Protein AF-A0A1I5CC24-F1 (afdb_monomer_lite)

pLDDT: mean 73.97, std 26.29, range [21.89, 98.69]

Sequence (610 aa):
MRVLTVAAPLPGHLLPLVPFATALDEAGHDVRLAAGGDVAGYATGLRVDDVVPGLSLGRVAARVLPLRPLQAVRDLRGRAGTDGVGALFGAVNAELAGPLTALAEADPPDVVVHEPLAVAGAVVAARLGIPAVLQDNTLFDGHDLVAATARSPRLRRAARRLGVSRLPPPAVRLVTAPPGLVGTRTGEPLRPVPFSGTGGLPECLARPRHRPRLLVSHSTAGGSGGAGHLRPVLAAVRGSTPTSCSSARRPACTCLRASAPPADCRWPRRWRMRMPSCTTAAPGPCSPPWPRARHSWPCPGRATAATTPRWSPRPERASPYPRGGSPAHSSNGSWATPPCARRPVRSARRSPPCPAPPPSRPGCPRSSDRPDDRRRTMSTSGTATTTEPPRLTPRSRRWIAGGLIAGTVLYVLPSAAHGNPPIESAEATLHYVAERSATWRPIHLVNIAAVLLWAVSLAALGDRLQGPARDVARAGRLTAAVATAVFAVYFSLHAMALPVAAARFVGGAADPAALLTQVEAVLLVLGATAFTAQALVGVMIGVHGLALTLDRRLPRWLGVVGLVAGLGWLAGAVIIDFAVIVPFTALTWLWAIVLGIVVWRRGAPAPAAT

Organism: Pseudonocardia ammonioxydans (NCBI:txid260086)

Structure (mmCIF, N/CA/C/O backbone):
data_AF-A0A1I5CC24-F1
#
_entry.id   AF-A0A1I5CC24-F1
#
loop_
_atom_site.group_PDB
_atom_site.id
_atom_site.type_symbol
_atom_site.label_atom_id
_atom_site.label_alt_id
_atom_site.label_comp_id
_atom_site.label_asym_id
_atom_site.label_entity_id
_atom_site.label_seq_id
_atom_site.pdbx_PDB_ins_code
_atom_site.Cartn_x
_atom_site.Cartn_y
_atom_site.Cartn_z
_atom_site.occupancy
_atom_site.B_iso_or_equiv
_atom_site.auth_seq_id
_atom_site.auth_comp_id
_atom_site.auth_asym_id
_atom_site.auth_atom_id
_atom_site.pdbx_PDB_model_num
ATOM 1 N N . MET A 1 1 ? -5.579 -10.242 -37.922 1.00 96.88 1 MET A N 1
ATOM 2 C CA . MET A 1 1 ? -6.373 -10.388 -36.687 1.00 96.88 1 MET A CA 1
ATOM 3 C C . MET A 1 1 ? -5.938 -9.332 -35.700 1.00 96.88 1 MET A C 1
ATOM 5 O O . MET A 1 1 ? -4.781 -8.927 -35.736 1.00 96.88 1 MET A O 1
ATOM 9 N N . ARG A 1 2 ? -6.857 -8.938 -34.833 1.00 98.06 2 ARG A N 1
ATOM 10 C CA . ARG A 1 2 ? -6.702 -7.950 -33.778 1.00 98.06 2 ARG A CA 1
ATOM 11 C C . ARG A 1 2 ? -6.601 -8.676 -32.445 1.00 98.06 2 ARG A C 1
ATOM 13 O O . ARG A 1 2 ? -7.529 -9.379 -32.052 1.00 98.06 2 ARG A O 1
ATOM 20 N N . VAL A 1 3 ? -5.475 -8.544 -31.760 1.00 98.50 3 VAL A N 1
ATOM 21 C CA . VAL A 1 3 ? -5.162 -9.302 -30.547 1.00 98.50 3 VAL A CA 1
ATOM 22 C C . VAL A 1 3 ? -5.103 -8.354 -29.359 1.00 98.50 3 VAL A C 1
ATOM 24 O O . VAL A 1 3 ? -4.272 -7.447 -29.321 1.00 98.50 3 VAL A O 1
ATOM 27 N N . LEU A 1 4 ? -5.951 -8.591 -28.357 1.00 98.31 4 LEU A N 1
ATOM 28 C CA . LEU A 1 4 ? -5.882 -7.892 -27.074 1.00 98.31 4 LEU A CA 1
ATOM 29 C C . LEU A 1 4 ? -5.175 -8.775 -26.043 1.00 98.31 4 LEU A C 1
ATOM 31 O O . LEU A 1 4 ? -5.700 -9.808 -25.638 1.00 98.31 4 LEU A O 1
ATOM 35 N N . THR A 1 5 ? -3.992 -8.363 -25.600 1.00 97.94 5 THR A N 1
ATOM 36 C CA . THR A 1 5 ? -3.189 -9.078 -24.603 1.00 97.94 5 THR A CA 1
ATOM 37 C C . THR A 1 5 ? -3.318 -8.412 -23.237 1.00 97.94 5 THR A C 1
ATOM 39 O O . THR A 1 5 ? -2.993 -7.239 -23.094 1.00 97.94 5 THR A O 1
ATOM 42 N N . VAL A 1 6 ? -3.764 -9.142 -22.216 1.00 97.94 6 VAL A N 1
ATOM 43 C CA . VAL A 1 6 ? -4.139 -8.585 -20.909 1.00 97.94 6 VAL A CA 1
ATOM 44 C C . VAL A 1 6 ? -3.227 -9.110 -19.801 1.00 97.94 6 VAL A C 1
ATOM 46 O O . VAL A 1 6 ? -3.071 -10.323 -19.639 1.00 97.94 6 VAL A O 1
ATOM 49 N N . ALA A 1 7 ? -2.670 -8.199 -19.000 1.00 95.69 7 ALA A N 1
ATOM 50 C CA . ALA A 1 7 ? -1.832 -8.527 -17.847 1.00 95.69 7 ALA A CA 1
ATOM 51 C C . ALA A 1 7 ? -2.386 -7.965 -16.530 1.00 95.69 7 ALA A C 1
ATOM 53 O O . ALA A 1 7 ? -3.041 -6.921 -16.495 1.00 95.69 7 ALA A O 1
ATOM 54 N N . ALA A 1 8 ? -2.059 -8.618 -15.412 1.00 93.31 8 ALA A N 1
ATOM 55 C CA . ALA A 1 8 ? -2.170 -8.011 -14.096 1.00 93.31 8 ALA A CA 1
ATOM 56 C C . ALA A 1 8 ? -1.314 -6.727 -14.005 1.00 93.31 8 ALA A C 1
ATOM 58 O O . ALA A 1 8 ? -0.308 -6.608 -14.712 1.00 93.31 8 ALA A O 1
ATOM 59 N N . PRO A 1 9 ? -1.661 -5.777 -13.108 1.00 89.06 9 PRO A N 1
ATOM 60 C CA . PRO A 1 9 ? -1.027 -4.458 -12.992 1.00 89.06 9 PRO A CA 1
ATOM 61 C C . PRO A 1 9 ? 0.344 -4.531 -12.298 1.00 89.06 9 PRO A C 1
ATOM 63 O O . PRO A 1 9 ? 0.578 -3.946 -11.240 1.00 89.06 9 PRO A O 1
ATOM 66 N N . LEU A 1 10 ? 1.240 -5.342 -12.857 1.00 85.25 10 LEU A N 1
ATOM 67 C CA . LEU A 1 10 ? 2.572 -5.626 -12.354 1.00 85.25 10 LEU A CA 1
ATOM 68 C C . LEU A 1 10 ? 3.527 -5.855 -13.532 1.00 85.25 10 LEU A C 1
ATOM 70 O O . LEU A 1 10 ? 3.226 -6.652 -14.425 1.00 85.25 10 LEU A O 1
ATOM 74 N N . PRO A 1 11 ? 4.743 -5.284 -13.510 1.00 81.75 11 PRO A N 1
ATOM 75 C CA . PRO A 1 11 ? 5.697 -5.481 -14.601 1.00 81.75 11 PRO A CA 1
ATOM 76 C C . PRO A 1 11 ? 6.111 -6.945 -14.762 1.00 81.75 11 PRO A C 1
ATOM 78 O O . PRO A 1 11 ? 6.334 -7.411 -15.873 1.00 81.75 11 PRO A O 1
ATOM 81 N N . GLY A 1 12 ? 6.175 -7.690 -13.655 1.00 82.38 12 GLY A N 1
ATOM 82 C CA . GLY A 1 12 ? 6.442 -9.128 -13.674 1.00 82.38 12 GLY A CA 1
ATOM 83 C C . GLY A 1 12 ? 5.379 -9.962 -14.399 1.00 82.38 12 GLY A C 1
ATOM 84 O O . GLY A 1 12 ? 5.687 -11.088 -14.759 1.00 82.38 12 GLY A O 1
ATOM 85 N N . HIS A 1 13 ? 4.180 -9.421 -14.637 1.00 90.06 13 HIS A N 1
ATOM 86 C CA . HIS A 1 13 ? 3.103 -10.080 -15.386 1.00 90.06 13 HIS A CA 1
ATOM 87 C C . HIS A 1 13 ? 2.994 -9.559 -16.820 1.00 90.06 13 HIS A C 1
ATOM 89 O O . HIS A 1 13 ? 2.755 -10.341 -17.733 1.00 90.06 13 HIS A O 1
ATOM 95 N N . LEU A 1 14 ? 3.240 -8.264 -17.036 1.00 90.44 14 LEU A N 1
ATOM 96 C CA . LEU A 1 14 ? 3.216 -7.661 -18.368 1.00 90.44 14 LEU A CA 1
ATOM 97 C C . LEU A 1 14 ? 4.403 -8.100 -19.237 1.00 90.44 14 LEU A C 1
ATOM 99 O O . LEU A 1 14 ? 4.224 -8.529 -20.373 1.00 90.44 14 LEU A O 1
ATOM 103 N N . LEU A 1 15 ? 5.631 -7.993 -18.720 1.00 89.12 15 LEU A N 1
ATOM 104 C CA . LEU A 1 15 ? 6.844 -8.200 -19.520 1.00 89.12 15 LEU A CA 1
ATOM 105 C C . LEU A 1 15 ? 6.982 -9.625 -20.095 1.00 89.12 15 LEU A C 1
ATOM 107 O O . LEU A 1 15 ? 7.464 -9.742 -21.220 1.00 89.12 15 LEU A O 1
ATOM 111 N N . PRO A 1 16 ? 6.553 -10.703 -19.408 1.00 91.31 16 PRO A N 1
ATOM 112 C CA . PRO A 1 16 ? 6.540 -12.043 -19.996 1.00 91.31 16 PRO A CA 1
ATOM 113 C C . PRO A 1 16 ? 5.584 -12.225 -21.184 1.00 91.31 16 PRO A C 1
ATOM 115 O O . PRO A 1 16 ? 5.739 -13.191 -21.928 1.00 91.31 16 PRO A O 1
ATOM 118 N N . LEU A 1 17 ? 4.602 -11.336 -21.371 1.00 94.50 17 LEU A N 1
ATOM 119 C CA . LEU A 1 17 ? 3.681 -11.388 -22.513 1.00 94.50 17 LEU A CA 1
ATOM 120 C C . LEU A 1 17 ? 4.270 -10.745 -23.771 1.00 94.50 17 LEU A C 1
ATOM 122 O O . LEU A 1 17 ? 3.920 -11.133 -24.882 1.00 94.50 17 LEU A O 1
ATOM 126 N N . VAL A 1 18 ? 5.203 -9.803 -23.603 1.00 94.06 18 VAL A N 1
ATOM 127 C CA . VAL A 1 18 ? 5.754 -8.999 -24.704 1.00 94.06 18 VAL A CA 1
ATOM 128 C C . VAL A 1 18 ? 6.362 -9.846 -25.829 1.00 94.06 18 VAL A C 1
ATOM 130 O O . VAL A 1 18 ? 6.023 -9.581 -26.970 1.00 94.06 18 VAL A O 1
ATOM 133 N N . PRO A 1 19 ? 7.192 -10.881 -25.590 1.00 94.56 19 PRO A N 1
ATOM 134 C CA . PRO A 1 19 ? 7.820 -11.626 -26.686 1.00 94.56 19 PRO A CA 1
ATOM 135 C C . PRO A 1 19 ? 6.821 -12.349 -27.591 1.00 94.56 19 PRO A C 1
ATOM 137 O O . PRO A 1 19 ? 7.021 -12.400 -28.799 1.00 94.56 19 PRO A O 1
ATOM 140 N N . PHE A 1 20 ? 5.751 -12.903 -27.015 1.00 96.19 20 PHE A N 1
ATOM 141 C CA . PHE A 1 20 ? 4.703 -13.556 -27.797 1.00 96.19 20 PHE A CA 1
ATOM 142 C C . PHE A 1 20 ? 3.840 -12.524 -28.528 1.00 96.19 20 PHE A C 1
ATOM 144 O O . PHE A 1 20 ? 3.561 -12.691 -29.709 1.00 96.19 20 PHE A O 1
ATOM 151 N N . ALA A 1 21 ? 3.503 -11.416 -27.863 1.00 95.88 21 ALA A N 1
ATOM 152 C CA . ALA A 1 21 ? 2.810 -10.292 -28.483 1.00 95.88 21 ALA A CA 1
ATOM 153 C C . ALA A 1 21 ? 3.606 -9.701 -29.666 1.00 95.88 21 ALA A C 1
ATOM 155 O O . ALA A 1 21 ? 3.030 -9.439 -30.714 1.00 95.88 21 ALA A O 1
ATOM 156 N N . THR A 1 22 ? 4.930 -9.569 -29.544 1.00 95.12 22 THR A N 1
ATOM 157 C CA . THR A 1 22 ? 5.810 -9.129 -30.637 1.00 95.12 22 THR A CA 1
ATOM 158 C C . THR A 1 22 ? 5.842 -10.144 -31.774 1.00 95.12 22 THR A C 1
ATOM 160 O O . THR A 1 22 ? 5.774 -9.744 -32.924 1.00 95.12 22 THR A O 1
ATOM 163 N N . ALA A 1 23 ? 5.883 -11.448 -31.485 1.00 96.31 23 ALA A N 1
ATOM 164 C CA . ALA A 1 23 ? 5.833 -12.469 -32.534 1.00 96.31 23 ALA A CA 1
ATOM 165 C C . ALA A 1 23 ? 4.508 -12.440 -33.322 1.00 96.31 23 ALA A C 1
ATOM 167 O O . ALA A 1 23 ? 4.497 -12.726 -34.515 1.00 96.31 23 ALA A O 1
ATOM 168 N N . LEU A 1 24 ? 3.396 -12.086 -32.668 1.00 97.00 24 LEU A N 1
ATOM 169 C CA . LEU A 1 24 ? 2.109 -11.882 -33.336 1.00 97.00 24 LEU A CA 1
ATOM 170 C C . LEU A 1 24 ? 2.112 -10.610 -34.200 1.00 97.00 24 LEU A C 1
ATOM 172 O O . LEU A 1 24 ? 1.624 -10.644 -35.326 1.00 97.00 24 LEU A O 1
ATOM 176 N N . ASP A 1 25 ? 2.680 -9.518 -33.691 1.00 96.25 25 ASP A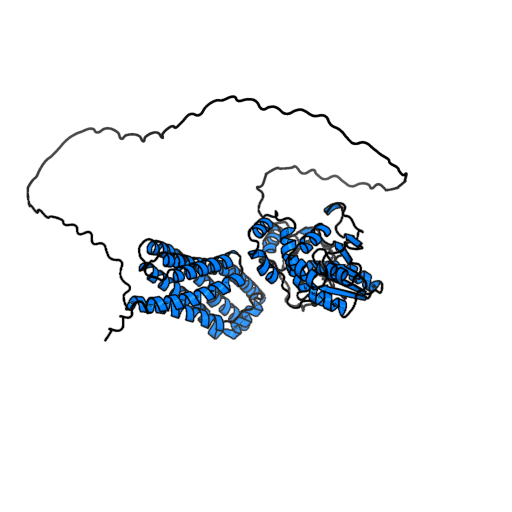 N 1
ATOM 177 C CA . ASP A 1 25 ? 2.825 -8.248 -34.415 1.00 96.25 25 ASP A CA 1
ATOM 178 C C . ASP A 1 25 ? 3.712 -8.411 -35.664 1.00 96.25 25 ASP A C 1
ATOM 180 O O . ASP A 1 25 ? 3.308 -8.068 -36.773 1.00 96.25 25 ASP A O 1
ATOM 184 N N . GLU A 1 26 ? 4.864 -9.076 -35.523 1.00 96.44 26 GLU A N 1
ATOM 185 C CA . GLU A 1 26 ? 5.776 -9.425 -36.624 1.00 96.44 26 GLU A CA 1
ATOM 186 C C . GLU A 1 26 ? 5.133 -10.370 -37.656 1.00 96.44 26 GLU A C 1
ATOM 188 O O . GLU A 1 26 ? 5.515 -10.360 -38.826 1.00 96.44 26 GLU A O 1
ATOM 193 N N . ALA A 1 27 ? 4.132 -11.160 -37.252 1.00 97.56 27 ALA A N 1
ATOM 194 C CA . ALA A 1 27 ? 3.326 -11.987 -38.151 1.00 97.56 27 ALA A CA 1
ATOM 195 C C . ALA A 1 27 ? 2.197 -11.204 -38.862 1.00 97.56 27 ALA A C 1
ATOM 197 O O . ALA A 1 27 ? 1.407 -11.798 -39.598 1.00 97.56 27 ALA A O 1
ATOM 198 N N . GLY A 1 28 ? 2.110 -9.883 -38.664 1.00 97.50 28 GLY A N 1
ATOM 199 C CA . GLY A 1 28 ? 1.131 -9.003 -39.308 1.00 97.50 28 GLY A CA 1
ATOM 200 C C . GLY A 1 28 ? -0.214 -8.902 -38.581 1.00 97.50 28 GLY A C 1
ATOM 201 O O . GLY A 1 28 ? -1.217 -8.522 -39.190 1.00 97.50 28 GLY A O 1
ATOM 202 N N . HIS A 1 29 ? -0.284 -9.271 -37.299 1.00 98.19 29 HIS A N 1
ATOM 203 C CA . HIS A 1 29 ? -1.468 -9.039 -36.469 1.00 98.19 29 HIS A CA 1
ATOM 204 C C . HIS A 1 29 ? -1.447 -7.635 -35.834 1.00 98.19 29 HIS A C 1
ATOM 206 O O . HIS A 1 29 ? -0.391 -7.108 -35.523 1.00 98.19 29 HIS A O 1
ATOM 212 N N . ASP A 1 30 ? -2.621 -7.045 -35.596 1.00 97.25 30 ASP A N 1
ATOM 213 C CA . ASP A 1 30 ? -2.774 -5.785 -34.850 1.00 97.25 30 ASP A CA 1
ATOM 214 C C . ASP A 1 30 ? -2.787 -6.103 -33.348 1.00 97.25 30 ASP A C 1
ATOM 216 O O . ASP A 1 30 ? -3.780 -6.625 -32.834 1.00 97.25 30 ASP A O 1
ATOM 220 N N . VAL A 1 31 ? -1.671 -5.869 -32.651 1.00 97.19 31 VAL A N 1
ATOM 221 C CA . VAL A 1 31 ? -1.486 -6.301 -31.258 1.00 97.19 31 VAL A CA 1
ATOM 222 C C . VAL A 1 31 ? -1.518 -5.126 -30.287 1.00 97.19 31 VAL A C 1
ATOM 224 O O . VAL A 1 31 ? -0.737 -4.178 -30.376 1.00 97.19 31 VAL A O 1
ATOM 227 N N . ARG A 1 32 ? -2.378 -5.238 -29.270 1.00 94.62 32 ARG A N 1
ATOM 228 C CA . ARG A 1 32 ? -2.484 -4.280 -28.164 1.00 94.62 32 ARG A CA 1
ATOM 229 C C . ARG A 1 32 ? -2.260 -4.973 -26.832 1.00 94.62 32 ARG A C 1
ATOM 231 O O . ARG A 1 32 ? -2.770 -6.067 -26.593 1.00 94.62 32 ARG A O 1
ATOM 238 N N . LEU A 1 33 ? -1.512 -4.326 -25.949 1.00 95.12 33 LEU A N 1
ATOM 239 C CA . LEU A 1 33 ? -1.328 -4.750 -24.564 1.00 95.12 33 LEU A CA 1
ATOM 240 C C . LEU A 1 33 ? -2.202 -3.890 -23.655 1.00 95.12 33 LEU A C 1
ATOM 242 O O . LEU A 1 33 ? -2.202 -2.674 -23.788 1.00 95.12 33 LEU A O 1
ATOM 246 N N . ALA A 1 34 ? -2.879 -4.497 -22.689 1.00 94.56 34 ALA A N 1
ATOM 247 C CA . ALA A 1 34 ? -3.681 -3.793 -21.699 1.00 94.56 34 ALA A CA 1
ATOM 248 C C . ALA A 1 34 ? -3.366 -4.281 -20.282 1.00 94.56 34 ALA A C 1
ATOM 250 O O . ALA A 1 34 ? -3.330 -5.482 -20.002 1.00 94.56 34 ALA A O 1
ATOM 251 N N . ALA A 1 35 ? -3.159 -3.342 -19.365 1.00 91.62 35 ALA A N 1
ATOM 252 C CA . ALA A 1 35 ? -3.065 -3.598 -17.929 1.00 91.62 35 ALA A CA 1
ATOM 253 C C . ALA A 1 35 ? -3.430 -2.322 -17.154 1.00 91.62 35 ALA A C 1
ATOM 255 O O . ALA A 1 35 ? -3.722 -1.297 -17.756 1.00 91.62 35 ALA A O 1
ATOM 256 N N . GLY A 1 36 ? -3.463 -2.382 -15.822 1.00 85.19 36 GLY A N 1
ATOM 257 C CA . GLY A 1 36 ? -3.669 -1.196 -14.979 1.00 85.19 36 GLY A CA 1
ATOM 258 C C . GLY A 1 36 ? -2.377 -0.717 -14.313 1.00 85.19 36 GLY A C 1
ATOM 259 O O . GLY A 1 36 ? -1.412 -1.476 -14.222 1.00 85.19 36 GLY A O 1
ATOM 260 N N . GLY A 1 37 ? -2.391 0.488 -13.743 1.00 74.44 37 GLY A N 1
ATOM 261 C CA . GLY A 1 37 ? -1.397 0.904 -12.747 1.00 74.44 37 GLY A CA 1
ATOM 262 C C . GLY A 1 37 ? -0.055 1.365 -13.318 1.00 74.44 37 GLY A C 1
ATOM 263 O O . GLY A 1 37 ? 0.992 0.910 -12.856 1.00 74.44 37 GLY A O 1
ATOM 264 N N . ASP A 1 38 ? -0.100 2.284 -14.285 1.00 69.62 38 ASP A N 1
ATOM 265 C CA . ASP A 1 38 ? 1.051 2.949 -14.914 1.00 69.62 38 ASP A CA 1
ATOM 266 C C . ASP A 1 38 ? 1.996 1.991 -15.660 1.00 69.62 38 ASP A C 1
ATOM 268 O O . ASP A 1 38 ? 3.225 2.000 -15.553 1.00 69.62 38 ASP A O 1
ATOM 272 N N . VAL A 1 39 ? 1.387 1.095 -16.435 1.00 69.31 39 VAL A N 1
ATOM 273 C CA . VAL A 1 39 ? 2.095 0.165 -17.325 1.00 69.31 39 VAL A CA 1
ATOM 274 C C . VAL A 1 39 ? 2.521 0.802 -18.651 1.00 69.31 39 VAL A C 1
ATOM 276 O O . VAL A 1 39 ? 3.394 0.259 -19.330 1.00 69.31 39 VAL A O 1
ATOM 279 N N . ALA A 1 40 ? 1.966 1.965 -19.000 1.00 62.47 40 ALA A N 1
ATOM 280 C CA . ALA A 1 40 ? 2.291 2.690 -20.229 1.00 62.47 40 ALA A CA 1
ATOM 281 C C . ALA A 1 40 ? 3.752 3.188 -20.264 1.00 62.47 40 ALA A C 1
ATOM 283 O O . ALA A 1 40 ? 4.311 3.411 -21.335 1.00 62.47 40 ALA A O 1
ATOM 284 N N . GLY A 1 41 ? 4.413 3.308 -19.105 1.00 65.94 41 GLY A N 1
ATOM 285 C CA . GLY A 1 41 ? 5.815 3.726 -19.007 1.00 65.94 41 GLY A CA 1
ATOM 286 C C . GLY A 1 41 ? 6.855 2.690 -19.470 1.00 65.94 41 GLY A C 1
ATOM 287 O O . GLY A 1 41 ? 8.041 3.021 -19.571 1.00 65.94 41 GLY A O 1
ATOM 288 N N . TYR A 1 42 ? 6.469 1.436 -19.750 1.00 71.62 42 TYR A N 1
ATOM 289 C CA . TYR A 1 42 ? 7.408 0.414 -20.228 1.00 71.62 42 TYR A CA 1
ATOM 290 C C . TYR A 1 42 ? 7.593 0.489 -21.742 1.00 71.62 42 TYR A C 1
ATOM 292 O O . TYR A 1 42 ? 6.653 0.330 -22.510 1.00 71.62 42 TYR A O 1
ATOM 300 N N . ALA A 1 43 ? 8.843 0.638 -22.185 1.00 71.25 43 ALA A N 1
ATOM 301 C CA . ALA A 1 43 ? 9.196 0.563 -23.598 1.00 71.25 43 ALA A CA 1
ATOM 302 C C . ALA A 1 43 ? 9.134 -0.887 -24.109 1.00 71.25 43 ALA A C 1
ATOM 304 O O . ALA A 1 43 ? 10.167 -1.542 -24.240 1.00 71.25 43 ALA A O 1
ATOM 305 N N . THR A 1 44 ? 7.927 -1.391 -24.358 1.00 81.50 44 THR A N 1
ATOM 306 C CA . THR A 1 44 ? 7.667 -2.734 -24.903 1.00 81.50 44 THR A CA 1
ATOM 307 C C . THR A 1 44 ? 7.920 -2.809 -26.408 1.00 81.50 44 THR A C 1
ATOM 309 O O . THR A 1 44 ? 8.201 -3.888 -26.914 1.00 81.50 44 THR A O 1
ATOM 312 N N . GLY A 1 45 ? 7.860 -1.668 -27.106 1.00 84.19 45 GLY A N 1
ATOM 313 C CA . GLY A 1 45 ? 7.853 -1.612 -28.572 1.00 84.19 45 GLY A CA 1
ATOM 314 C C . GLY A 1 45 ? 6.471 -1.864 -29.182 1.00 84.19 45 GLY A C 1
ATOM 315 O O . GLY A 1 45 ? 6.343 -1.814 -30.394 1.00 84.19 45 GLY A O 1
ATOM 316 N N . LEU A 1 46 ? 5.454 -2.087 -28.348 1.00 88.12 46 LEU A N 1
ATOM 317 C CA . LEU A 1 46 ? 4.067 -2.336 -28.733 1.00 88.12 46 LEU A CA 1
ATOM 318 C C . LEU A 1 46 ? 3.159 -1.275 -28.105 1.00 88.12 46 LEU A C 1
ATOM 320 O O . LEU A 1 46 ? 3.530 -0.641 -27.112 1.00 88.12 46 LEU A O 1
ATOM 324 N N . ARG A 1 47 ? 1.947 -1.108 -28.640 1.00 89.31 47 ARG A N 1
ATOM 325 C CA . ARG A 1 47 ? 0.929 -0.252 -28.022 1.00 89.31 47 ARG A CA 1
ATOM 326 C C . ARG A 1 47 ? 0.504 -0.836 -26.669 1.00 89.31 47 ARG A C 1
ATOM 328 O O . ARG A 1 47 ? 0.105 -1.998 -26.595 1.00 89.31 47 ARG A O 1
ATOM 335 N N . VAL A 1 48 ? 0.591 -0.026 -25.610 1.00 90.56 48 VAL A N 1
ATOM 336 C CA . VAL A 1 48 ? 0.177 -0.387 -24.245 1.00 90.56 48 VAL A CA 1
ATOM 337 C C . VAL A 1 48 ? -0.887 0.593 -23.760 1.00 90.56 48 VAL A C 1
ATOM 339 O O . VAL A 1 48 ? -0.607 1.779 -23.610 1.00 90.56 48 VAL A O 1
ATOM 342 N N . ASP A 1 49 ? -2.084 0.090 -23.482 1.00 90.62 49 ASP A N 1
ATOM 343 C CA . ASP A 1 49 ? -3.197 0.848 -22.923 1.00 90.62 49 ASP A CA 1
ATOM 344 C C . ASP A 1 49 ? -3.251 0.639 -21.389 1.00 90.62 49 ASP A C 1
ATOM 346 O O . ASP A 1 49 ? -3.413 -0.485 -20.899 1.00 90.62 49 ASP A O 1
ATOM 350 N N . ASP A 1 50 ? -3.105 1.721 -20.609 1.00 90.44 50 ASP A N 1
ATOM 351 C CA . ASP A 1 50 ? -3.393 1.704 -19.165 1.00 90.44 50 ASP A CA 1
ATOM 352 C C . ASP A 1 50 ? -4.898 1.890 -18.949 1.00 90.44 50 ASP A C 1
ATOM 354 O O . ASP A 1 50 ? -5.424 3.001 -19.026 1.00 90.44 50 ASP A O 1
ATOM 358 N N . VAL A 1 51 ? -5.599 0.787 -18.692 1.00 91.25 51 VAL A N 1
ATOM 359 C CA . VAL A 1 51 ? -7.065 0.788 -18.574 1.00 91.25 51 VAL A CA 1
ATOM 360 C C . VAL A 1 51 ? -7.561 1.321 -17.232 1.00 91.25 51 VAL A C 1
ATOM 362 O O . VAL A 1 51 ? -8.739 1.650 -17.106 1.00 91.25 51 VAL A O 1
ATOM 365 N N . VAL A 1 52 ? -6.692 1.405 -16.218 1.00 90.75 52 VAL A N 1
ATOM 366 C CA . VAL A 1 52 ? -7.036 1.968 -14.905 1.00 90.75 52 VAL A CA 1
ATOM 367 C C . VAL A 1 52 ? -5.841 2.767 -14.364 1.00 90.75 52 VAL A C 1
ATOM 369 O O . VAL A 1 52 ? -5.102 2.271 -13.498 1.00 90.75 52 VAL A O 1
ATOM 372 N N . PRO A 1 53 ? -5.654 4.017 -14.835 1.00 85.94 53 PRO A N 1
ATOM 373 C CA . PRO A 1 53 ? -4.583 4.881 -14.360 1.00 85.94 53 PRO A CA 1
ATOM 374 C C . PRO A 1 53 ? -4.620 5.058 -12.839 1.00 85.94 53 PRO A C 1
ATOM 376 O O . PRO A 1 53 ? -5.670 5.286 -12.234 1.00 85.94 53 PRO A O 1
ATOM 379 N N . GLY A 1 54 ? -3.460 4.931 -12.194 1.00 81.25 54 GLY A N 1
ATOM 380 C CA . GLY A 1 54 ? -3.331 5.066 -10.739 1.00 81.25 54 GLY A CA 1
ATOM 381 C C . GLY A 1 54 ? -3.815 3.861 -9.917 1.00 81.25 54 GLY A C 1
ATOM 382 O O . GLY A 1 54 ? -3.812 3.933 -8.679 1.00 81.25 54 GLY A O 1
ATOM 383 N N . LEU A 1 55 ? -4.196 2.747 -10.559 1.00 85.94 55 LEU A N 1
ATOM 384 C CA . LEU A 1 55 ? -4.455 1.485 -9.865 1.00 85.94 55 LEU A CA 1
ATOM 385 C C . LEU A 1 55 ? -3.198 1.035 -9.112 1.00 85.94 55 LEU A C 1
ATOM 387 O O . LEU A 1 55 ? -2.131 0.853 -9.685 1.00 85.94 55 LEU A O 1
ATOM 391 N N . SER A 1 56 ? -3.332 0.822 -7.805 1.00 84.50 56 SER A N 1
ATOM 392 C CA . SER A 1 56 ? -2.225 0.401 -6.947 1.00 84.50 56 SER A CA 1
ATOM 393 C C . SER A 1 56 ? -2.552 -0.927 -6.282 1.00 84.50 56 SER A C 1
ATOM 395 O O . SER A 1 56 ? -3.474 -1.006 -5.464 1.00 84.50 56 SER A O 1
ATOM 397 N N . LEU A 1 57 ? -1.758 -1.962 -6.581 1.00 82.12 57 LEU A N 1
ATOM 398 C CA . LEU A 1 57 ? -1.900 -3.273 -5.945 1.00 82.12 57 LEU A CA 1
ATOM 399 C C . LEU A 1 57 ? -1.784 -3.174 -4.418 1.00 82.12 57 LEU A C 1
ATOM 401 O O . LEU A 1 57 ? -2.556 -3.814 -3.712 1.00 82.12 57 LEU A O 1
ATOM 405 N N . GLY A 1 58 ? -0.883 -2.326 -3.909 1.00 79.00 58 GLY A N 1
ATOM 406 C CA . GLY A 1 58 ? -0.726 -2.078 -2.473 1.00 79.00 58 GLY A CA 1
ATOM 407 C C . GLY A 1 58 ? -2.001 -1.527 -1.830 1.00 79.00 58 GLY A C 1
ATOM 408 O O . GLY A 1 58 ? -2.445 -2.042 -0.808 1.00 79.00 58 GLY A O 1
ATOM 409 N N . ARG A 1 59 ? -2.666 -0.552 -2.470 1.00 80.31 59 ARG A N 1
ATOM 410 C CA . ARG A 1 59 ? -3.950 -0.012 -1.978 1.00 80.31 59 ARG A CA 1
ATOM 411 C C . ARG A 1 59 ? -5.073 -1.050 -2.032 1.00 80.31 59 ARG A C 1
ATOM 413 O O . ARG A 1 59 ? -5.910 -1.091 -1.132 1.00 80.31 59 ARG A O 1
ATOM 420 N N . VAL A 1 60 ? -5.111 -1.893 -3.068 1.00 84.44 60 VAL A N 1
ATOM 421 C CA . VAL A 1 60 ? -6.090 -2.990 -3.152 1.00 84.44 60 VAL A CA 1
ATOM 422 C C . VAL A 1 60 ? -5.828 -4.020 -2.050 1.00 84.44 60 VAL A C 1
ATOM 424 O O . VAL A 1 60 ? -6.763 -4.409 -1.351 1.00 84.44 60 VAL A O 1
ATOM 427 N N . ALA A 1 61 ? -4.568 -4.401 -1.834 1.00 80.50 61 ALA A N 1
ATOM 428 C CA . ALA A 1 61 ? -4.161 -5.313 -0.770 1.00 80.50 61 ALA A CA 1
ATOM 429 C C . ALA A 1 61 ? -4.535 -4.774 0.617 1.00 80.50 61 ALA A C 1
ATOM 431 O O . ALA A 1 61 ? -5.168 -5.497 1.387 1.00 80.50 61 ALA A O 1
ATOM 432 N N . ALA A 1 62 ? -4.275 -3.493 0.893 1.00 77.06 62 ALA A N 1
ATOM 433 C CA . ALA A 1 62 ? -4.658 -2.826 2.139 1.00 77.06 62 ALA A CA 1
ATOM 434 C C . ALA A 1 62 ? -6.179 -2.850 2.400 1.00 77.06 62 ALA A C 1
ATOM 436 O O . ALA A 1 62 ? -6.615 -2.850 3.544 1.00 77.06 62 ALA A O 1
ATOM 437 N N . ARG A 1 63 ? -7.015 -2.934 1.354 1.00 80.94 63 ARG A N 1
ATOM 438 C CA . ARG A 1 63 ? -8.482 -3.057 1.481 1.00 80.94 63 ARG A CA 1
ATOM 439 C C . ARG A 1 63 ? -8.984 -4.500 1.573 1.00 80.94 63 ARG A C 1
ATOM 441 O O . ARG A 1 63 ? -10.140 -4.718 1.933 1.00 80.94 63 ARG A O 1
ATOM 448 N N . VAL A 1 64 ? -8.189 -5.483 1.152 1.00 79.94 64 VAL A N 1
ATOM 449 C CA . VAL A 1 64 ? -8.602 -6.896 1.057 1.00 79.94 64 VAL A CA 1
ATOM 450 C C . VAL A 1 64 ? -8.065 -7.710 2.228 1.00 79.94 64 VAL A C 1
ATOM 452 O O . VAL A 1 64 ? -8.822 -8.468 2.834 1.00 79.94 64 VAL A O 1
ATOM 455 N N . LEU A 1 65 ? -6.787 -7.540 2.569 1.00 72.75 65 LEU A N 1
ATOM 456 C CA . LEU A 1 65 ? -6.101 -8.348 3.576 1.00 72.75 65 LEU A CA 1
ATOM 457 C C . LEU A 1 65 ? -6.673 -8.177 4.998 1.00 72.75 65 LEU A C 1
ATOM 459 O O . LEU A 1 65 ? -6.886 -9.201 5.652 1.00 72.75 65 LEU A O 1
ATOM 463 N N . PRO A 1 66 ? -7.029 -6.964 5.481 1.00 74.31 66 PRO A N 1
ATOM 464 C CA . PRO A 1 66 ? -7.599 -6.808 6.826 1.00 74.31 66 PRO A CA 1
ATOM 465 C C . PRO A 1 66 ? -8.950 -7.508 7.014 1.00 74.31 66 PRO A C 1
ATOM 467 O O . PRO A 1 66 ? -9.298 -7.901 8.122 1.00 74.31 66 PRO A O 1
ATOM 470 N N . LEU A 1 67 ? -9.702 -7.726 5.929 1.00 75.06 67 LEU A N 1
ATOM 471 C CA . LEU A 1 67 ? -10.985 -8.442 5.952 1.00 75.06 67 LEU A CA 1
ATOM 472 C C . LEU A 1 67 ? -10.813 -9.972 6.033 1.00 75.06 67 LEU A C 1
ATOM 474 O O . LEU A 1 67 ? -11.799 -10.718 6.044 1.00 75.06 67 LEU A O 1
ATOM 478 N N . ARG A 1 68 ? -9.564 -10.457 6.026 1.00 73.81 68 ARG A N 1
ATOM 479 C CA . ARG A 1 68 ? -9.189 -11.874 5.959 1.00 73.81 68 ARG A CA 1
ATOM 480 C C . ARG A 1 68 ? -7.992 -12.198 6.883 1.00 73.81 68 ARG A C 1
ATOM 482 O O . ARG A 1 68 ? -7.019 -12.799 6.430 1.00 73.81 68 ARG A O 1
ATOM 489 N N . PRO A 1 69 ? -8.045 -11.883 8.193 1.00 71.50 69 PRO A N 1
ATOM 490 C CA . PRO A 1 69 ? -6.880 -11.983 9.083 1.00 71.50 69 PRO A CA 1
ATOM 491 C C . PRO A 1 69 ? -6.350 -13.418 9.241 1.00 71.50 69 PRO A C 1
ATOM 493 O O . PRO A 1 69 ? -5.144 -13.647 9.208 1.00 71.50 69 PRO A O 1
ATOM 496 N N . LEU A 1 70 ? -7.238 -14.416 9.337 1.00 71.50 70 LEU A N 1
ATOM 497 C CA . LEU A 1 70 ? -6.837 -15.829 9.410 1.00 71.50 70 LEU A CA 1
ATOM 498 C C . LEU A 1 70 ? -6.159 -16.312 8.123 1.00 71.50 70 LEU A C 1
ATOM 500 O O . LEU A 1 70 ? -5.284 -17.173 8.168 1.00 71.50 70 LEU A O 1
ATOM 504 N N . GLN A 1 71 ? -6.562 -15.759 6.981 1.00 69.75 71 GLN A N 1
ATOM 505 C CA . GLN A 1 71 ? -5.983 -16.083 5.686 1.00 69.75 71 GLN A CA 1
ATOM 506 C C . GLN A 1 71 ? -4.610 -15.439 5.527 1.00 69.75 71 GLN A C 1
ATOM 508 O O . GLN A 1 71 ? -3.672 -16.147 5.195 1.00 69.75 71 GLN A O 1
ATOM 513 N N . ALA A 1 72 ? -4.462 -14.168 5.913 1.00 66.00 72 ALA A N 1
ATOM 514 C CA . ALA A 1 72 ? -3.171 -13.487 5.944 1.00 66.00 72 ALA A CA 1
ATOM 515 C C . ALA A 1 72 ? -2.147 -14.237 6.820 1.00 66.00 72 ALA A C 1
ATOM 517 O O . ALA A 1 72 ? -0.999 -14.420 6.426 1.00 66.00 72 ALA A O 1
ATOM 518 N N . VAL A 1 73 ? -2.565 -14.769 7.977 1.00 69.69 73 VAL A N 1
ATOM 519 C CA . VAL A 1 73 ? -1.700 -15.623 8.816 1.00 69.69 73 VAL A CA 1
ATOM 520 C C . VAL A 1 73 ? -1.325 -16.933 8.112 1.00 69.69 73 VAL A C 1
ATOM 522 O O . VAL A 1 73 ? -0.201 -17.412 8.261 1.00 69.69 73 VAL A O 1
ATOM 525 N N . ARG A 1 74 ? -2.243 -17.542 7.351 1.00 69.81 74 ARG A N 1
ATOM 526 C CA . ARG A 1 74 ? -1.951 -18.749 6.558 1.00 69.81 74 ARG A CA 1
ATOM 527 C C . ARG A 1 74 ? -1.014 -18.442 5.389 1.00 69.81 74 ARG A C 1
ATOM 529 O O . ARG A 1 74 ? -0.113 -19.243 5.160 1.00 69.81 74 ARG A O 1
ATOM 536 N N . ASP A 1 75 ? -1.186 -17.308 4.711 1.00 69.25 75 ASP A N 1
ATOM 537 C CA . ASP A 1 75 ? -0.324 -16.833 3.619 1.00 69.25 75 ASP A CA 1
ATOM 538 C C . ASP A 1 75 ? 1.106 -16.637 4.137 1.00 69.25 75 ASP A C 1
ATOM 540 O O . ASP A 1 75 ? 2.048 -17.208 3.592 1.00 69.25 75 ASP A O 1
ATOM 544 N N . LEU A 1 76 ? 1.264 -15.949 5.275 1.00 66.06 76 LEU A N 1
ATOM 545 C CA . LEU A 1 76 ? 2.559 -15.752 5.940 1.00 66.06 76 LEU A CA 1
ATOM 546 C C . LEU A 1 76 ? 3.234 -17.064 6.365 1.00 66.06 76 LEU A C 1
ATOM 548 O O . LEU A 1 76 ? 4.456 -17.137 6.450 1.00 66.06 76 LEU A O 1
ATOM 552 N N . ARG A 1 77 ? 2.448 -18.109 6.642 1.00 68.75 77 ARG A N 1
ATOM 553 C CA . ARG A 1 77 ? 2.944 -19.452 6.986 1.00 68.75 77 ARG A CA 1
ATOM 554 C C . ARG A 1 77 ? 3.128 -20.360 5.763 1.00 68.75 77 ARG A C 1
ATOM 556 O O . ARG A 1 77 ? 3.485 -21.520 5.951 1.00 68.75 77 ARG A O 1
ATOM 563 N N . GLY A 1 78 ? 2.844 -19.881 4.548 1.00 63.75 78 GLY A N 1
ATOM 564 C CA . GLY A 1 78 ? 2.905 -20.670 3.313 1.00 63.75 78 GLY A CA 1
ATOM 565 C C . GLY A 1 78 ? 1.838 -21.769 3.206 1.00 63.75 78 GLY A C 1
ATOM 566 O O . GLY A 1 78 ? 2.039 -22.752 2.506 1.00 63.75 78 GLY A O 1
ATOM 567 N N . ARG A 1 79 ? 0.715 -21.647 3.928 1.00 68.75 79 ARG A N 1
ATOM 568 C CA . ARG A 1 79 ? -0.344 -22.676 4.040 1.00 68.75 79 ARG A CA 1
ATOM 569 C C . ARG A 1 79 ? -1.693 -22.262 3.445 1.00 68.75 79 ARG A C 1
ATOM 571 O O . ARG A 1 79 ? -2.691 -22.934 3.678 1.00 68.75 79 ARG A O 1
ATOM 578 N N . ALA A 1 80 ? -1.763 -21.133 2.749 1.00 65.12 80 ALA A N 1
ATOM 579 C CA . ALA A 1 80 ? -3.027 -20.580 2.257 1.00 65.12 80 ALA A CA 1
ATOM 580 C C . ALA A 1 80 ? -3.462 -21.084 0.872 1.00 65.12 80 ALA A C 1
ATOM 582 O O . ALA A 1 80 ? -4.552 -20.731 0.422 1.00 65.12 80 ALA A O 1
ATOM 583 N N . GLY A 1 81 ? -2.640 -21.895 0.196 1.00 80.12 81 GLY A N 1
ATOM 584 C CA . GLY A 1 81 ? -2.926 -22.331 -1.171 1.00 80.12 81 GLY A CA 1
ATOM 585 C C . GLY A 1 81 ? -3.124 -21.134 -2.108 1.00 80.12 81 GLY A C 1
ATOM 586 O O . GLY A 1 81 ? -2.393 -20.150 -2.028 1.00 80.12 81 GLY A O 1
ATOM 587 N N . THR A 1 82 ? -4.127 -21.201 -2.984 1.00 83.06 82 THR A N 1
ATOM 588 C CA . THR A 1 82 ? -4.441 -20.136 -3.953 1.00 83.06 82 THR A CA 1
ATOM 589 C C . THR A 1 82 ? -5.484 -19.134 -3.457 1.00 83.06 82 THR A C 1
ATOM 591 O O . THR A 1 82 ? -5.765 -18.153 -4.146 1.00 83.06 82 THR A O 1
ATOM 594 N N . ASP A 1 83 ? -6.060 -19.326 -2.266 1.00 80.69 83 ASP A N 1
ATOM 595 C CA . ASP A 1 83 ? -7.219 -18.538 -1.841 1.00 80.69 83 ASP A CA 1
ATOM 596 C C . ASP A 1 83 ? -6.862 -17.062 -1.569 1.00 80.69 83 ASP A C 1
ATOM 598 O O . ASP A 1 83 ? -7.665 -16.172 -1.862 1.00 80.69 83 ASP A O 1
ATOM 602 N N . GLY A 1 84 ? -5.678 -16.782 -1.002 1.00 82.56 84 GLY A N 1
ATOM 603 C CA . GLY A 1 84 ? -5.228 -15.410 -0.713 1.00 82.56 84 GLY A CA 1
ATOM 604 C C . GLY A 1 84 ? -4.980 -14.621 -2.000 1.00 82.56 84 GLY A C 1
ATOM 605 O O . GLY A 1 84 ? -5.478 -13.504 -2.176 1.00 82.56 84 GLY A O 1
ATOM 606 N N . VAL A 1 85 ? -4.306 -15.269 -2.954 1.00 85.62 85 VAL A N 1
ATOM 607 C CA . VAL A 1 85 ? -4.088 -14.762 -4.315 1.00 85.62 85 VAL A CA 1
ATOM 608 C C . VAL A 1 85 ? -5.423 -14.517 -5.020 1.00 85.62 85 VAL A C 1
ATOM 610 O O . VAL A 1 85 ? -5.640 -13.425 -5.541 1.00 85.62 85 VAL A O 1
ATOM 613 N N . GLY A 1 86 ? -6.354 -15.475 -4.973 1.00 91.56 86 GLY A N 1
ATOM 614 C CA . GLY A 1 86 ? -7.672 -15.345 -5.595 1.00 91.56 86 GLY A CA 1
ATOM 615 C C . GLY A 1 86 ? -8.502 -14.192 -5.021 1.00 91.56 86 GLY A C 1
ATOM 616 O O . GLY A 1 86 ? -9.168 -13.469 -5.764 1.00 91.56 86 GLY A O 1
ATOM 617 N N . ALA A 1 87 ? -8.429 -13.953 -3.708 1.00 89.56 87 ALA A N 1
ATOM 618 C CA . ALA A 1 87 ? -9.097 -12.817 -3.076 1.00 89.56 87 ALA A CA 1
ATOM 619 C C . ALA A 1 87 ? -8.508 -11.471 -3.533 1.00 89.56 87 ALA A C 1
ATOM 621 O O . ALA A 1 87 ? -9.265 -10.570 -3.912 1.00 89.56 87 ALA A O 1
ATOM 622 N N . LEU A 1 88 ? -7.176 -11.347 -3.521 1.00 91.31 88 LEU A N 1
ATOM 623 C CA . LEU A 1 88 ? -6.468 -10.132 -3.920 1.00 91.31 88 LEU A CA 1
ATOM 624 C C . LEU A 1 88 ? -6.666 -9.828 -5.406 1.00 91.31 88 LEU A C 1
ATOM 626 O O . LEU A 1 88 ? -7.191 -8.771 -5.760 1.00 91.31 88 LEU A O 1
ATOM 630 N N . PHE A 1 89 ? -6.302 -10.764 -6.280 1.00 94.69 89 PHE A N 1
ATOM 631 C CA . PHE A 1 89 ? -6.404 -10.563 -7.721 1.00 94.69 89 PHE A CA 1
ATOM 632 C C . PHE A 1 89 ? -7.850 -10.563 -8.197 1.00 94.69 89 PHE A C 1
ATOM 634 O O . PHE A 1 89 ? -8.167 -9.883 -9.165 1.00 94.69 89 PHE A O 1
ATOM 641 N N . GLY A 1 90 ? -8.779 -11.197 -7.486 1.00 96.44 90 GLY A N 1
ATOM 642 C CA . GLY A 1 90 ? -10.200 -11.037 -7.773 1.00 96.44 90 GLY A CA 1
ATOM 643 C C . GLY A 1 90 ? -10.722 -9.624 -7.486 1.00 96.44 90 GLY A C 1
ATOM 644 O O . GLY A 1 90 ? -11.634 -9.160 -8.165 1.00 96.44 90 GLY A O 1
ATOM 645 N N . ALA A 1 91 ? -10.147 -8.910 -6.511 1.00 95.19 91 ALA A N 1
ATOM 646 C CA . ALA A 1 91 ? -10.436 -7.491 -6.313 1.00 95.19 91 ALA A CA 1
ATOM 647 C C . ALA A 1 91 ? -9.815 -6.630 -7.421 1.00 95.19 91 ALA A C 1
ATOM 649 O O . ALA A 1 91 ? -10.492 -5.755 -7.942 1.00 95.19 91 ALA A O 1
ATOM 650 N N . VAL A 1 92 ? -8.572 -6.916 -7.820 1.00 95.75 92 VAL A N 1
ATOM 651 C CA . VAL A 1 92 ? -7.895 -6.225 -8.933 1.00 95.75 92 VAL A CA 1
ATOM 652 C C . VAL A 1 92 ? -8.672 -6.382 -10.242 1.00 95.75 92 VAL A C 1
ATOM 654 O O . VAL A 1 92 ? -8.998 -5.397 -10.895 1.00 95.75 92 VAL A O 1
ATOM 657 N N . ASN A 1 93 ? -9.037 -7.611 -10.605 1.00 97.88 93 ASN A N 1
ATOM 658 C CA . ASN A 1 93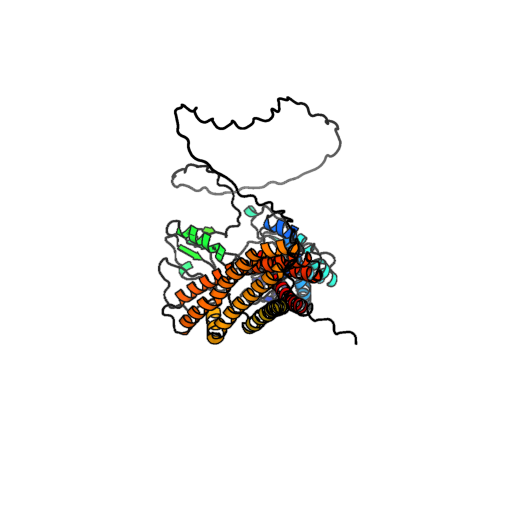 ? -9.773 -7.890 -11.837 1.00 97.88 93 ASN A CA 1
ATOM 659 C C . ASN A 1 93 ? -11.182 -7.282 -11.833 1.00 97.88 93 ASN A C 1
ATOM 661 O O . ASN A 1 93 ? -11.718 -7.002 -12.900 1.00 97.88 93 ASN A O 1
ATOM 665 N N . ALA A 1 94 ? -11.782 -7.045 -10.661 1.00 97.06 94 ALA A N 1
ATOM 666 C CA . ALA A 1 94 ? -13.058 -6.338 -10.574 1.00 97.06 94 ALA A CA 1
ATOM 667 C C . ALA A 1 94 ? -12.947 -4.859 -10.983 1.00 97.06 94 ALA A C 1
ATOM 669 O O . ALA A 1 94 ? -13.909 -4.334 -11.539 1.00 97.06 94 ALA A O 1
ATOM 670 N N . GLU A 1 95 ? -11.798 -4.220 -10.734 1.00 95.94 95 GLU A N 1
ATOM 671 C CA . GLU A 1 95 ? -11.509 -2.850 -11.186 1.00 95.94 95 GLU A CA 1
ATOM 672 C C . GLU A 1 95 ? -11.174 -2.819 -12.686 1.00 95.94 95 GLU A C 1
ATOM 674 O O . GLU A 1 95 ? -11.593 -1.907 -13.389 1.00 95.94 95 GLU A O 1
ATOM 679 N N . LEU A 1 96 ? -10.468 -3.838 -13.196 1.00 96.69 96 LEU A N 1
ATOM 680 C CA . LEU A 1 96 ? -10.081 -3.924 -14.611 1.00 96.69 96 LEU A CA 1
ATOM 681 C C . LEU A 1 96 ? -11.259 -4.245 -15.545 1.00 96.69 96 LEU A C 1
ATOM 683 O O . LEU A 1 96 ? -11.304 -3.738 -16.660 1.00 96.69 96 LEU A O 1
ATOM 687 N N . ALA A 1 97 ? -12.198 -5.098 -15.120 1.00 97.12 97 ALA A N 1
ATOM 688 C CA . ALA A 1 97 ? -13.184 -5.709 -16.017 1.00 97.12 97 ALA A CA 1
ATOM 689 C C . ALA A 1 97 ? -14.046 -4.696 -16.791 1.00 97.12 97 ALA A C 1
ATOM 691 O O . ALA A 1 97 ? -14.281 -4.889 -17.980 1.00 97.12 97 ALA A O 1
ATOM 692 N N . GLY A 1 98 ? -14.514 -3.628 -16.138 1.00 97.19 98 GLY A N 1
ATOM 693 C CA . GLY A 1 98 ? -15.352 -2.609 -16.781 1.00 97.19 98 GLY A CA 1
ATOM 694 C C . GLY A 1 98 ? -14.587 -1.796 -17.832 1.00 97.19 98 GLY A C 1
ATOM 695 O O . GLY A 1 98 ? -14.941 -1.869 -19.007 1.00 97.19 98 GLY A O 1
ATOM 696 N N . PRO A 1 99 ? -13.519 -1.075 -17.442 1.00 96.56 99 PRO A N 1
ATOM 697 C CA . PRO A 1 99 ? -12.703 -0.288 -18.369 1.00 96.56 99 PRO A CA 1
ATOM 698 C C . PRO A 1 99 ? -12.110 -1.110 -19.517 1.00 96.56 99 PRO A C 1
ATOM 700 O O . PRO A 1 99 ? -12.099 -0.654 -20.655 1.00 96.56 99 PRO A O 1
ATOM 703 N N . LEU A 1 100 ? -11.686 -2.348 -19.248 1.00 97.50 100 LEU A N 1
ATOM 704 C CA . LEU A 1 100 ? -11.181 -3.246 -20.285 1.00 97.50 100 LEU A CA 1
ATOM 705 C C . LEU A 1 100 ? -12.278 -3.672 -21.273 1.00 97.50 100 LEU A C 1
ATOM 707 O O . LEU A 1 100 ? -12.011 -3.776 -22.465 1.00 97.50 100 LEU A O 1
ATOM 711 N N . THR A 1 101 ? -13.511 -3.885 -20.798 1.00 97.81 101 THR A N 1
ATOM 712 C CA . THR A 1 101 ? -14.657 -4.157 -21.684 1.00 97.81 101 THR A CA 1
ATOM 713 C C . THR A 1 101 ? -14.967 -2.940 -22.546 1.00 97.81 101 THR A C 1
ATOM 715 O O . THR A 1 101 ? -15.121 -3.096 -23.748 1.00 97.81 101 THR A O 1
ATOM 718 N N . ALA A 1 102 ? -14.967 -1.732 -21.973 1.00 97.00 102 ALA A N 1
ATOM 719 C CA . ALA A 1 102 ? -15.187 -0.500 -22.733 1.00 97.00 102 ALA A CA 1
ATOM 720 C C . ALA A 1 102 ? -14.110 -0.281 -23.812 1.00 97.00 102 ALA A C 1
ATOM 722 O O . ALA A 1 102 ? -14.440 0.063 -24.944 1.00 97.00 102 ALA A O 1
ATOM 723 N N . LEU A 1 103 ? -12.834 -0.539 -23.490 1.00 95.62 103 LEU A N 1
ATOM 724 C CA . LEU A 1 103 ? -11.737 -0.501 -24.464 1.00 95.62 103 LEU A CA 1
ATOM 725 C C . LEU A 1 103 ? -11.964 -1.502 -25.607 1.00 95.62 103 LEU A C 1
ATOM 727 O O . LEU A 1 103 ? -11.747 -1.173 -26.771 1.00 95.62 103 LEU A O 1
ATOM 731 N N . ALA A 1 104 ? -12.387 -2.723 -25.276 1.00 96.94 104 ALA A N 1
ATOM 732 C CA . ALA A 1 104 ? -12.617 -3.774 -26.257 1.00 96.94 104 ALA A CA 1
ATOM 733 C C . ALA A 1 104 ? -13.900 -3.556 -27.079 1.00 96.94 104 ALA A C 1
ATOM 735 O O . ALA A 1 104 ? -13.942 -3.966 -28.225 1.00 96.94 104 ALA A O 1
ATOM 736 N N . GLU A 1 105 ? -14.934 -2.902 -26.549 1.00 96.12 105 GLU A N 1
ATOM 737 C CA . GLU A 1 105 ? -16.144 -2.555 -27.311 1.00 96.12 105 GLU A CA 1
ATOM 738 C C . GLU A 1 105 ? -15.910 -1.371 -28.254 1.00 96.12 105 GLU A C 1
ATOM 740 O O . GLU A 1 105 ? -16.385 -1.390 -29.387 1.00 96.12 105 GLU A O 1
ATOM 745 N N . ALA A 1 106 ? -15.152 -0.363 -27.811 1.00 96.44 106 ALA A N 1
ATOM 746 C CA . ALA A 1 106 ? -14.765 0.763 -28.659 1.00 96.44 106 ALA A CA 1
ATOM 747 C C . ALA A 1 106 ? -13.883 0.319 -29.833 1.00 96.44 106 ALA A C 1
ATOM 749 O O . ALA A 1 106 ? -13.894 0.940 -30.894 1.00 96.44 106 ALA A O 1
ATOM 750 N N . ASP A 1 107 ? -13.109 -0.746 -29.630 1.00 94.69 107 ASP A N 1
ATOM 751 C CA . ASP A 1 107 ? -12.169 -1.239 -30.616 1.00 94.69 107 ASP A CA 1
ATOM 752 C C . ASP A 1 107 ? -12.050 -2.779 -30.542 1.00 94.69 107 ASP A C 1
ATOM 754 O O . ASP A 1 107 ? -11.154 -3.293 -29.858 1.00 94.69 107 ASP A O 1
ATOM 758 N N . PRO A 1 108 ? -12.963 -3.525 -31.204 1.00 95.94 108 PRO A N 1
ATOM 759 C CA . PRO A 1 108 ? -13.125 -4.976 -31.042 1.00 95.94 108 PRO A CA 1
ATOM 760 C C . PRO A 1 108 ? -11.894 -5.808 -31.422 1.00 95.94 108 PRO A C 1
ATOM 762 O O . PRO A 1 108 ? -11.422 -5.694 -32.557 1.00 95.94 108 PRO A O 1
ATOM 765 N N . PRO A 1 109 ? -11.367 -6.655 -30.511 1.00 98.19 109 PRO A N 1
ATOM 766 C CA . PRO A 1 109 ? -10.387 -7.682 -30.847 1.00 98.19 109 PRO A CA 1
ATOM 767 C C . PRO A 1 109 ? -11.053 -8.958 -31.395 1.00 98.19 109 PRO A C 1
ATOM 769 O O . PRO A 1 109 ? -12.176 -9.287 -31.024 1.00 98.19 109 PRO A O 1
ATOM 772 N N . ASP A 1 110 ? -10.317 -9.723 -32.202 1.00 98.50 110 ASP A N 1
ATOM 773 C CA . ASP A 1 110 ? -10.732 -11.053 -32.679 1.00 98.50 110 ASP A CA 1
ATOM 774 C C . ASP A 1 110 ? -10.433 -12.150 -31.641 1.00 98.50 110 ASP A C 1
ATOM 776 O O . ASP A 1 110 ? -11.076 -13.197 -31.608 1.00 98.50 110 ASP A O 1
ATOM 780 N N . VAL A 1 111 ? -9.424 -11.925 -30.794 1.00 98.62 111 VAL A N 1
ATOM 781 C CA . VAL A 1 111 ? -8.970 -12.868 -29.765 1.00 98.62 111 VAL A CA 1
ATOM 782 C C . VAL A 1 111 ? -8.381 -12.118 -28.573 1.00 98.62 111 VAL A C 1
ATOM 784 O O . VAL A 1 111 ? -7.700 -11.098 -28.728 1.00 98.62 111 VAL A O 1
ATOM 787 N N . VAL A 1 112 ? -8.618 -12.640 -27.367 1.00 98.69 112 VAL A N 1
ATOM 788 C CA . VAL A 1 112 ? -8.008 -12.126 -26.134 1.00 98.69 112 VAL A CA 1
ATOM 789 C C . VAL A 1 112 ? -6.959 -13.104 -25.628 1.00 98.69 112 VAL A C 1
ATOM 791 O O . VAL A 1 112 ? -7.276 -14.250 -25.324 1.00 98.69 112 VAL A O 1
ATOM 794 N N . VAL A 1 113 ? -5.723 -12.645 -25.465 1.00 98.56 113 VAL A N 1
ATOM 795 C CA . VAL A 1 113 ? -4.669 -13.377 -24.752 1.00 98.56 113 VAL A CA 1
ATOM 796 C C . VAL A 1 113 ? -4.616 -12.848 -23.325 1.00 98.56 113 VAL A C 1
ATOM 798 O O . VAL A 1 113 ? -4.568 -11.641 -23.117 1.00 98.56 113 VAL A O 1
ATOM 801 N N . HIS A 1 114 ? -4.613 -13.711 -22.317 1.00 98.31 114 HIS A N 1
ATOM 802 C CA . HIS A 1 114 ? -4.469 -13.274 -20.929 1.00 98.31 114 HIS A CA 1
ATOM 803 C C . HIS A 1 114 ? -3.544 -14.192 -20.135 1.00 98.31 114 HIS A C 1
ATOM 805 O O . HIS A 1 114 ? -3.441 -15.390 -20.401 1.00 98.31 114 HIS A O 1
ATOM 811 N N . GLU A 1 115 ? -2.880 -13.628 -19.130 1.00 96.81 115 GLU A N 1
ATOM 812 C CA . GLU A 1 115 ? -2.120 -14.402 -18.144 1.00 96.81 115 GLU A CA 1
ATOM 813 C C . GLU A 1 115 ? -3.012 -14.870 -16.973 1.00 96.81 115 GLU A C 1
ATOM 815 O O . GLU A 1 115 ? -4.144 -14.383 -16.823 1.00 96.81 115 GLU A O 1
ATOM 820 N N . PRO A 1 116 ? -2.560 -15.837 -16.147 1.00 96.62 116 PRO A N 1
ATOM 821 C CA . PRO A 1 116 ? -3.406 -16.486 -15.145 1.00 96.62 116 PRO A CA 1
ATOM 822 C C . PRO A 1 116 ? -4.060 -15.564 -14.105 1.00 96.62 116 PRO A C 1
ATOM 824 O O . PRO A 1 116 ? -5.135 -15.884 -13.597 1.00 96.62 116 PRO A O 1
ATOM 827 N N . LEU A 1 117 ? -3.443 -14.425 -13.775 1.00 96.75 117 LEU A N 1
ATOM 828 C CA . LEU A 1 117 ? -3.973 -13.444 -12.821 1.00 96.75 117 LEU A CA 1
ATOM 829 C C . LEU A 1 117 ? -4.695 -12.264 -13.485 1.00 96.75 117 LEU A C 1
ATOM 831 O O . LEU A 1 117 ? -5.233 -11.412 -12.775 1.00 96.75 117 LEU A O 1
ATOM 835 N N . ALA A 1 118 ? -4.801 -12.248 -14.813 1.00 97.25 118 ALA A N 1
ATOM 836 C CA . ALA A 1 118 ? -5.507 -11.242 -15.606 1.00 97.25 118 ALA A CA 1
ATOM 837 C C . ALA A 1 118 ? -6.881 -11.742 -16.089 1.00 97.25 118 ALA A C 1
ATOM 839 O O . ALA A 1 118 ? -7.258 -11.579 -17.249 1.00 97.25 118 ALA A O 1
ATOM 840 N N . VAL A 1 119 ? -7.653 -12.370 -15.197 1.00 98.25 119 VAL A N 1
ATOM 841 C CA . VAL A 1 119 ? -8.955 -12.999 -15.503 1.00 98.25 119 VAL A CA 1
ATOM 842 C C . VAL A 1 119 ? -9.991 -12.028 -16.096 1.00 98.25 119 VAL A C 1
ATOM 844 O O . VAL A 1 119 ? -10.921 -12.462 -16.771 1.00 98.25 119 VAL A O 1
ATOM 847 N N . ALA A 1 120 ? -9.830 -10.716 -15.920 1.00 98.00 120 ALA A N 1
ATOM 848 C CA . ALA A 1 120 ? -10.624 -9.700 -16.606 1.00 98.00 120 ALA A CA 1
ATOM 849 C C . ALA A 1 120 ? -10.571 -9.850 -18.140 1.00 98.00 120 ALA A C 1
ATOM 851 O O . ALA A 1 120 ? -11.582 -9.611 -18.792 1.00 98.00 120 ALA A O 1
ATOM 852 N N . GLY A 1 121 ? -9.456 -10.327 -18.708 1.00 98.06 121 GLY A N 1
ATOM 853 C CA . GLY A 1 121 ? -9.369 -10.661 -20.133 1.00 98.06 121 GLY A CA 1
ATOM 854 C C . GLY A 1 121 ? -10.328 -11.786 -20.535 1.00 98.06 121 GLY A C 1
ATOM 855 O O . GLY A 1 121 ? -11.061 -11.655 -21.511 1.00 98.06 121 GLY A O 1
ATOM 856 N N . ALA A 1 122 ? -10.422 -12.851 -19.732 1.00 98.25 122 ALA A N 1
ATOM 857 C CA . ALA A 1 122 ? -11.394 -13.923 -19.961 1.00 98.25 122 ALA A CA 1
ATOM 858 C C . ALA A 1 122 ? -12.850 -13.442 -19.813 1.00 98.25 122 ALA A C 1
ATOM 860 O O . ALA A 1 122 ? -13.728 -13.906 -20.538 1.00 98.25 122 ALA A O 1
ATOM 861 N N . VAL A 1 123 ? -13.119 -12.498 -18.898 1.00 98.56 123 VAL A N 1
ATOM 862 C CA . VAL A 1 123 ? -14.445 -11.860 -18.773 1.00 98.56 123 VAL A CA 1
ATOM 863 C C . VAL A 1 123 ? -14.802 -11.102 -20.054 1.00 98.56 123 VAL A C 1
ATOM 865 O O . VAL A 1 123 ? -15.916 -11.247 -20.547 1.00 98.56 123 VAL A O 1
ATOM 868 N N . VAL A 1 124 ? -13.864 -10.332 -20.608 1.00 98.31 124 VAL A N 1
ATOM 869 C CA . VAL A 1 124 ? -14.061 -9.563 -21.849 1.00 98.31 124 VAL A CA 1
ATOM 870 C C . VAL A 1 124 ? -14.296 -10.491 -23.036 1.00 98.31 124 VAL A C 1
ATOM 872 O O . VAL A 1 124 ? -15.257 -10.298 -23.774 1.00 98.31 124 VAL A O 1
ATOM 875 N N . ALA A 1 125 ? -13.488 -11.545 -23.177 1.00 98.38 125 ALA A N 1
ATOM 876 C CA . ALA A 1 125 ? -13.663 -12.538 -24.233 1.00 98.38 125 ALA A CA 1
ATOM 877 C C . ALA A 1 125 ? -15.052 -13.196 -24.174 1.00 98.38 125 ALA A C 1
ATOM 879 O O . ALA A 1 125 ? -15.767 -13.251 -25.173 1.00 98.38 125 ALA A O 1
ATOM 880 N N . ALA A 1 126 ? -15.477 -13.605 -22.972 1.00 98.25 126 ALA A N 1
ATOM 881 C CA . ALA A 1 126 ? -16.800 -14.178 -22.744 1.00 98.25 126 ALA A CA 1
ATOM 882 C C . ALA A 1 126 ? -17.934 -13.192 -23.067 1.00 98.25 126 ALA A C 1
ATOM 884 O O . ALA A 1 126 ? -18.969 -13.597 -23.587 1.00 98.25 126 ALA A O 1
ATOM 885 N N . ARG A 1 127 ? -17.745 -11.901 -22.769 1.00 97.62 127 ARG A N 1
ATOM 886 C CA . ARG A 1 127 ? -18.725 -10.848 -23.055 1.00 97.62 127 ARG A CA 1
ATOM 887 C C . ARG A 1 127 ? -18.857 -10.553 -24.550 1.00 97.62 127 ARG A C 1
ATOM 889 O O . ARG A 1 127 ? -19.956 -10.260 -25.017 1.00 97.62 127 ARG A O 1
ATOM 896 N N . LEU A 1 128 ? -17.757 -10.598 -25.288 1.00 97.38 128 LEU A N 1
ATOM 897 C CA . LEU A 1 128 ? -17.759 -10.341 -26.728 1.00 97.38 128 LEU A CA 1
ATOM 898 C C . LEU A 1 128 ? -18.048 -11.600 -27.559 1.00 97.38 128 LEU A C 1
ATOM 900 O O . LEU A 1 128 ? -18.263 -11.493 -28.759 1.00 97.38 128 LEU A O 1
ATOM 904 N N . GLY A 1 129 ? -18.078 -12.784 -26.937 1.00 97.12 129 GLY A N 1
ATOM 905 C CA . GLY A 1 129 ? -18.294 -14.049 -27.643 1.00 97.12 129 GLY A CA 1
ATOM 906 C C . GLY A 1 129 ? -17.099 -14.476 -28.502 1.00 97.12 129 GLY A C 1
ATOM 907 O O . GLY A 1 129 ? -17.281 -15.190 -29.482 1.00 97.12 129 GLY A O 1
ATOM 908 N N . ILE A 1 130 ? -15.889 -14.043 -28.139 1.00 98.19 130 ILE A N 1
ATOM 909 C CA . ILE A 1 130 ? -14.641 -14.296 -28.876 1.00 98.19 130 ILE A CA 1
ATOM 910 C C . ILE A 1 130 ? -13.731 -15.272 -28.112 1.00 98.19 130 ILE A C 1
ATOM 912 O O . ILE A 1 130 ? -13.861 -15.412 -26.889 1.00 98.19 130 ILE A O 1
ATOM 916 N N . PRO A 1 131 ? -12.796 -15.965 -28.788 1.00 98.31 131 PRO A N 1
ATOM 917 C CA . PRO A 1 131 ? -11.885 -16.893 -28.127 1.00 98.31 131 PRO A CA 1
ATOM 918 C C . PRO A 1 131 ? -10.954 -16.200 -27.120 1.00 98.31 131 PRO A C 1
ATOM 920 O O . PRO A 1 131 ? -10.409 -15.121 -27.362 1.00 98.31 131 PRO A O 1
ATOM 923 N N . ALA A 1 132 ? -10.724 -16.884 -25.996 1.00 98.31 132 ALA A N 1
ATOM 924 C CA . ALA A 1 132 ? -9.694 -16.544 -25.021 1.00 98.31 132 ALA A CA 1
ATOM 925 C C . ALA A 1 132 ? -8.515 -17.521 -25.123 1.00 98.31 132 ALA A C 1
ATOM 927 O O . ALA A 1 132 ? -8.715 -18.734 -25.192 1.00 98.31 132 ALA A O 1
ATOM 928 N N . VAL A 1 133 ? -7.291 -17.007 -25.070 1.00 98.50 133 VAL A N 1
ATOM 929 C CA . VAL A 1 133 ? -6.047 -17.777 -24.994 1.00 98.50 133 VAL A CA 1
ATOM 930 C C . VAL A 1 133 ? -5.400 -17.518 -23.638 1.00 98.50 133 VAL A C 1
ATOM 932 O O . VAL A 1 133 ? -5.118 -16.374 -23.283 1.00 98.50 133 VAL A O 1
ATOM 935 N N . LEU A 1 134 ? -5.142 -18.583 -22.881 1.00 98.19 134 LEU A N 1
ATOM 936 C CA . LEU A 1 134 ? -4.434 -18.500 -21.606 1.00 98.19 134 LEU A CA 1
ATOM 937 C C . LEU A 1 134 ? -2.935 -18.686 -21.844 1.00 98.19 134 LEU A C 1
ATOM 939 O O . LEU A 1 134 ? -2.499 -19.796 -22.145 1.00 98.19 134 LEU A O 1
ATOM 943 N N . GLN A 1 135 ? -2.136 -17.638 -21.652 1.00 97.44 135 GLN A N 1
ATOM 944 C CA . GLN A 1 135 ? -0.679 -17.755 -21.612 1.00 97.44 135 GLN A CA 1
ATOM 945 C C . GLN A 1 135 ? -0.230 -18.056 -20.176 1.00 97.44 135 GLN A C 1
ATOM 947 O O . GLN A 1 135 ? 0.008 -17.150 -19.380 1.00 97.44 135 GLN A O 1
ATOM 952 N N . ASP A 1 136 ? -0.120 -19.341 -19.836 1.00 94.31 136 ASP A N 1
ATOM 953 C CA . ASP A 1 136 ? 0.347 -19.826 -18.537 1.00 94.31 136 ASP A CA 1
ATOM 954 C C . ASP A 1 136 ? 1.865 -19.646 -18.395 1.00 94.31 136 ASP A C 1
ATOM 956 O O . ASP A 1 136 ? 2.679 -20.519 -18.718 1.00 94.31 136 ASP A O 1
ATOM 960 N N . ASN A 1 137 ? 2.225 -18.459 -17.914 1.00 91.12 137 ASN A N 1
ATOM 961 C CA . ASN A 1 137 ? 3.588 -17.974 -17.747 1.00 91.12 137 ASN A CA 1
ATOM 962 C C . ASN A 1 137 ? 4.072 -17.996 -16.286 1.00 91.12 137 ASN A C 1
ATOM 964 O O . ASN A 1 137 ? 5.005 -17.271 -15.928 1.00 91.12 137 ASN A O 1
ATOM 968 N N . THR A 1 138 ? 3.458 -18.828 -15.433 1.00 87.50 138 THR A N 1
ATOM 969 C CA . THR A 1 138 ? 3.781 -18.910 -14.000 1.00 87.50 138 THR A CA 1
ATOM 970 C C . THR A 1 138 ? 4.265 -20.299 -13.577 1.00 87.50 138 THR A C 1
ATOM 972 O O . THR A 1 138 ? 3.985 -21.311 -14.218 1.00 87.50 138 THR A O 1
ATOM 975 N N . LEU A 1 139 ? 4.982 -20.366 -12.449 1.00 88.25 139 LEU A N 1
ATOM 976 C CA . LEU A 1 139 ? 5.373 -21.643 -11.834 1.00 88.25 139 LEU A CA 1
ATOM 977 C C . LEU A 1 139 ? 4.216 -22.347 -11.115 1.00 88.25 139 LEU A C 1
ATOM 979 O O . LEU A 1 139 ? 4.332 -23.526 -10.801 1.00 88.25 139 LEU A O 1
ATOM 983 N N . PHE A 1 140 ? 3.090 -21.672 -10.899 1.00 87.81 140 PHE A N 1
ATOM 984 C CA . PHE A 1 140 ? 1.856 -22.279 -10.398 1.00 87.81 140 PHE A CA 1
ATOM 985 C C . PHE A 1 140 ? 0.991 -22.728 -11.575 1.00 87.81 140 PHE A C 1
ATOM 987 O O . PHE A 1 140 ? 1.210 -22.271 -12.694 1.00 87.81 140 PHE A O 1
ATOM 994 N N . ASP A 1 141 ? 0.045 -23.639 -11.357 1.00 89.94 141 ASP A N 1
ATOM 995 C CA . ASP A 1 141 ? -0.874 -24.013 -12.431 1.00 89.94 141 ASP A CA 1
ATOM 996 C C . ASP A 1 141 ? -1.777 -22.818 -12.777 1.00 89.94 141 ASP A C 1
ATOM 998 O O . ASP A 1 141 ? -2.554 -22.341 -11.943 1.00 89.94 141 ASP A O 1
ATOM 1002 N N . GLY A 1 142 ? -1.670 -22.318 -14.013 1.00 91.31 142 GLY A N 1
ATOM 1003 C CA . GLY A 1 142 ? -2.464 -21.187 -14.469 1.00 91.31 142 GLY A CA 1
ATOM 1004 C C . GLY A 1 142 ? -3.974 -21.435 -14.413 1.00 91.31 142 GLY A C 1
ATOM 1005 O O . GLY A 1 142 ? -4.726 -20.510 -14.117 1.00 91.31 142 GLY A O 1
ATOM 1006 N N . HIS A 1 143 ? -4.431 -22.674 -14.618 1.00 90.44 143 HIS A N 1
ATOM 1007 C CA . HIS A 1 143 ? -5.846 -23.028 -14.491 1.00 90.44 143 HIS A CA 1
ATOM 1008 C C . HIS A 1 143 ? -6.342 -22.833 -13.050 1.00 90.44 143 HIS A C 1
ATOM 1010 O O . HIS A 1 143 ? -7.398 -22.235 -12.829 1.00 90.44 143 HIS A O 1
ATOM 1016 N N . ASP A 1 144 ? -5.553 -23.257 -12.060 1.00 92.31 144 ASP A N 1
ATOM 1017 C CA . ASP A 1 144 ? -5.900 -23.109 -10.643 1.00 92.31 144 ASP A CA 1
ATOM 1018 C C . ASP A 1 144 ? -5.904 -21.643 -10.203 1.00 92.31 144 ASP A C 1
ATOM 1020 O O . ASP A 1 144 ? -6.772 -21.226 -9.429 1.00 92.31 144 ASP A O 1
ATOM 1024 N N . LEU A 1 145 ? -4.969 -20.839 -10.719 1.00 94.25 145 LEU A N 1
ATOM 1025 C CA . LEU A 1 145 ? -4.924 -19.397 -10.473 1.00 94.25 145 LEU A CA 1
ATOM 1026 C C . LEU A 1 145 ? -6.129 -18.667 -11.082 1.00 94.25 145 LEU A C 1
ATOM 1028 O O . LEU A 1 145 ? -6.744 -17.830 -10.406 1.00 94.25 145 LEU A O 1
ATOM 1032 N N . VAL A 1 146 ? -6.511 -19.018 -12.315 1.00 96.31 146 VAL A N 1
ATOM 1033 C CA . VAL A 1 146 ? -7.721 -18.494 -12.965 1.00 96.31 146 VAL A CA 1
ATOM 1034 C C . VAL A 1 146 ? -8.953 -18.878 -12.150 1.00 96.31 146 VAL A C 1
ATOM 1036 O O . VAL A 1 146 ? -9.758 -18.009 -11.814 1.00 96.31 146 VAL A O 1
ATOM 1039 N N . ALA A 1 147 ? -9.081 -20.147 -11.753 1.00 94.56 147 ALA A N 1
ATOM 1040 C CA . ALA A 1 147 ? -10.206 -20.631 -10.959 1.00 94.56 147 ALA A CA 1
ATOM 1041 C C . ALA A 1 147 ? -10.287 -19.946 -9.583 1.00 94.56 147 ALA A C 1
ATOM 1043 O O . ALA A 1 147 ? -11.369 -19.550 -9.145 1.00 94.56 147 ALA A O 1
ATOM 1044 N N . ALA A 1 148 ? -9.160 -19.769 -8.889 1.00 93.81 148 ALA A N 1
ATOM 1045 C CA . ALA A 1 148 ? -9.106 -19.060 -7.611 1.00 93.81 148 ALA A CA 1
ATOM 1046 C C . ALA A 1 148 ? -9.540 -17.594 -7.743 1.00 93.81 148 ALA A C 1
ATOM 1048 O O . ALA A 1 148 ? -10.339 -17.103 -6.943 1.00 93.81 148 ALA A O 1
ATOM 1049 N N . THR A 1 149 ? -9.068 -16.911 -8.784 1.00 96.12 149 THR A N 1
ATOM 1050 C CA . THR A 1 149 ? -9.403 -15.509 -9.056 1.00 96.12 149 THR A CA 1
ATOM 1051 C C . THR A 1 149 ? -10.873 -15.356 -9.469 1.00 96.12 149 THR A C 1
ATOM 1053 O O . THR A 1 149 ? -11.581 -14.498 -8.936 1.00 96.12 149 THR A O 1
ATOM 1056 N N . ALA A 1 150 ? -11.379 -16.241 -10.336 1.00 95.81 150 ALA A N 1
ATOM 1057 C CA . ALA A 1 150 ? -12.772 -16.284 -10.791 1.00 95.81 150 ALA A CA 1
ATOM 1058 C C . ALA A 1 150 ? -13.777 -16.583 -9.663 1.00 95.81 150 ALA A C 1
ATOM 1060 O O . ALA A 1 150 ? -14.919 -16.123 -9.715 1.00 95.81 150 ALA A O 1
ATOM 1061 N N . ARG A 1 151 ? -13.366 -17.307 -8.610 1.00 93.81 151 ARG A N 1
ATOM 1062 C CA . ARG A 1 151 ? -14.194 -17.558 -7.413 1.00 93.81 151 ARG A CA 1
ATOM 1063 C C . ARG A 1 151 ? -14.426 -16.304 -6.561 1.00 93.81 151 ARG A C 1
ATOM 1065 O O . ARG A 1 151 ? -15.354 -16.290 -5.749 1.00 93.81 151 ARG A O 1
ATOM 1072 N N . SER A 1 152 ? -13.637 -15.243 -6.737 1.00 93.62 152 SER A N 1
ATOM 1073 C CA . SER A 1 152 ? -13.754 -14.026 -5.931 1.00 93.62 152 SER A CA 1
ATOM 1074 C C . SER A 1 152 ? -15.138 -13.372 -6.052 1.00 93.62 152 SER A C 1
ATOM 1076 O O . SER A 1 152 ? -15.582 -13.058 -7.161 1.00 93.62 152 SER A O 1
ATOM 1078 N N . PRO A 1 153 ? -15.824 -13.065 -4.931 1.00 93.00 153 PRO A N 1
ATOM 1079 C CA . PRO A 1 153 ? -17.126 -12.400 -4.968 1.00 93.00 153 PRO A CA 1
ATOM 1080 C C . PRO A 1 153 ? -17.104 -11.042 -5.678 1.00 93.00 153 PRO A C 1
ATOM 1082 O O . PRO A 1 153 ? -18.092 -10.677 -6.317 1.00 93.00 153 PRO A O 1
ATOM 1085 N N . ARG A 1 154 ? -15.985 -10.305 -5.583 1.00 94.56 154 ARG A N 1
ATOM 1086 C CA . ARG A 1 154 ? -15.823 -8.990 -6.223 1.00 94.56 154 ARG A CA 1
ATOM 1087 C C . ARG A 1 154 ? -15.793 -9.127 -7.744 1.00 94.56 154 ARG A C 1
ATOM 1089 O O . ARG A 1 154 ? -16.615 -8.498 -8.409 1.00 94.56 154 ARG A O 1
ATOM 1096 N N . LEU A 1 155 ? -14.941 -10.011 -8.270 1.00 97.00 155 LEU A N 1
ATOM 1097 C CA . LEU A 1 155 ? -14.877 -10.288 -9.706 1.00 97.00 155 LEU A CA 1
ATOM 1098 C C . LEU A 1 155 ? -16.196 -10.861 -10.223 1.00 97.00 155 LEU A C 1
ATOM 1100 O O . LEU A 1 155 ? -16.728 -10.363 -11.206 1.00 97.00 155 LEU A O 1
ATOM 1104 N N . ARG A 1 156 ? -16.793 -11.834 -9.523 1.00 97.44 156 ARG A N 1
ATOM 1105 C CA . ARG A 1 156 ? -18.095 -12.397 -9.913 1.00 97.44 156 ARG A CA 1
ATOM 1106 C C . ARG A 1 156 ? -19.189 -11.338 -10.014 1.00 97.44 156 ARG A C 1
ATOM 1108 O O . ARG A 1 156 ? -20.046 -11.425 -10.888 1.00 97.44 156 ARG A O 1
ATOM 1115 N N . ARG A 1 157 ? -19.205 -10.354 -9.108 1.00 97.38 157 ARG A N 1
ATOM 1116 C CA . ARG A 1 157 ? -20.165 -9.244 -9.167 1.00 97.38 157 ARG A CA 1
ATOM 1117 C C . ARG A 1 157 ? -19.881 -8.325 -10.354 1.00 97.38 157 ARG A C 1
ATOM 1119 O O . ARG A 1 157 ? -20.832 -7.911 -11.006 1.00 97.38 157 ARG A O 1
ATOM 1126 N N . ALA A 1 158 ? -18.613 -8.026 -10.634 1.00 97.44 158 ALA A N 1
ATOM 1127 C CA . ALA A 1 158 ? -18.221 -7.237 -11.799 1.00 97.44 158 ALA A CA 1
ATOM 1128 C C . ALA A 1 158 ? -18.589 -7.939 -13.117 1.00 97.44 158 ALA A C 1
ATOM 1130 O O . ALA A 1 158 ? -19.287 -7.345 -13.929 1.00 97.44 158 ALA A O 1
ATOM 1131 N N . ALA A 1 159 ? -18.239 -9.218 -13.272 1.00 97.88 159 ALA A N 1
ATOM 1132 C CA . ALA A 1 159 ? -18.571 -10.027 -14.445 1.00 97.88 159 ALA A CA 1
ATOM 1133 C C . ALA A 1 159 ? -20.087 -10.110 -14.690 1.00 97.88 159 ALA A C 1
ATOM 1135 O O . ALA A 1 159 ? -20.540 -9.885 -15.807 1.00 97.88 159 ALA A O 1
ATOM 1136 N N . ARG A 1 160 ? -20.898 -10.318 -13.639 1.00 97.88 160 ARG A N 1
ATOM 1137 C CA . ARG A 1 160 ? -22.366 -10.327 -13.775 1.00 97.88 160 ARG A CA 1
ATOM 1138 C C . ARG A 1 160 ? -22.943 -8.997 -14.252 1.00 97.88 160 ARG A C 1
ATOM 1140 O O . ARG A 1 160 ? -23.891 -9.016 -15.023 1.00 97.88 160 ARG A O 1
ATOM 1147 N N . ARG A 1 161 ? -22.391 -7.857 -13.814 1.00 97.44 161 ARG A N 1
ATOM 1148 C CA . ARG A 1 161 ? -22.813 -6.533 -14.320 1.00 97.44 161 ARG A CA 1
ATOM 1149 C C . ARG A 1 161 ? -22.525 -6.365 -15.807 1.00 97.44 161 ARG A C 1
ATOM 1151 O O . ARG A 1 161 ? -23.219 -5.610 -16.467 1.00 97.44 161 ARG A O 1
ATOM 1158 N N . LEU A 1 162 ? -21.528 -7.083 -16.310 1.00 97.19 162 LEU A N 1
ATOM 1159 C CA . LEU A 1 162 ? -21.196 -7.136 -17.725 1.00 97.19 162 LEU A CA 1
ATOM 1160 C C . LEU A 1 162 ? -21.990 -8.220 -18.467 1.00 97.19 162 LEU A C 1
ATOM 1162 O O . LEU A 1 162 ? -21.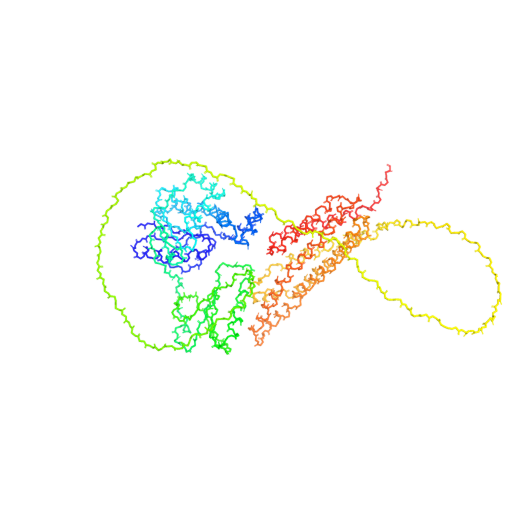760 -8.401 -19.646 1.00 97.19 162 LEU A O 1
ATOM 1166 N N . GLY A 1 163 ? -22.912 -8.946 -17.824 1.00 97.19 163 GLY A N 1
ATOM 1167 C CA . GLY A 1 163 ? -23.683 -10.023 -18.462 1.00 97.19 163 GLY A CA 1
ATOM 1168 C C . GLY A 1 163 ? -22.980 -11.385 -18.498 1.00 97.19 163 GLY A C 1
ATOM 1169 O O . GLY A 1 163 ? -23.502 -12.330 -19.079 1.00 97.19 163 GLY A O 1
ATOM 1170 N N . VAL A 1 164 ? -21.825 -11.533 -17.842 1.00 97.44 164 VAL A N 1
ATOM 1171 C CA . VAL A 1 164 ? -21.057 -12.787 -17.815 1.00 97.44 164 VAL A CA 1
ATOM 1172 C C . VAL A 1 164 ? -21.337 -13.550 -16.520 1.00 97.44 164 VAL A C 1
ATOM 1174 O O . VAL A 1 164 ? -20.922 -13.154 -15.426 1.00 97.44 164 VAL A O 1
ATOM 1177 N N . SER A 1 165 ? -22.053 -14.670 -16.632 1.00 92.38 165 SER A N 1
ATOM 1178 C CA . SER A 1 165 ? -22.411 -15.540 -15.501 1.00 92.38 165 SER A CA 1
ATOM 1179 C C . SER A 1 165 ? -21.384 -16.649 -15.244 1.00 92.38 165 SER A C 1
ATOM 1181 O O . SER A 1 165 ? -21.176 -17.040 -14.091 1.00 92.38 165 SER A O 1
ATOM 1183 N N . ARG A 1 166 ? -20.712 -17.120 -16.301 1.00 91.19 166 ARG A N 1
ATOM 1184 C CA . ARG A 1 166 ? -19.683 -18.164 -16.279 1.00 91.19 166 ARG A CA 1
ATOM 1185 C C . ARG A 1 166 ? -18.581 -17.823 -17.279 1.00 91.19 166 ARG A C 1
ATOM 1187 O O . ARG A 1 166 ? -18.869 -17.322 -18.359 1.00 91.19 166 ARG A O 1
ATOM 1194 N N . LEU A 1 167 ? -17.336 -18.128 -16.918 1.00 94.25 167 LEU A N 1
ATOM 1195 C CA . LEU A 1 167 ? -16.203 -18.045 -17.837 1.00 94.25 167 LEU A CA 1
ATOM 1196 C C . LEU A 1 167 ? -16.101 -19.346 -18.648 1.00 94.25 167 LEU A C 1
ATOM 1198 O O . LEU A 1 167 ? -16.042 -20.418 -18.031 1.00 94.25 167 LEU A O 1
ATOM 1202 N N . PRO A 1 168 ? -16.093 -19.280 -19.990 1.00 93.19 168 PRO A N 1
ATOM 1203 C CA . PRO A 1 168 ? -15.734 -20.414 -20.832 1.00 93.19 168 PRO A CA 1
ATOM 1204 C C . PRO A 1 168 ? -14.289 -20.867 -20.562 1.00 93.19 168 PRO A C 1
ATOM 1206 O O . PRO A 1 168 ? -13.467 -20.053 -20.127 1.00 93.19 168 PRO A O 1
ATOM 1209 N N . PRO A 1 169 ? -13.951 -22.145 -20.813 1.00 93.69 169 PRO A N 1
ATOM 1210 C CA . PRO A 1 169 ? -12.553 -22.557 -20.853 1.00 93.69 169 PRO A CA 1
ATOM 1211 C C . PRO A 1 169 ? -11.815 -21.801 -21.975 1.00 93.69 169 PRO A C 1
ATOM 1213 O O . PRO A 1 169 ? -12.437 -21.461 -22.985 1.00 93.69 169 PRO A O 1
ATOM 1216 N N . PRO A 1 170 ? -10.506 -21.533 -21.824 1.00 96.44 170 PRO A N 1
ATOM 1217 C CA . PRO A 1 170 ? -9.730 -20.931 -22.899 1.00 96.44 170 PRO A CA 1
ATOM 1218 C C . PRO A 1 170 ? -9.704 -21.868 -24.114 1.00 96.44 170 PRO A C 1
ATOM 1220 O O . PRO A 1 170 ? -9.602 -23.085 -23.961 1.00 96.44 170 PRO A O 1
ATOM 1223 N N . ALA A 1 171 ? -9.767 -21.291 -25.312 1.00 97.12 171 ALA A N 1
ATOM 1224 C CA . ALA A 1 171 ? -9.675 -22.021 -26.573 1.00 97.12 171 ALA A CA 1
ATOM 1225 C C . ALA A 1 171 ? -8.299 -22.683 -26.734 1.00 97.12 171 ALA A C 1
ATOM 1227 O O . ALA A 1 171 ? -8.197 -23.800 -27.229 1.00 97.12 171 ALA A O 1
ATOM 1228 N N . VAL A 1 172 ? -7.245 -21.999 -26.276 1.00 96.88 172 VAL A N 1
ATOM 1229 C CA . VAL A 1 172 ? -5.869 -22.507 -26.258 1.00 96.88 172 VAL A CA 1
ATOM 1230 C C . VAL A 1 172 ? -5.213 -22.138 -24.932 1.00 96.88 172 VAL A C 1
ATOM 1232 O O . VAL A 1 172 ? -5.388 -21.030 -24.421 1.00 96.88 172 VAL A O 1
ATOM 1235 N N . ARG A 1 173 ? -4.421 -23.059 -24.382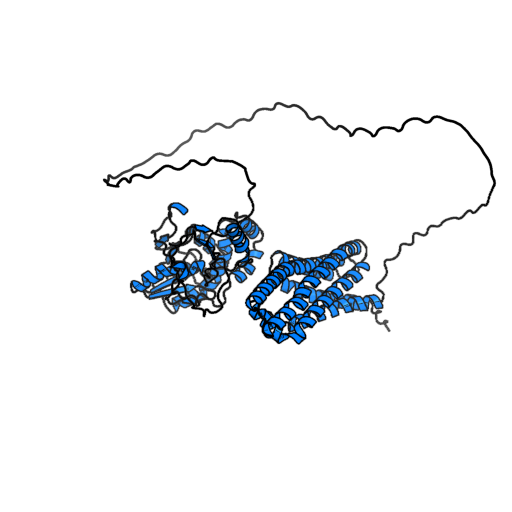 1.00 96.75 173 ARG A N 1
ATOM 1236 C CA . ARG A 1 173 ? -3.532 -22.804 -23.245 1.00 96.75 173 ARG A CA 1
ATOM 1237 C C . ARG A 1 173 ? -2.090 -22.942 -23.711 1.00 96.75 173 ARG A C 1
ATOM 1239 O O . ARG A 1 173 ? -1.703 -24.021 -24.134 1.00 96.75 173 ARG A O 1
ATOM 1246 N N . LEU A 1 174 ? -1.315 -21.870 -23.605 1.00 97.12 174 LEU A N 1
ATOM 1247 C CA . LEU A 1 174 ? 0.110 -21.828 -23.925 1.00 97.12 174 LEU A CA 1
ATOM 1248 C C . LEU A 1 174 ? 0.908 -21.942 -22.625 1.00 97.12 174 LEU A C 1
ATOM 1250 O O . LEU A 1 174 ? 0.765 -21.092 -21.751 1.00 97.12 174 LEU A O 1
ATOM 1254 N N . VAL A 1 175 ? 1.735 -22.972 -22.472 1.00 95.62 175 VAL A N 1
ATOM 1255 C CA . VAL A 1 175 ? 2.485 -23.249 -21.238 1.00 95.62 175 VAL A CA 1
ATOM 1256 C C . VAL A 1 175 ? 3.956 -22.917 -21.437 1.00 95.62 175 VAL A C 1
ATOM 1258 O O . VAL A 1 175 ? 4.626 -23.542 -22.257 1.00 95.62 175 VAL A O 1
ATOM 1261 N N . THR A 1 176 ? 4.487 -21.972 -20.654 1.00 94.25 176 THR A N 1
ATOM 1262 C CA . THR A 1 176 ? 5.912 -21.602 -20.743 1.00 94.25 176 THR A CA 1
ATOM 1263 C C . THR A 1 176 ? 6.794 -22.257 -19.688 1.00 94.25 176 THR A C 1
ATOM 1265 O O . THR A 1 176 ? 8.022 -22.195 -19.779 1.00 94.25 176 THR A O 1
ATOM 1268 N N . ALA A 1 177 ? 6.196 -22.835 -18.647 1.00 91.06 177 ALA A N 1
ATOM 1269 C CA . ALA A 1 177 ? 6.937 -23.489 -17.580 1.00 91.06 177 ALA A CA 1
ATOM 1270 C C . ALA A 1 177 ? 7.533 -24.823 -18.079 1.00 91.06 177 ALA A C 1
ATOM 1272 O O . ALA A 1 177 ? 6.806 -25.642 -18.643 1.00 91.06 177 ALA A O 1
ATOM 1273 N N . PRO A 1 178 ? 8.842 -25.073 -17.888 1.00 89.62 178 PRO A N 1
ATOM 1274 C CA . PRO A 1 178 ? 9.472 -26.290 -18.386 1.00 89.62 178 PRO A CA 1
ATOM 1275 C C . PRO A 1 178 ? 9.010 -27.518 -17.578 1.00 89.62 178 PRO A C 1
ATOM 1277 O O . PRO A 1 178 ? 8.985 -27.446 -16.343 1.00 89.62 178 PRO A O 1
ATOM 1280 N N . PRO A 1 179 ? 8.738 -28.672 -18.223 1.00 89.00 179 PRO A N 1
ATOM 1281 C CA . PRO A 1 179 ? 8.230 -29.862 -17.534 1.00 89.00 179 PRO A CA 1
ATOM 1282 C C . PRO A 1 179 ? 9.121 -30.370 -16.395 1.00 89.00 179 PRO A C 1
ATOM 1284 O O . PRO A 1 179 ? 8.624 -30.891 -15.404 1.00 89.00 179 PRO A O 1
ATOM 1287 N N . GLY A 1 180 ? 10.439 -30.165 -16.488 1.00 89.62 180 GLY A N 1
ATOM 1288 C CA . GLY A 1 180 ? 11.376 -30.540 -15.424 1.00 89.62 180 GLY A CA 1
ATOM 1289 C C . GLY A 1 180 ? 11.234 -29.735 -14.124 1.00 89.62 180 GLY A C 1
ATOM 1290 O O . GLY A 1 180 ? 11.744 -30.174 -13.100 1.00 89.62 180 GLY A O 1
ATOM 1291 N N . LEU A 1 181 ? 10.561 -28.574 -14.141 1.00 89.12 181 LEU A N 1
ATOM 1292 C CA . LEU A 1 181 ? 10.314 -27.763 -12.939 1.00 89.12 181 LEU A CA 1
ATOM 1293 C C . LEU A 1 181 ? 8.921 -27.966 -12.349 1.00 89.12 181 LEU A C 1
ATOM 1295 O O . LEU A 1 181 ? 8.761 -27.885 -11.135 1.00 89.12 181 LEU A O 1
ATOM 1299 N N . VAL A 1 182 ? 7.912 -28.165 -13.197 1.00 86.38 182 VAL A N 1
ATOM 1300 C CA . VAL A 1 182 ? 6.500 -28.134 -12.780 1.00 86.38 182 VAL A CA 1
ATOM 1301 C C . VAL A 1 182 ? 5.729 -29.409 -13.123 1.00 86.38 182 VAL A C 1
ATOM 1303 O O . VAL A 1 182 ? 4.521 -29.458 -12.908 1.00 86.38 182 VAL A O 1
ATOM 1306 N N . GLY A 1 183 ? 6.406 -30.427 -13.659 1.00 87.50 183 GLY A N 1
ATOM 1307 C CA . GLY A 1 183 ? 5.768 -31.599 -14.250 1.00 87.50 183 GLY A CA 1
ATOM 1308 C C . GLY A 1 183 ? 5.117 -31.293 -15.601 1.00 87.50 183 GLY A C 1
ATOM 1309 O O . GLY A 1 183 ? 5.175 -30.179 -16.122 1.00 87.50 183 GLY A O 1
ATOM 1310 N N . THR A 1 184 ? 4.490 -32.301 -16.199 1.00 86.31 184 THR A N 1
ATOM 1311 C CA . THR A 1 184 ? 3.696 -32.127 -17.420 1.00 86.31 184 THR A CA 1
ATOM 1312 C C . THR A 1 184 ? 2.406 -31.370 -17.110 1.00 86.31 184 THR A C 1
ATOM 1314 O O . THR A 1 184 ? 1.652 -31.781 -16.229 1.00 86.31 184 THR A O 1
ATOM 1317 N N . ARG A 1 185 ? 2.129 -30.296 -17.855 1.00 87.00 185 ARG A N 1
ATOM 1318 C CA . ARG A 1 185 ? 0.867 -29.545 -17.794 1.00 87.00 185 ARG A CA 1
ATOM 1319 C C . ARG A 1 185 ? 0.102 -29.685 -19.098 1.00 87.00 185 ARG A C 1
ATOM 1321 O O . ARG A 1 185 ? 0.708 -29.777 -20.160 1.00 87.00 185 ARG A O 1
ATOM 1328 N N . THR A 1 186 ? -1.221 -29.645 -19.013 1.00 89.69 186 THR A N 1
ATOM 1329 C CA . THR A 1 186 ? -2.099 -29.633 -20.186 1.00 89.69 186 THR A CA 1
ATOM 1330 C C . THR A 1 186 ? -1.984 -28.300 -20.923 1.00 89.69 186 THR A C 1
ATOM 1332 O O . THR A 1 186 ? -2.090 -27.248 -20.292 1.00 89.69 186 THR A O 1
ATOM 1335 N N . GLY A 1 187 ? -1.820 -28.340 -22.245 1.00 92.75 187 GLY A N 1
ATOM 1336 C CA . GLY A 1 187 ? -1.699 -27.165 -23.110 1.00 92.75 187 GLY A CA 1
ATOM 1337 C C . GLY A 1 187 ? -0.527 -27.283 -24.083 1.00 92.75 187 GLY A C 1
ATOM 1338 O O . GLY A 1 187 ? 0.278 -28.207 -23.995 1.00 92.75 187 GLY A O 1
ATOM 1339 N N . GLU A 1 188 ? -0.436 -26.326 -24.996 1.00 95.00 188 GLU A N 1
ATOM 1340 C CA . GLU A 1 188 ? 0.620 -26.251 -25.998 1.00 95.00 188 GLU A CA 1
ATOM 1341 C C . GLU A 1 188 ? 1.892 -25.645 -25.390 1.00 95.00 188 GLU A C 1
ATOM 1343 O O . GLU A 1 188 ? 1.825 -24.590 -24.745 1.00 95.00 188 GLU A O 1
ATOM 1348 N N . PRO A 1 189 ? 3.069 -26.261 -25.570 1.00 93.75 189 PRO A N 1
ATOM 1349 C CA . PRO A 1 189 ? 4.313 -25.702 -25.068 1.00 93.75 189 PRO A CA 1
ATOM 1350 C C . PRO A 1 189 ? 4.681 -24.427 -25.837 1.00 93.75 189 PRO A C 1
ATOM 1352 O O . PRO A 1 189 ? 4.802 -24.427 -27.060 1.00 93.75 189 PRO A O 1
ATOM 1355 N N . LEU A 1 190 ? 4.944 -23.343 -25.110 1.00 94.75 190 LEU A N 1
ATOM 1356 C CA . LEU A 1 190 ? 5.458 -22.092 -25.661 1.00 94.75 190 LEU A CA 1
ATOM 1357 C C . LEU A 1 190 ? 6.834 -21.809 -25.062 1.00 94.75 190 LEU A C 1
ATOM 1359 O O . LEU A 1 190 ? 6.986 -21.680 -23.849 1.00 94.75 190 LEU A O 1
ATOM 1363 N N . ARG A 1 191 ? 7.865 -21.689 -25.902 1.00 93.00 191 ARG A N 1
ATOM 1364 C CA . ARG A 1 191 ? 9.229 -21.432 -25.420 1.00 93.00 191 ARG A CA 1
ATOM 1365 C C . ARG A 1 191 ? 9.288 -20.089 -24.669 1.00 93.00 191 ARG A C 1
ATOM 1367 O O . ARG A 1 191 ? 9.029 -19.056 -25.287 1.00 93.00 191 ARG A O 1
ATOM 1374 N N . PRO A 1 192 ? 9.705 -20.053 -23.388 1.00 89.56 192 PRO A N 1
ATOM 1375 C CA . PRO A 1 192 ? 9.889 -18.791 -22.686 1.00 89.56 192 PRO A CA 1
ATOM 1376 C C . PRO A 1 192 ? 11.058 -18.017 -23.304 1.00 89.56 192 PRO A C 1
ATOM 1378 O O . PRO A 1 192 ? 12.191 -18.504 -23.360 1.00 89.56 192 PRO A O 1
ATOM 1381 N N . VAL A 1 193 ? 10.786 -16.791 -23.746 1.00 91.12 193 VAL A N 1
ATOM 1382 C CA . VAL A 1 193 ? 11.797 -15.841 -24.218 1.00 91.12 193 VAL A CA 1
ATOM 1383 C C . VAL A 1 193 ? 11.856 -14.686 -23.216 1.00 91.12 193 VAL A C 1
ATOM 1385 O O . VAL A 1 193 ? 10.818 -14.135 -22.865 1.00 91.12 193 VAL A O 1
ATOM 1388 N N . PRO A 1 194 ? 13.033 -14.300 -22.701 1.00 84.06 194 PRO A N 1
ATOM 1389 C CA . PRO A 1 194 ? 13.121 -13.188 -21.767 1.00 84.06 194 PRO A CA 1
ATOM 1390 C C . PRO A 1 194 ? 12.958 -11.849 -22.496 1.00 84.06 194 PRO A C 1
ATOM 1392 O O . PRO A 1 194 ? 13.799 -11.474 -23.319 1.00 84.06 194 PRO A O 1
ATOM 1395 N N . PHE A 1 195 ? 11.935 -11.072 -22.135 1.00 83.19 195 PHE A N 1
ATOM 1396 C CA . PHE A 1 195 ? 11.885 -9.668 -22.531 1.00 83.19 195 PHE A CA 1
ATOM 1397 C C . PHE A 1 195 ? 12.907 -8.869 -21.727 1.00 83.19 195 PHE A C 1
ATOM 1399 O O . PHE A 1 195 ? 12.861 -8.796 -20.499 1.00 83.19 195 PHE A O 1
ATOM 1406 N N . SER A 1 196 ? 13.854 -8.278 -22.442 1.00 69.81 196 SER A N 1
ATOM 1407 C CA . SER A 1 196 ? 15.031 -7.667 -21.837 1.00 69.81 196 SER A CA 1
ATOM 1408 C C . SER A 1 196 ? 15.023 -6.141 -21.867 1.00 69.81 196 SER A C 1
ATOM 1410 O O . SER A 1 196 ? 15.931 -5.565 -21.284 1.00 69.81 196 SER A O 1
ATOM 1412 N N . GLY A 1 197 ? 14.026 -5.507 -22.501 1.00 70.38 197 GLY A N 1
ATOM 1413 C CA . GLY A 1 197 ? 14.000 -4.071 -22.805 1.00 70.38 197 GLY A CA 1
ATOM 1414 C C . GLY A 1 197 ? 14.699 -3.712 -24.126 1.00 70.38 197 GLY A C 1
ATOM 1415 O O . GLY A 1 197 ? 15.270 -4.570 -24.802 1.00 70.38 197 GLY A O 1
ATOM 1416 N N . THR A 1 198 ? 14.643 -2.430 -24.509 1.00 64.69 198 THR A N 1
ATOM 1417 C CA . THR A 1 198 ? 15.113 -1.928 -25.819 1.00 64.69 198 THR A CA 1
ATOM 1418 C C . THR A 1 198 ? 16.472 -1.214 -25.778 1.00 64.69 198 THR A C 1
ATOM 1420 O O . THR A 1 198 ? 16.764 -0.410 -26.658 1.00 64.69 198 THR A O 1
ATOM 1423 N N . GLY A 1 199 ? 17.297 -1.417 -24.747 1.00 64.50 199 GLY A N 1
ATOM 1424 C CA . GLY A 1 199 ? 18.579 -0.705 -24.634 1.00 64.50 199 GLY A CA 1
ATOM 1425 C C . GLY A 1 199 ? 19.820 -1.511 -24.955 1.00 64.50 199 GLY A C 1
ATOM 1426 O O . GLY A 1 199 ? 19.770 -2.737 -25.043 1.00 64.50 199 GLY A O 1
ATOM 1427 N N . GLY A 1 200 ? 20.943 -0.804 -25.097 1.00 63.59 200 GLY A N 1
ATOM 1428 C CA . GLY A 1 200 ? 22.255 -1.411 -25.326 1.00 63.59 200 GLY A CA 1
ATOM 1429 C C . GLY A 1 200 ? 22.703 -2.279 -24.148 1.00 63.59 200 GLY A C 1
ATOM 1430 O O . GLY A 1 200 ? 22.254 -2.084 -23.026 1.00 63.59 200 GLY A O 1
ATOM 1431 N N . LEU A 1 201 ? 23.572 -3.261 -24.395 1.00 67.38 201 LEU A N 1
ATOM 1432 C CA . LEU A 1 201 ? 24.218 -4.053 -23.340 1.00 67.38 201 LEU A CA 1
ATOM 1433 C C . LEU A 1 201 ? 25.345 -3.216 -22.702 1.00 67.38 201 LEU A C 1
ATOM 1435 O O . LEU A 1 201 ? 26.092 -2.591 -23.456 1.00 67.38 201 LEU A O 1
ATOM 1439 N N . PRO A 1 202 ? 25.535 -3.198 -21.364 1.00 70.81 202 PRO A N 1
ATOM 1440 C CA . PRO A 1 202 ? 26.609 -2.405 -20.780 1.00 70.81 202 PRO A CA 1
ATOM 1441 C C . PRO A 1 202 ? 27.936 -3.005 -21.210 1.00 70.81 202 PRO A C 1
ATOM 1443 O O . PRO A 1 202 ? 28.109 -4.225 -21.148 1.00 70.81 202 PRO A O 1
ATOM 1446 N N . GLU A 1 203 ? 28.898 -2.161 -21.569 1.00 72.88 203 GLU A N 1
ATOM 1447 C CA . GLU A 1 203 ? 30.204 -2.624 -22.041 1.00 72.88 203 GLU A CA 1
ATOM 1448 C C . GLU A 1 203 ? 30.877 -3.549 -21.017 1.00 72.88 203 GLU A C 1
ATOM 1450 O O . GLU A 1 203 ? 31.424 -4.604 -21.341 1.00 72.88 203 GLU A O 1
ATOM 1455 N N . CYS A 1 204 ? 30.739 -3.222 -19.733 1.00 69.19 204 CYS A N 1
ATOM 1456 C CA . CYS A 1 204 ? 31.279 -4.046 -18.667 1.00 69.19 204 CYS A CA 1
ATOM 1457 C C . CYS A 1 204 ? 30.645 -5.446 -18.606 1.00 69.19 204 CYS A C 1
ATOM 1459 O O . CYS A 1 204 ? 31.307 -6.382 -18.145 1.00 69.19 204 CYS A O 1
ATOM 1461 N N . LEU A 1 205 ? 29.396 -5.617 -19.064 1.00 70.31 205 LEU A N 1
ATOM 1462 C CA . LEU A 1 205 ? 28.767 -6.929 -19.176 1.00 70.31 205 LEU A CA 1
ATOM 1463 C C . LEU A 1 205 ? 29.193 -7.682 -20.440 1.00 70.31 205 LEU A C 1
ATOM 1465 O O . LEU A 1 205 ? 29.227 -8.912 -20.378 1.00 70.31 205 LEU A O 1
ATOM 1469 N N . ALA A 1 206 ? 29.551 -6.966 -21.512 1.00 73.75 206 ALA A N 1
ATOM 1470 C CA . ALA A 1 206 ? 29.988 -7.513 -22.797 1.00 73.75 206 ALA A CA 1
ATOM 1471 C C . ALA A 1 206 ? 31.417 -8.089 -22.775 1.00 73.75 206 ALA A C 1
ATOM 1473 O O . ALA A 1 206 ? 31.705 -9.038 -23.500 1.00 73.75 206 ALA A O 1
ATOM 1474 N N . ARG A 1 207 ? 32.314 -7.552 -21.934 1.00 74.88 207 ARG A N 1
ATOM 1475 C CA . ARG A 1 207 ? 33.715 -8.007 -21.870 1.00 74.88 207 ARG A CA 1
ATOM 1476 C C . ARG A 1 207 ? 33.861 -9.409 -21.228 1.00 74.88 207 ARG A C 1
ATOM 1478 O O . ARG A 1 207 ? 33.246 -9.647 -20.174 1.00 74.88 207 ARG A O 1
ATOM 1485 N N . PRO A 1 208 ? 34.715 -10.302 -21.784 1.00 70.25 208 PRO A N 1
ATOM 1486 C CA . PRO A 1 208 ? 35.107 -11.569 -21.156 1.00 70.25 208 PRO A CA 1
ATOM 1487 C C . PRO A 1 208 ? 35.676 -11.352 -19.750 1.00 70.25 208 PRO A C 1
ATOM 1489 O O . PRO A 1 208 ? 36.246 -10.297 -19.459 1.00 70.25 208 PRO A O 1
ATOM 1492 N N . ARG A 1 209 ? 35.518 -12.328 -18.845 1.00 66.12 209 ARG A N 1
ATOM 1493 C CA . ARG A 1 209 ? 36.039 -12.213 -17.473 1.00 66.12 209 ARG A CA 1
ATOM 1494 C C . ARG A 1 209 ? 36.897 -13.393 -17.063 1.00 66.12 209 ARG A C 1
ATOM 1496 O O . ARG A 1 209 ? 36.560 -14.539 -17.314 1.00 66.12 209 ARG A O 1
ATOM 1503 N N . HIS A 1 210 ? 37.945 -13.063 -16.313 1.00 72.31 210 HIS A N 1
ATOM 1504 C CA . HIS A 1 210 ? 38.857 -14.008 -15.669 1.00 72.31 210 HIS A CA 1
ATOM 1505 C C . HIS A 1 210 ? 38.393 -14.434 -14.264 1.00 72.31 210 HIS A C 1
ATOM 1507 O O . HIS A 1 210 ? 39.098 -15.164 -13.577 1.00 72.31 210 HIS A O 1
ATOM 1513 N N . ARG A 1 211 ? 37.236 -13.939 -13.795 1.00 66.50 211 ARG A N 1
ATOM 1514 C CA . ARG A 1 211 ? 36.674 -14.241 -12.469 1.00 66.50 211 ARG A CA 1
ATOM 1515 C C . ARG A 1 211 ? 35.171 -14.508 -12.554 1.00 66.50 211 ARG A C 1
ATOM 1517 O O . ARG A 1 211 ? 34.516 -13.879 -13.395 1.00 66.50 211 ARG A O 1
ATOM 1524 N N . PRO A 1 212 ? 34.614 -15.345 -11.657 1.00 73.06 212 PRO A N 1
ATOM 1525 C CA . PRO A 1 212 ? 33.178 -15.573 -11.589 1.00 73.06 212 PRO A CA 1
ATOM 1526 C C . PRO A 1 212 ? 32.402 -14.265 -11.378 1.00 73.06 212 PRO A C 1
ATOM 1528 O O . PRO A 1 212 ? 32.867 -13.326 -10.714 1.00 73.06 212 PRO A O 1
ATOM 1531 N N . ARG A 1 213 ? 31.211 -14.192 -11.975 1.00 72.00 213 ARG A N 1
ATOM 1532 C CA . ARG A 1 213 ? 30.310 -13.035 -11.891 1.00 72.00 213 ARG A CA 1
ATOM 1533 C C . ARG A 1 213 ? 28.979 -13.480 -11.304 1.00 72.00 213 ARG A C 1
ATOM 1535 O O . ARG A 1 213 ? 28.348 -14.388 -11.845 1.00 72.00 213 ARG A O 1
ATOM 1542 N N . LEU A 1 214 ? 28.561 -12.809 -10.234 1.00 71.00 214 LEU A N 1
ATOM 1543 C CA . LEU A 1 214 ? 27.278 -13.051 -9.581 1.00 71.00 214 LEU A CA 1
ATOM 1544 C C . LEU A 1 214 ? 26.282 -11.941 -9.928 1.00 71.00 214 LEU A C 1
ATOM 1546 O O . LEU A 1 214 ? 26.564 -10.758 -9.704 1.00 71.00 214 LEU A O 1
ATOM 1550 N N . LEU A 1 215 ? 25.111 -12.338 -10.428 1.00 73.25 215 LEU A N 1
ATOM 1551 C CA . LEU A 1 215 ? 23.961 -11.452 -10.577 1.00 73.25 215 LEU A CA 1
ATOM 1552 C C . LEU A 1 215 ? 23.060 -11.565 -9.346 1.00 73.25 215 LEU A C 1
ATOM 1554 O O . LEU A 1 215 ? 22.543 -12.640 -9.039 1.00 73.25 215 LEU A O 1
ATOM 1558 N N . VAL A 1 216 ? 22.847 -10.432 -8.677 1.00 69.94 216 VAL A N 1
ATOM 1559 C CA . VAL A 1 216 ? 21.894 -10.307 -7.569 1.00 69.94 216 VAL A CA 1
ATOM 1560 C C . VAL A 1 216 ? 20.741 -9.419 -8.025 1.00 69.94 216 VAL A C 1
ATOM 1562 O O . VAL A 1 216 ? 20.955 -8.272 -8.433 1.00 69.94 216 VAL A O 1
ATOM 1565 N N . SER A 1 217 ? 19.524 -9.956 -7.967 1.00 69.75 217 SER A N 1
ATOM 1566 C CA . SER A 1 217 ? 18.299 -9.273 -8.381 1.00 69.75 217 SER A CA 1
ATOM 1567 C C . SER A 1 217 ? 17.174 -9.523 -7.375 1.00 69.75 217 SER A C 1
ATOM 1569 O O . SER A 1 217 ? 17.185 -10.519 -6.652 1.00 69.75 217 SER A O 1
ATOM 1571 N N . HIS A 1 218 ? 16.211 -8.606 -7.327 1.00 68.38 218 HIS A N 1
ATOM 1572 C CA . HIS A 1 218 ? 14.986 -8.722 -6.540 1.00 68.38 218 HIS A CA 1
ATOM 1573 C C . HIS A 1 218 ? 13.753 -8.430 -7.396 1.00 68.38 218 HIS A C 1
ATOM 1575 O O . HIS A 1 218 ? 13.872 -7.955 -8.527 1.00 68.38 218 HIS A O 1
ATOM 1581 N N . SER A 1 219 ? 12.570 -8.719 -6.849 1.00 61.59 219 SER A N 1
ATOM 1582 C CA . SER A 1 219 ? 11.303 -8.481 -7.542 1.00 61.59 219 SER A CA 1
ATOM 1583 C C . SER A 1 219 ? 11.144 -7.019 -7.967 1.00 61.59 219 SER A C 1
ATOM 1585 O O . SER A 1 219 ? 11.593 -6.097 -7.290 1.00 61.59 219 SER A O 1
ATOM 1587 N N . THR A 1 220 ? 10.464 -6.820 -9.096 1.00 55.84 220 THR A N 1
ATOM 1588 C CA . THR A 1 220 ? 10.080 -5.495 -9.604 1.00 55.84 220 THR A CA 1
ATOM 1589 C C . THR A 1 220 ? 8.871 -4.908 -8.874 1.00 55.84 220 THR A C 1
ATOM 1591 O O . THR A 1 220 ? 8.603 -3.718 -9.016 1.00 55.84 220 THR A O 1
ATOM 1594 N N . ALA A 1 221 ? 8.161 -5.717 -8.080 1.00 53.47 221 ALA A N 1
ATOM 1595 C CA . ALA A 1 221 ? 7.158 -5.238 -7.141 1.00 53.47 221 ALA A CA 1
ATOM 1596 C C . ALA A 1 221 ? 7.869 -4.716 -5.885 1.00 53.47 221 ALA A C 1
ATOM 1598 O O . ALA A 1 221 ? 8.596 -5.465 -5.229 1.00 53.47 221 ALA A O 1
ATOM 1599 N N . GLY A 1 222 ? 7.673 -3.436 -5.560 1.00 47.41 222 GLY A N 1
ATOM 1600 C CA . GLY A 1 222 ? 8.213 -2.824 -4.348 1.00 47.41 222 GLY A CA 1
ATOM 1601 C C . GLY A 1 222 ? 7.656 -3.513 -3.104 1.00 47.41 222 GLY A C 1
ATOM 1602 O O . GLY A 1 222 ? 6.558 -3.203 -2.656 1.00 47.41 222 GLY A O 1
ATOM 1603 N N . GLY A 1 223 ? 8.388 -4.486 -2.564 1.00 43.03 223 GLY A N 1
ATOM 1604 C CA . GLY A 1 223 ? 8.103 -5.035 -1.242 1.00 43.03 223 GLY A CA 1
ATOM 1605 C C . GLY A 1 223 ? 8.416 -4.004 -0.155 1.00 43.03 223 GLY A C 1
ATOM 1606 O O . GLY A 1 223 ? 9.274 -3.140 -0.343 1.00 43.03 223 GLY A O 1
ATOM 1607 N N . SER A 1 224 ? 7.784 -4.141 1.012 1.00 38.66 224 SER A N 1
ATOM 1608 C CA . SER A 1 224 ? 7.912 -3.234 2.169 1.00 38.66 224 SER A CA 1
ATOM 1609 C C . SER A 1 224 ? 9.339 -3.068 2.727 1.00 38.66 224 SER A C 1
ATOM 1611 O O . SER A 1 224 ? 9.566 -2.212 3.573 1.00 38.66 224 SER A O 1
ATOM 1613 N N . GLY A 1 225 ? 10.317 -3.851 2.253 1.00 40.50 225 GLY A N 1
ATOM 1614 C CA . GLY A 1 225 ? 11.725 -3.778 2.664 1.00 40.50 225 GLY A CA 1
ATOM 1615 C C . GLY A 1 225 ? 12.697 -3.170 1.641 1.00 40.50 225 GLY A C 1
ATOM 1616 O O . GLY A 1 225 ? 13.909 -3.189 1.882 1.00 40.50 225 GLY A O 1
ATOM 1617 N N . GLY A 1 226 ? 12.223 -2.694 0.481 1.00 52.50 226 GLY A N 1
ATOM 1618 C CA . GLY A 1 226 ? 13.086 -2.152 -0.578 1.00 52.50 226 GLY A CA 1
ATOM 1619 C C . GLY A 1 226 ? 14.245 -3.094 -0.956 1.00 52.50 226 GLY A C 1
ATOM 1620 O O . GLY A 1 226 ? 14.116 -4.316 -0.916 1.00 52.50 226 GLY A O 1
ATOM 1621 N N . ALA A 1 227 ? 15.421 -2.550 -1.288 1.00 52.97 227 ALA A N 1
ATOM 1622 C CA . ALA A 1 227 ? 16.633 -3.339 -1.563 1.00 52.97 227 ALA A CA 1
ATOM 1623 C C . ALA A 1 227 ? 17.372 -3.835 -0.295 1.00 52.97 227 ALA A C 1
ATOM 1625 O O . ALA A 1 227 ? 18.449 -4.423 -0.405 1.00 52.97 227 ALA A O 1
ATOM 1626 N N . GLY A 1 228 ? 16.834 -3.610 0.912 1.00 53.72 228 GLY A N 1
ATOM 1627 C CA . GLY A 1 228 ? 17.508 -3.930 2.179 1.00 53.72 228 GLY A CA 1
ATOM 1628 C C . GLY A 1 228 ? 17.838 -5.417 2.346 1.00 53.72 228 GLY A C 1
ATOM 1629 O O . GLY A 1 228 ? 18.913 -5.763 2.834 1.00 53.72 228 GLY A O 1
ATOM 1630 N N . HIS A 1 229 ? 16.975 -6.298 1.835 1.00 59.56 229 HIS A N 1
ATOM 1631 C CA . HIS A 1 229 ? 17.170 -7.753 1.840 1.00 59.56 229 HIS A CA 1
ATOM 1632 C C . HIS A 1 229 ? 18.301 -8.237 0.914 1.00 59.56 229 HIS A C 1
ATOM 1634 O O . HIS A 1 229 ? 18.749 -9.374 1.039 1.00 59.56 229 HIS A O 1
ATOM 1640 N N . LEU A 1 230 ? 18.799 -7.387 0.006 1.00 62.59 230 LEU A N 1
ATOM 1641 C CA . LEU A 1 230 ? 19.957 -7.709 -0.829 1.00 62.59 230 LEU A CA 1
ATOM 1642 C C . LEU A 1 230 ? 21.282 -7.504 -0.081 1.00 62.59 230 LEU A C 1
ATOM 1644 O O . LEU A 1 230 ? 22.296 -8.073 -0.476 1.00 62.59 230 LEU A O 1
ATOM 1648 N N . ARG A 1 231 ? 21.303 -6.730 1.015 1.00 63.84 231 ARG A N 1
ATOM 1649 C CA . ARG A 1 231 ? 22.536 -6.436 1.771 1.00 63.84 231 ARG A CA 1
ATOM 1650 C C . ARG A 1 231 ? 23.162 -7.685 2.409 1.00 63.84 231 ARG A C 1
ATOM 1652 O O . ARG A 1 231 ? 24.370 -7.840 2.251 1.00 63.84 231 ARG A O 1
ATOM 1659 N N . PRO A 1 232 ? 22.408 -8.602 3.051 1.00 62.47 232 PRO A N 1
ATOM 1660 C CA . PRO A 1 232 ? 22.964 -9.864 3.542 1.00 62.47 232 PRO A CA 1
ATOM 1661 C C . PRO A 1 232 ? 23.534 -10.740 2.420 1.00 62.47 232 PRO A C 1
ATOM 1663 O O . PRO A 1 232 ? 24.588 -11.342 2.596 1.00 62.47 232 PRO A O 1
ATOM 1666 N N . VAL A 1 233 ? 22.885 -10.758 1.247 1.00 65.75 233 VAL A N 1
ATOM 1667 C CA . VAL A 1 233 ? 23.365 -11.498 0.067 1.00 65.75 233 VAL A CA 1
ATOM 1668 C C . VAL A 1 233 ? 24.691 -10.911 -0.421 1.00 65.75 233 VAL A C 1
ATOM 1670 O O . VAL A 1 233 ? 25.660 -11.638 -0.605 1.00 65.75 233 VAL A O 1
ATOM 1673 N N . LEU A 1 234 ? 24.781 -9.585 -0.549 1.00 66.62 234 LEU A N 1
ATOM 1674 C CA . LEU A 1 234 ? 26.017 -8.901 -0.937 1.00 66.62 234 LEU A CA 1
ATOM 1675 C C . LEU A 1 234 ? 27.136 -9.066 0.107 1.00 66.62 234 LEU A C 1
ATOM 1677 O O . LEU A 1 234 ? 28.299 -9.194 -0.265 1.00 66.62 234 LEU A O 1
ATOM 1681 N N . ALA A 1 235 ? 26.806 -9.089 1.400 1.00 64.38 235 ALA A N 1
ATOM 1682 C CA . ALA A 1 235 ? 27.768 -9.318 2.478 1.00 64.38 235 ALA A CA 1
ATOM 1683 C C . ALA A 1 235 ? 28.310 -10.759 2.479 1.00 64.38 235 ALA A C 1
ATOM 1685 O O . ALA A 1 235 ? 29.518 -10.952 2.601 1.00 64.38 235 ALA A O 1
ATOM 1686 N N . ALA A 1 236 ? 27.451 -11.760 2.258 1.00 60.81 236 ALA A N 1
ATOM 1687 C CA . ALA A 1 236 ? 27.856 -13.163 2.130 1.00 60.81 236 ALA A CA 1
ATOM 1688 C C . ALA A 1 236 ? 28.806 -13.391 0.937 1.00 60.81 236 ALA A C 1
ATOM 1690 O O . ALA A 1 236 ? 29.752 -14.175 1.020 1.00 60.81 236 ALA A O 1
ATOM 1691 N N . VAL A 1 237 ? 28.600 -12.647 -0.151 1.00 62.91 237 VAL A N 1
ATOM 1692 C CA . VAL A 1 237 ? 29.443 -12.693 -1.358 1.00 62.91 237 VAL A CA 1
ATOM 1693 C C . VAL A 1 237 ? 30.791 -11.997 -1.150 1.00 62.91 237 VAL A C 1
ATOM 1695 O O . VAL A 1 237 ? 31.772 -12.379 -1.772 1.00 62.91 237 VAL A O 1
ATOM 1698 N N . ARG A 1 238 ? 30.877 -11.001 -0.257 1.00 58.28 238 ARG A N 1
ATOM 1699 C CA . ARG A 1 238 ? 32.150 -10.345 0.106 1.00 58.28 238 ARG A CA 1
ATOM 1700 C C . ARG A 1 238 ? 33.036 -11.204 1.013 1.00 58.28 238 ARG A C 1
ATOM 1702 O O . ARG A 1 238 ? 34.248 -11.034 0.987 1.00 58.28 238 ARG A O 1
ATOM 1709 N N . GLY A 1 239 ? 32.441 -12.094 1.811 1.00 51.31 239 GLY A N 1
ATOM 1710 C CA . GLY A 1 239 ? 33.167 -13.024 2.688 1.00 51.31 239 GLY A CA 1
ATOM 1711 C C . GLY A 1 239 ? 33.710 -14.269 1.979 1.00 51.31 239 GLY A C 1
ATOM 1712 O O . GLY A 1 239 ? 34.495 -15.011 2.560 1.00 51.31 239 GLY A O 1
ATOM 1713 N N . SER A 1 240 ? 33.305 -14.503 0.730 1.00 46.97 240 SER A N 1
ATOM 1714 C CA . SER A 1 240 ? 33.858 -15.532 -0.153 1.00 46.97 240 SER A CA 1
ATOM 1715 C C . SER A 1 240 ? 34.832 -14.869 -1.143 1.00 46.97 240 SER A C 1
ATOM 1717 O O . SER A 1 240 ? 34.649 -13.715 -1.512 1.00 46.97 240 SER A O 1
ATOM 1719 N N . THR A 1 241 ? 35.917 -15.561 -1.506 1.00 42.16 241 THR A N 1
ATOM 1720 C CA . THR A 1 241 ? 37.050 -15.132 -2.370 1.00 42.16 241 THR A CA 1
ATOM 1721 C C . THR A 1 241 ? 36.697 -14.200 -3.548 1.00 42.16 241 THR A C 1
ATOM 1723 O O . THR A 1 241 ? 35.556 -14.195 -4.005 1.00 42.16 241 THR A O 1
ATOM 1726 N N . PRO A 1 242 ? 37.646 -13.416 -4.110 1.00 42.41 242 PRO A N 1
ATOM 1727 C CA . PRO A 1 242 ? 37.337 -12.124 -4.720 1.00 42.41 242 PRO A CA 1
ATOM 1728 C C . PRO A 1 242 ? 36.500 -12.253 -6.002 1.00 42.41 242 PRO A C 1
ATOM 1730 O O . PRO A 1 242 ? 37.025 -12.420 -7.104 1.00 42.41 242 PRO A O 1
ATOM 1733 N N . THR A 1 243 ? 35.183 -12.125 -5.852 1.00 41.97 243 THR A N 1
ATOM 1734 C CA . THR A 1 243 ? 34.186 -12.297 -6.913 1.00 41.97 243 THR A CA 1
ATOM 1735 C C . THR A 1 243 ? 33.668 -10.929 -7.362 1.00 41.97 243 THR A C 1
ATOM 1737 O O . THR A 1 243 ? 33.407 -10.057 -6.534 1.00 41.97 243 THR A O 1
ATOM 1740 N N . SER A 1 244 ? 33.514 -10.702 -8.673 1.00 42.88 244 SER A N 1
ATOM 1741 C CA . SER A 1 244 ? 32.914 -9.449 -9.164 1.00 42.88 244 SER A CA 1
ATOM 1742 C C . SER A 1 244 ? 31.393 -9.501 -8.980 1.00 42.88 244 SER A C 1
ATOM 1744 O O . SER A 1 244 ? 30.736 -10.389 -9.528 1.00 42.88 244 SER A O 1
ATOM 1746 N N . CYS A 1 245 ? 30.834 -8.577 -8.197 1.00 35.06 245 CYS A N 1
ATOM 1747 C CA . CYS A 1 245 ? 29.405 -8.534 -7.891 1.00 35.06 245 CYS A CA 1
ATOM 1748 C C . CYS A 1 245 ? 28.727 -7.399 -8.667 1.00 35.06 245 CYS A C 1
ATOM 1750 O O . CYS A 1 245 ? 29.171 -6.254 -8.610 1.00 35.06 245 CYS A O 1
ATOM 1752 N N . SER A 1 246 ? 27.652 -7.713 -9.390 1.00 38.50 246 SER A N 1
ATOM 1753 C CA . SER A 1 246 ? 26.802 -6.722 -10.057 1.00 38.50 246 SER A CA 1
ATOM 1754 C C . SER A 1 246 ? 25.392 -6.799 -9.481 1.00 38.50 246 SER A C 1
ATOM 1756 O O . SER A 1 246 ? 24.719 -7.820 -9.627 1.00 38.50 246 SER A O 1
ATOM 1758 N N . SER A 1 247 ? 24.945 -5.724 -8.827 1.00 36.19 247 SER A N 1
ATOM 1759 C CA . SER A 1 247 ? 23.560 -5.581 -8.376 1.00 36.19 247 SER A CA 1
ATOM 1760 C C . SER A 1 247 ? 22.723 -4.938 -9.474 1.00 36.19 247 SER A C 1
ATOM 1762 O O . SER A 1 247 ? 23.084 -3.869 -9.965 1.00 36.19 247 SER A O 1
ATOM 1764 N N . ALA A 1 248 ? 21.594 -5.543 -9.826 1.00 39.00 248 ALA A N 1
ATOM 1765 C CA . ALA A 1 248 ? 20.615 -4.919 -10.704 1.00 39.00 248 ALA A CA 1
ATOM 1766 C C . ALA A 1 248 ? 19.470 -4.345 -9.854 1.00 39.00 248 ALA A C 1
ATOM 1768 O O . ALA A 1 248 ? 18.530 -5.059 -9.509 1.00 39.00 248 ALA A O 1
ATOM 1769 N N . ARG A 1 249 ? 19.554 -3.052 -9.509 1.00 38.03 249 ARG A N 1
ATOM 1770 C CA . ARG A 1 249 ? 18.354 -2.235 -9.253 1.00 38.03 249 ARG A CA 1
ATOM 1771 C C . ARG A 1 249 ? 17.887 -1.714 -10.609 1.00 38.03 249 ARG A C 1
ATOM 1773 O O . ARG A 1 249 ? 18.716 -1.426 -11.474 1.00 38.03 249 ARG A O 1
ATOM 1780 N N . ARG A 1 250 ? 16.583 -1.613 -10.838 1.00 38.53 250 ARG A N 1
ATOM 1781 C CA . ARG A 1 250 ? 16.074 -1.007 -12.078 1.00 38.53 250 ARG A CA 1
ATOM 1782 C C . ARG A 1 250 ? 16.668 0.403 -12.302 1.00 38.53 250 ARG A C 1
ATOM 1784 O O . ARG A 1 250 ? 16.669 1.180 -11.357 1.00 38.53 250 ARG A O 1
ATOM 1791 N N . PRO A 1 251 ? 17.078 0.766 -13.531 1.00 39.09 251 PRO A N 1
ATOM 1792 C CA . PRO A 1 251 ? 17.904 -0.015 -14.423 1.00 39.09 251 PRO A CA 1
ATOM 1793 C C . PRO A 1 251 ? 19.282 0.670 -14.523 1.00 39.09 251 PRO A C 1
ATOM 1795 O O . PRO A 1 251 ? 19.545 1.471 -15.416 1.00 39.09 251 PRO A O 1
ATOM 1798 N N . ALA A 1 252 ? 20.174 0.358 -13.588 1.00 29.64 252 ALA A N 1
ATOM 1799 C CA . ALA A 1 252 ? 21.587 0.699 -13.696 1.00 29.64 252 ALA A CA 1
ATOM 1800 C C . ALA A 1 252 ? 22.406 -0.477 -13.164 1.00 29.64 252 ALA A C 1
ATOM 1802 O O . ALA A 1 252 ? 22.514 -0.698 -11.958 1.00 29.64 252 ALA A O 1
ATOM 1803 N N . CYS A 1 253 ? 22.969 -1.273 -14.072 1.00 34.69 253 CYS A N 1
ATOM 1804 C CA . CYS A 1 253 ? 24.062 -2.162 -13.709 1.00 34.69 253 CYS A CA 1
ATOM 1805 C C . CYS A 1 253 ? 25.336 -1.321 -13.595 1.00 34.69 253 CYS A C 1
ATOM 1807 O O . CYS A 1 253 ? 26.025 -1.111 -14.590 1.00 34.69 253 CYS A O 1
ATOM 1809 N N . THR A 1 254 ? 25.679 -0.867 -12.392 1.00 34.00 254 THR A N 1
ATOM 1810 C CA . THR A 1 254 ? 27.012 -0.311 -12.137 1.00 34.00 254 THR A CA 1
ATOM 1811 C C . THR A 1 254 ? 27.979 -1.473 -11.930 1.00 34.00 254 THR A C 1
ATOM 1813 O O . THR A 1 254 ? 27.862 -2.242 -10.973 1.00 34.00 254 THR A O 1
ATOM 1816 N N . CYS A 1 255 ? 28.934 -1.643 -12.843 1.00 33.38 255 CYS A N 1
ATOM 1817 C CA . CYS A 1 255 ? 30.037 -2.573 -12.638 1.00 33.38 255 CYS A CA 1
ATOM 1818 C C . CYS A 1 255 ? 31.021 -1.978 -11.629 1.00 33.38 255 CYS A C 1
ATOM 1820 O O . CYS A 1 255 ? 31.976 -1.308 -12.003 1.00 33.38 255 CYS A O 1
ATOM 1822 N N . LEU A 1 256 ? 30.792 -2.242 -10.344 1.00 32.12 256 LEU A N 1
ATOM 1823 C CA . LEU A 1 256 ? 31.759 -1.945 -9.294 1.00 32.12 256 LEU A CA 1
ATOM 1824 C C . LEU A 1 256 ? 32.976 -2.869 -9.473 1.00 32.12 256 LEU A C 1
ATOM 1826 O O . LEU A 1 256 ? 32.930 -4.056 -9.143 1.00 32.12 256 LEU A O 1
ATOM 1830 N N . ARG A 1 257 ? 34.082 -2.336 -10.013 1.00 28.92 257 ARG A N 1
ATOM 1831 C CA . ARG A 1 257 ? 35.410 -2.844 -9.637 1.00 28.92 257 ARG A CA 1
ATOM 1832 C C . ARG A 1 257 ? 35.599 -2.534 -8.149 1.00 28.92 257 ARG A C 1
ATOM 1834 O O . ARG A 1 257 ? 35.032 -1.574 -7.642 1.00 28.92 257 ARG A O 1
ATOM 1841 N N . ALA A 1 258 ? 36.371 -3.353 -7.440 1.00 31.53 258 ALA A N 1
ATOM 1842 C CA . ALA A 1 258 ? 36.675 -3.172 -6.017 1.00 31.53 258 ALA A CA 1
ATOM 1843 C C . ALA A 1 258 ? 37.614 -1.971 -5.736 1.00 31.53 258 ALA A C 1
ATOM 1845 O O . ALA A 1 258 ? 38.441 -2.023 -4.834 1.00 31.53 258 ALA A O 1
ATOM 1846 N N . SER A 1 259 ? 37.478 -0.899 -6.512 1.00 27.80 259 SER A N 1
ATOM 1847 C CA . SER A 1 259 ? 38.175 0.376 -6.382 1.00 27.80 259 SER A CA 1
ATOM 1848 C C . SER A 1 259 ? 37.251 1.445 -6.982 1.00 27.80 259 SER A C 1
ATOM 1850 O O . SER A 1 259 ? 36.608 1.172 -7.995 1.00 27.80 259 SER A O 1
ATOM 1852 N N . ALA A 1 260 ? 37.141 2.589 -6.302 1.00 29.61 260 ALA A N 1
ATOM 1853 C CA . ALA A 1 260 ? 36.174 3.686 -6.473 1.00 29.61 260 ALA A CA 1
ATOM 1854 C C . ALA A 1 260 ? 35.684 3.992 -7.915 1.00 29.61 260 ALA A C 1
ATOM 1856 O O . ALA A 1 260 ? 36.450 3.843 -8.869 1.00 29.61 260 ALA A O 1
ATOM 1857 N N . PRO A 1 261 ? 34.430 4.460 -8.104 1.00 28.45 261 PRO A N 1
ATOM 1858 C CA . PRO A 1 261 ? 33.949 4.858 -9.424 1.00 28.45 261 PRO A CA 1
ATOM 1859 C C . PRO A 1 261 ? 34.475 6.258 -9.818 1.00 28.45 261 PRO A C 1
ATOM 1861 O O . PRO A 1 261 ? 34.538 7.137 -8.958 1.00 28.45 261 PRO A O 1
ATOM 1864 N N . PRO A 1 262 ? 34.842 6.484 -11.095 1.00 24.77 262 PRO A N 1
ATOM 1865 C CA . PRO A 1 262 ? 35.219 7.801 -11.609 1.00 24.77 262 PRO A CA 1
ATOM 1866 C C . PRO A 1 262 ? 34.000 8.720 -11.807 1.00 24.77 262 PRO A C 1
ATOM 1868 O O . PRO A 1 262 ? 32.868 8.254 -11.940 1.00 24.77 262 PRO A O 1
ATOM 1871 N N . ALA A 1 263 ? 34.276 10.027 -11.828 1.00 28.03 263 ALA A N 1
ATOM 1872 C CA . ALA A 1 263 ? 33.339 11.130 -11.608 1.00 28.03 263 ALA A CA 1
ATOM 1873 C C . ALA A 1 263 ? 32.471 11.568 -12.804 1.00 28.03 263 ALA A C 1
ATOM 1875 O O . ALA A 1 263 ? 31.648 12.456 -12.629 1.00 28.03 263 ALA A O 1
ATOM 1876 N N . ASP A 1 264 ? 32.562 10.945 -13.980 1.00 27.23 264 ASP A N 1
ATOM 1877 C CA . ASP A 1 264 ? 31.827 11.418 -15.161 1.00 27.23 264 ASP A CA 1
ATOM 1878 C C . ASP A 1 264 ? 31.127 10.280 -15.906 1.00 27.23 264 ASP A C 1
ATOM 1880 O O . ASP A 1 264 ? 31.764 9.495 -16.608 1.00 27.23 264 ASP A O 1
ATOM 1884 N N . CYS A 1 265 ? 29.797 10.192 -15.784 1.00 22.73 265 CYS A N 1
ATOM 1885 C CA . CYS A 1 265 ? 28.947 9.409 -16.689 1.00 22.73 265 CYS A CA 1
ATOM 1886 C C . CYS A 1 265 ? 27.504 9.948 -16.719 1.00 22.73 265 CYS A C 1
ATOM 1888 O O . CYS A 1 265 ? 26.756 9.832 -15.750 1.00 22.73 265 CYS A O 1
ATOM 1890 N N . ARG A 1 266 ? 27.087 10.489 -17.874 1.00 21.89 266 ARG A N 1
ATOM 1891 C CA . ARG A 1 266 ? 25.679 10.773 -18.211 1.00 21.89 266 ARG A CA 1
ATOM 1892 C C . ARG A 1 266 ? 24.904 9.474 -18.472 1.00 21.89 266 ARG A C 1
ATOM 1894 O O . ARG A 1 266 ? 25.420 8.543 -19.081 1.00 21.89 266 ARG A O 1
ATOM 1901 N N . TRP A 1 267 ? 23.640 9.449 -18.048 1.00 23.88 267 TRP A N 1
ATOM 1902 C CA . TRP A 1 267 ? 22.758 8.275 -18.014 1.00 23.88 267 TRP A CA 1
ATOM 1903 C C . TRP A 1 267 ? 22.048 7.970 -19.352 1.00 23.88 267 TRP A C 1
ATOM 1905 O O . TRP A 1 267 ? 21.253 8.797 -19.806 1.00 23.88 267 TRP A O 1
ATOM 1915 N N . PRO A 1 268 ? 22.188 6.763 -19.941 1.00 24.52 268 PRO A N 1
ATOM 1916 C CA . PRO A 1 268 ? 21.269 6.268 -20.965 1.00 24.52 268 PRO A CA 1
ATOM 1917 C C . PRO A 1 268 ? 20.114 5.448 -20.355 1.00 24.52 268 PRO A C 1
ATOM 1919 O O . PRO A 1 268 ? 20.286 4.675 -19.416 1.00 24.52 268 PRO A O 1
ATOM 1922 N N . ARG A 1 269 ? 18.916 5.601 -20.937 1.00 26.56 269 ARG A N 1
ATOM 1923 C CA . ARG A 1 269 ? 17.599 5.194 -20.399 1.00 26.56 269 ARG A CA 1
ATOM 1924 C C . ARG A 1 269 ? 17.144 3.739 -20.628 1.00 26.56 269 ARG A C 1
ATOM 1926 O O . ARG A 1 269 ? 15.974 3.445 -20.399 1.00 26.56 269 ARG A O 1
ATOM 1933 N N . ARG A 1 270 ? 17.954 2.813 -21.143 1.00 32.50 270 ARG A N 1
ATOM 1934 C CA . ARG A 1 270 ? 17.421 1.521 -21.631 1.00 32.50 270 ARG A CA 1
ATOM 1935 C C . ARG A 1 270 ? 18.433 0.392 -21.439 1.00 32.50 270 ARG A C 1
ATOM 1937 O O . ARG A 1 270 ? 19.621 0.627 -21.621 1.00 32.50 270 ARG A O 1
ATOM 1944 N N . TRP A 1 271 ? 17.968 -0.844 -21.212 1.00 33.69 271 TRP A N 1
ATOM 1945 C CA . TRP A 1 271 ? 18.837 -2.035 -21.173 1.00 33.69 271 TRP A CA 1
ATOM 1946 C C . TRP A 1 271 ? 18.262 -3.238 -21.932 1.00 33.69 271 TRP A C 1
ATOM 1948 O O . TRP A 1 271 ? 17.056 -3.279 -22.154 1.00 33.69 271 TRP A O 1
ATOM 1958 N N . ARG A 1 272 ? 19.160 -4.171 -22.307 1.00 32.81 272 ARG A N 1
ATOM 1959 C CA . ARG A 1 272 ? 18.964 -5.602 -22.628 1.00 32.81 272 ARG A CA 1
ATOM 1960 C C . ARG A 1 272 ? 19.834 -6.425 -21.666 1.00 32.81 272 ARG A C 1
ATOM 1962 O O . ARG A 1 272 ? 21.017 -6.121 -21.527 1.00 32.81 272 ARG A O 1
ATOM 1969 N N . MET A 1 273 ? 19.326 -7.504 -21.067 1.00 37.00 273 MET A N 1
ATOM 1970 C CA . MET A 1 273 ? 20.149 -8.481 -20.345 1.00 37.00 273 MET A CA 1
ATOM 1971 C C . MET A 1 273 ? 20.285 -9.767 -21.168 1.00 37.00 273 MET A C 1
ATOM 1973 O O . MET A 1 273 ? 19.368 -10.575 -21.250 1.00 37.00 273 MET A O 1
ATOM 1977 N N . ARG A 1 274 ? 21.465 -9.996 -21.752 1.00 33.69 274 ARG A N 1
ATOM 1978 C CA . ARG A 1 274 ? 21.896 -11.353 -22.111 1.00 33.69 274 ARG A CA 1
ATOM 1979 C C . ARG A 1 274 ? 22.631 -11.926 -20.892 1.00 33.69 274 ARG A C 1
ATOM 1981 O O . ARG A 1 274 ? 23.653 -11.381 -20.479 1.00 33.69 274 ARG A O 1
ATOM 1988 N N . MET A 1 275 ? 22.123 -13.029 -20.331 1.00 42.50 275 MET A N 1
ATOM 1989 C CA . MET A 1 275 ? 22.722 -13.754 -19.195 1.00 42.50 275 MET A CA 1
ATOM 1990 C C . MET A 1 275 ? 23.989 -14.620 -19.447 1.00 42.50 275 MET A C 1
ATOM 1992 O O . MET A 1 275 ? 24.494 -15.130 -18.449 1.00 42.50 275 MET A O 1
ATOM 1996 N N . PRO A 1 276 ? 24.586 -14.806 -20.653 1.00 41.91 276 PRO A N 1
ATOM 1997 C CA . PRO A 1 276 ? 25.645 -15.811 -20.824 1.00 41.91 276 PRO A CA 1
ATOM 1998 C C . PRO A 1 276 ? 26.940 -15.543 -20.036 1.00 41.91 276 PRO A C 1
ATOM 2000 O O . PRO A 1 276 ? 27.822 -16.389 -20.014 1.00 41.91 276 PRO A O 1
ATOM 2003 N N . SER A 1 277 ? 27.086 -14.371 -19.409 1.00 43.59 277 SER A N 1
ATOM 2004 C CA . SER A 1 277 ? 28.311 -13.948 -18.717 1.00 43.59 277 SER A CA 1
ATOM 2005 C C . SER A 1 277 ? 28.274 -14.095 -17.189 1.00 43.59 277 SER A C 1
ATOM 2007 O O . SER A 1 277 ? 29.234 -13.697 -16.525 1.00 43.59 277 SER A O 1
ATOM 2009 N N . CYS A 1 278 ? 27.180 -14.608 -16.612 1.00 41.59 278 CYS A N 1
ATOM 2010 C CA . CYS A 1 278 ? 27.061 -14.824 -15.167 1.00 41.59 278 CYS A CA 1
ATOM 2011 C C . CYS A 1 278 ? 27.281 -16.297 -14.818 1.00 41.59 278 CYS A C 1
ATOM 2013 O O . CYS A 1 278 ? 26.695 -17.180 -15.433 1.00 41.59 278 CYS A O 1
ATOM 2015 N N . THR A 1 279 ? 28.107 -16.552 -13.805 1.00 43.97 279 THR A N 1
ATOM 2016 C CA . THR A 1 279 ? 28.419 -17.908 -13.328 1.00 43.97 279 THR A CA 1
ATOM 2017 C C . THR A 1 279 ? 27.284 -18.467 -12.468 1.00 43.97 279 THR A C 1
ATOM 2019 O O . THR A 1 279 ? 27.093 -19.677 -12.398 1.00 43.97 279 THR A O 1
ATOM 2022 N N . THR A 1 280 ? 26.523 -17.597 -11.793 1.00 40.56 280 THR A N 1
ATOM 2023 C CA . THR A 1 280 ? 25.387 -17.992 -10.945 1.00 40.56 280 THR A CA 1
ATOM 2024 C C . THR A 1 280 ? 24.417 -16.819 -10.760 1.00 40.56 280 THR A C 1
ATOM 2026 O O . THR A 1 280 ? 24.834 -15.656 -10.735 1.00 40.56 280 THR A O 1
ATOM 2029 N N . ALA A 1 281 ? 23.126 -17.120 -10.606 1.00 40.53 281 ALA A N 1
ATOM 2030 C CA . ALA A 1 281 ? 22.086 -16.174 -10.206 1.00 40.53 281 ALA A CA 1
ATOM 2031 C C . ALA A 1 281 ? 21.484 -16.637 -8.871 1.00 40.53 281 ALA A C 1
ATOM 2033 O O . ALA A 1 281 ? 21.126 -17.806 -8.738 1.00 40.53 281 ALA A O 1
ATOM 2034 N N . ALA A 1 282 ? 21.394 -15.742 -7.886 1.00 33.81 282 ALA A N 1
ATOM 2035 C CA . ALA A 1 282 ? 20.840 -16.057 -6.569 1.00 33.81 282 ALA A CA 1
ATOM 2036 C C . ALA A 1 282 ? 19.521 -15.293 -6.351 1.00 33.81 282 ALA A C 1
ATOM 2038 O O . ALA A 1 282 ? 19.554 -14.058 -6.302 1.00 33.81 282 ALA A O 1
ATOM 2039 N N . PRO A 1 283 ? 18.366 -15.975 -6.215 1.00 35.88 283 PRO A N 1
ATOM 2040 C CA . PRO A 1 283 ? 17.154 -15.342 -5.707 1.00 35.88 283 PRO A CA 1
ATOM 2041 C C . PRO A 1 283 ? 17.331 -15.016 -4.213 1.00 35.88 283 PRO A C 1
ATOM 2043 O O . PRO A 1 283 ? 17.972 -15.766 -3.476 1.00 35.88 283 PRO A O 1
ATOM 2046 N N . GLY A 1 284 ? 16.802 -13.873 -3.763 1.00 28.38 284 GLY A N 1
ATOM 2047 C CA . GLY A 1 284 ? 16.854 -13.476 -2.350 1.00 28.38 284 GLY A CA 1
ATOM 2048 C C . GLY A 1 284 ? 16.188 -14.511 -1.422 1.00 28.38 284 GLY A C 1
ATOM 2049 O O . GLY A 1 284 ? 15.286 -15.227 -1.860 1.00 28.38 284 GLY A O 1
ATOM 2050 N N . PRO A 1 285 ? 16.611 -14.620 -0.149 1.00 27.31 285 PRO A N 1
ATOM 2051 C CA . PRO A 1 285 ? 16.123 -15.669 0.742 1.00 27.31 285 PRO A CA 1
ATOM 2052 C C . PRO A 1 285 ? 14.666 -15.445 1.183 1.00 27.31 285 PRO A C 1
ATOM 2054 O O . PRO A 1 285 ? 14.312 -14.366 1.660 1.00 27.31 285 PRO A O 1
ATOM 2057 N N . CYS A 1 286 ? 13.852 -16.503 1.111 1.00 24.75 286 CYS A N 1
ATOM 2058 C CA . CYS A 1 286 ? 12.644 -16.670 1.924 1.00 24.75 286 CYS A CA 1
ATOM 2059 C C . CYS A 1 286 ? 13.042 -17.376 3.235 1.00 24.75 286 CYS A C 1
ATOM 2061 O O . CYS A 1 286 ? 13.456 -18.532 3.207 1.00 24.75 286 CYS A O 1
ATOM 2063 N N . SER A 1 287 ? 12.945 -16.687 4.373 1.00 28.97 287 SER A N 1
ATOM 2064 C CA . SER A 1 287 ? 13.227 -17.226 5.724 1.00 28.97 287 SER A CA 1
ATOM 2065 C C . SER A 1 287 ? 11.906 -17.551 6.452 1.00 28.97 287 SER A C 1
ATOM 2067 O O . SER A 1 287 ? 10.904 -16.904 6.139 1.00 28.97 287 SER A O 1
ATOM 2069 N N . PRO A 1 288 ? 11.849 -18.529 7.391 1.00 29.28 288 PRO A N 1
ATOM 2070 C CA . PRO A 1 288 ? 12.624 -18.574 8.645 1.00 29.28 288 PRO A CA 1
ATOM 2071 C C . PRO A 1 288 ? 13.509 -19.841 8.806 1.00 29.28 288 PRO A C 1
ATOM 2073 O O . PRO A 1 288 ? 13.481 -20.719 7.945 1.00 29.28 288 PRO A O 1
ATOM 2076 N N . PRO A 1 289 ? 14.366 -19.926 9.852 1.00 31.98 289 PRO A N 1
ATOM 2077 C CA . PRO A 1 289 ? 15.550 -20.782 9.847 1.00 31.98 289 PRO A CA 1
ATOM 2078 C C . PRO A 1 289 ? 15.232 -22.239 10.203 1.00 31.98 289 PRO A C 1
ATOM 2080 O O . PRO A 1 289 ? 14.550 -22.513 11.188 1.00 31.98 289 PRO A O 1
ATOM 2083 N N . TRP A 1 290 ? 15.804 -23.176 9.446 1.00 25.05 290 TRP A N 1
ATOM 2084 C CA . TRP A 1 290 ? 15.911 -24.577 9.855 1.00 25.05 290 TRP A CA 1
ATOM 2085 C C . TRP A 1 290 ? 17.152 -24.780 10.742 1.00 25.05 290 TRP A C 1
ATOM 2087 O O . TRP A 1 290 ? 18.197 -24.171 10.480 1.00 25.05 290 TRP A O 1
ATOM 2097 N N . PRO A 1 291 ? 17.077 -25.623 11.787 1.00 26.53 291 PRO A N 1
ATOM 2098 C CA . PRO A 1 291 ? 18.222 -25.933 12.631 1.00 26.53 291 PRO A CA 1
ATOM 2099 C C . PRO A 1 291 ? 19.265 -26.742 11.847 1.00 26.53 291 PRO A C 1
ATOM 2101 O O . PRO A 1 291 ? 18.951 -27.704 11.150 1.00 26.53 291 PRO A O 1
ATOM 2104 N N . ARG A 1 292 ? 20.529 -26.324 11.963 1.00 25.86 292 ARG A N 1
ATOM 2105 C CA . ARG A 1 292 ? 21.688 -26.959 11.323 1.00 25.86 292 ARG A CA 1
ATOM 2106 C C . ARG A 1 292 ? 21.890 -28.378 11.867 1.00 25.86 292 ARG A C 1
ATOM 2108 O O . ARG A 1 292 ? 22.396 -28.531 12.975 1.00 25.86 292 ARG A O 1
ATOM 2115 N N . ALA A 1 293 ? 21.591 -29.400 11.068 1.00 23.28 293 ALA A N 1
ATOM 2116 C CA . ALA A 1 293 ? 22.160 -30.731 11.262 1.00 23.28 293 ALA A CA 1
ATOM 2117 C C . ALA A 1 293 ? 23.569 -30.753 10.648 1.00 23.28 293 ALA A C 1
ATOM 2119 O O . ALA A 1 293 ? 23.751 -30.493 9.458 1.00 23.28 293 ALA A O 1
ATOM 2120 N N . ARG A 1 294 ? 24.585 -31.008 11.479 1.00 27.73 294 ARG A N 1
ATOM 2121 C CA . ARG A 1 294 ? 25.958 -31.257 11.030 1.00 27.73 294 ARG A CA 1
ATOM 2122 C C . ARG A 1 294 ? 26.020 -32.677 10.471 1.00 27.73 294 ARG A C 1
ATOM 2124 O O . ARG A 1 294 ? 26.055 -33.621 11.247 1.00 27.73 294 ARG A O 1
ATOM 2131 N N . HIS A 1 295 ? 26.090 -32.816 9.152 1.00 24.34 295 HIS A N 1
ATOM 2132 C CA . HIS A 1 295 ? 26.579 -34.041 8.526 1.00 24.34 295 HIS A CA 1
ATOM 2133 C C . HIS A 1 295 ? 27.691 -33.683 7.545 1.00 24.34 295 HIS A C 1
ATOM 2135 O O . HIS A 1 295 ? 27.469 -33.073 6.502 1.00 24.34 295 HIS A O 1
ATOM 2141 N N . SER A 1 296 ? 28.910 -34.018 7.952 1.00 24.12 296 SER A N 1
ATOM 2142 C CA . SER A 1 296 ? 30.114 -34.050 7.134 1.00 24.12 296 SER A CA 1
ATOM 2143 C C . SER A 1 296 ? 29.973 -35.129 6.062 1.00 24.12 296 SER A C 1
ATOM 2145 O O . SER A 1 296 ? 29.842 -36.303 6.402 1.00 24.12 296 SER A O 1
ATOM 2147 N N . TRP A 1 297 ? 30.037 -34.737 4.792 1.00 25.23 297 TRP A N 1
ATOM 2148 C CA . TRP A 1 297 ? 30.244 -35.653 3.670 1.00 25.23 297 TRP A CA 1
ATOM 2149 C C . TRP A 1 297 ? 31.620 -35.374 3.044 1.00 25.23 297 TRP A C 1
ATOM 2151 O O . TRP A 1 297 ? 31.969 -34.203 2.871 1.00 25.23 297 TRP A O 1
ATOM 2161 N N . PRO A 1 298 ? 32.422 -36.411 2.745 1.00 24.27 298 PRO A N 1
ATOM 2162 C CA . PRO A 1 298 ? 33.764 -36.255 2.194 1.00 24.27 298 PRO A CA 1
ATOM 2163 C C . PRO A 1 298 ? 33.735 -35.917 0.694 1.00 24.27 298 PRO A C 1
ATOM 2165 O O . PRO A 1 298 ? 32.919 -36.440 -0.062 1.00 24.27 298 PRO A O 1
ATOM 2168 N N . CYS A 1 299 ? 34.659 -35.054 0.263 1.00 22.30 299 CYS A N 1
ATOM 2169 C CA . CYS A 1 299 ? 34.949 -34.782 -1.147 1.00 22.30 299 CYS A CA 1
ATOM 2170 C C . CYS A 1 299 ? 35.453 -36.044 -1.870 1.00 22.30 299 CYS A C 1
ATOM 2172 O O . CYS A 1 299 ? 36.394 -36.664 -1.373 1.00 22.30 299 CYS A O 1
ATOM 2174 N N . PRO A 1 300 ? 34.982 -36.343 -3.093 1.00 30.56 300 PRO A N 1
ATOM 2175 C CA . PRO A 1 300 ? 35.739 -37.147 -4.042 1.00 30.56 300 PRO A CA 1
ATOM 2176 C C . PRO A 1 300 ? 36.544 -36.245 -4.984 1.00 30.56 300 PRO A C 1
ATOM 2178 O O . PRO A 1 300 ? 36.067 -35.218 -5.469 1.00 30.56 300 PRO A O 1
ATOM 2181 N N . GLY A 1 301 ? 37.800 -36.637 -5.188 1.00 24.36 301 GLY A N 1
ATOM 2182 C CA . GLY A 1 301 ? 38.811 -35.915 -5.942 1.00 24.36 301 GLY A CA 1
ATOM 2183 C C . GLY A 1 301 ? 38.637 -35.926 -7.461 1.00 24.36 301 GLY A C 1
ATOM 2184 O O . GLY A 1 301 ? 37.712 -36.497 -8.033 1.00 24.36 301 GLY A O 1
ATOM 2185 N N . ARG A 1 302 ? 39.598 -35.249 -8.092 1.00 27.45 302 ARG A N 1
ATOM 2186 C CA . ARG A 1 302 ? 39.812 -35.145 -9.537 1.00 27.45 302 ARG A CA 1
ATOM 2187 C C . ARG A 1 302 ? 39.790 -36.519 -10.214 1.00 27.45 302 ARG A C 1
ATOM 2189 O O . ARG A 1 302 ? 40.560 -37.392 -9.831 1.00 27.45 302 ARG A O 1
ATOM 2196 N N . ALA A 1 303 ? 39.034 -36.628 -11.301 1.00 25.91 303 ALA A N 1
ATOM 2197 C CA . ALA A 1 303 ? 39.294 -37.579 -12.371 1.00 25.91 303 ALA A CA 1
ATOM 2198 C C . ALA A 1 303 ? 39.158 -36.866 -13.724 1.00 25.91 303 ALA A C 1
ATOM 2200 O O . ALA A 1 303 ? 38.346 -35.959 -13.906 1.00 25.91 303 ALA A O 1
ATOM 2201 N N . THR A 1 304 ? 40.066 -37.239 -14.610 1.00 25.39 304 THR A N 1
ATOM 2202 C CA . THR A 1 304 ? 40.448 -36.662 -15.897 1.00 25.39 304 THR A CA 1
ATOM 2203 C C . THR A 1 304 ? 39.439 -36.892 -17.024 1.00 25.39 304 THR A C 1
ATOM 2205 O O . THR A 1 304 ? 38.554 -37.736 -16.940 1.00 25.39 304 THR A O 1
ATOM 2208 N N . ALA A 1 305 ? 39.616 -36.113 -18.093 1.00 25.59 305 ALA A N 1
ATOM 2209 C CA . ALA A 1 305 ? 38.892 -36.164 -19.357 1.00 25.59 305 ALA A CA 1
ATOM 2210 C C . ALA A 1 305 ? 38.841 -37.560 -20.002 1.00 25.59 305 ALA A C 1
ATOM 2212 O O . ALA A 1 305 ? 39.856 -38.250 -20.010 1.00 25.59 305 ALA A O 1
ATOM 2213 N N . ALA A 1 306 ? 37.710 -37.893 -20.636 1.00 24.08 306 ALA A N 1
ATOM 2214 C CA . ALA A 1 306 ? 37.633 -38.355 -22.029 1.00 24.08 306 ALA A CA 1
ATOM 2215 C C . ALA A 1 306 ? 36.196 -38.752 -22.433 1.00 24.08 306 ALA A C 1
ATOM 2217 O O . ALA A 1 306 ? 35.464 -39.385 -21.678 1.00 24.08 306 ALA A O 1
ATOM 2218 N N . THR A 1 307 ? 35.885 -38.452 -23.698 1.00 25.06 307 THR A N 1
ATOM 2219 C CA . THR A 1 307 ? 35.003 -39.187 -24.629 1.00 25.06 307 THR A CA 1
ATOM 2220 C C . THR A 1 307 ? 33.472 -39.137 -24.496 1.00 25.06 307 THR A C 1
ATOM 2222 O O . THR A 1 307 ? 32.842 -39.684 -23.600 1.00 25.06 307 THR A O 1
ATOM 2225 N N . THR A 1 308 ? 32.896 -38.524 -25.532 1.00 29.11 308 THR A N 1
ATOM 2226 C CA . THR A 1 308 ? 31.537 -38.647 -26.072 1.00 29.11 308 THR A CA 1
ATOM 2227 C C . THR A 1 308 ? 31.138 -40.093 -26.410 1.00 29.11 308 THR A C 1
ATOM 2229 O O . THR A 1 308 ? 31.980 -40.889 -26.820 1.00 29.11 308 THR A O 1
ATOM 2232 N N . PRO A 1 309 ? 29.826 -40.394 -26.382 1.00 27.36 309 PRO A N 1
ATOM 2233 C CA . PRO A 1 309 ? 29.185 -41.029 -27.543 1.00 27.36 309 PRO A CA 1
ATOM 2234 C C . PRO A 1 309 ? 27.823 -40.367 -27.851 1.00 27.36 309 PRO A C 1
ATOM 2236 O O . PRO A 1 309 ? 26.998 -40.147 -26.972 1.00 27.36 309 PRO A O 1
ATOM 2239 N N . ARG A 1 310 ? 27.637 -39.780 -29.039 1.00 22.50 310 ARG A N 1
ATOM 2240 C CA . ARG A 1 310 ? 27.085 -40.387 -30.270 1.00 22.50 310 ARG A CA 1
ATOM 2241 C C . ARG A 1 310 ? 25.686 -41.000 -30.080 1.00 22.50 310 ARG A C 1
ATOM 2243 O O . ARG A 1 310 ? 25.536 -42.139 -29.661 1.00 22.50 310 ARG A O 1
ATOM 2250 N N . TRP A 1 311 ? 24.675 -40.209 -30.441 1.00 23.53 311 TRP A N 1
ATOM 2251 C CA . TRP A 1 311 ? 23.306 -40.646 -30.716 1.00 23.53 311 TRP A CA 1
ATOM 2252 C C . TRP A 1 311 ? 23.216 -41.272 -32.110 1.00 23.53 311 TRP A C 1
ATOM 2254 O O . TRP A 1 311 ? 23.746 -40.709 -33.069 1.00 23.53 311 TRP A O 1
ATOM 2264 N N . SER A 1 312 ? 22.440 -42.347 -32.237 1.00 23.56 312 SER A N 1
ATOM 2265 C CA . SER A 1 312 ? 21.704 -42.648 -33.468 1.00 23.56 312 SER A CA 1
ATOM 2266 C C . SER A 1 312 ? 20.426 -43.454 -33.162 1.00 23.56 312 SER A C 1
ATOM 2268 O O . SER A 1 312 ? 20.429 -44.233 -32.210 1.00 23.56 312 SER A O 1
ATOM 2270 N N . PRO A 1 313 ? 19.334 -43.238 -33.924 1.00 38.34 313 PRO A N 1
ATOM 2271 C CA . PRO A 1 313 ? 17.959 -43.605 -33.566 1.00 38.34 313 PRO A CA 1
ATOM 2272 C C . PRO A 1 313 ? 17.480 -44.877 -34.284 1.00 38.34 313 PRO A C 1
ATOM 2274 O O . PRO A 1 313 ? 18.091 -45.244 -35.287 1.00 38.34 313 PRO A O 1
ATOM 2277 N N . ARG A 1 314 ? 16.354 -45.478 -33.845 1.00 25.06 314 ARG A N 1
ATOM 2278 C CA . ARG A 1 314 ? 15.356 -46.206 -34.684 1.00 25.06 314 ARG A CA 1
ATOM 2279 C C . ARG A 1 314 ? 14.152 -46.757 -33.867 1.00 25.06 314 ARG A C 1
ATOM 2281 O O . ARG A 1 314 ? 14.223 -46.696 -32.643 1.00 25.06 314 ARG A O 1
ATOM 2288 N N . PRO A 1 315 ? 13.021 -47.163 -34.498 1.00 34.09 315 PRO A N 1
ATOM 2289 C CA . PRO A 1 315 ? 11.706 -46.555 -34.249 1.00 34.09 315 PRO A CA 1
ATOM 2290 C C . PRO A 1 315 ? 10.571 -47.543 -33.875 1.00 34.09 315 PRO A C 1
ATOM 2292 O O . PRO A 1 315 ? 10.758 -48.753 -33.882 1.00 34.09 315 PRO A O 1
ATOM 2295 N N . GLU A 1 316 ? 9.397 -46.962 -33.585 1.00 26.89 316 GLU A N 1
ATOM 2296 C CA . GLU A 1 316 ? 8.012 -47.441 -33.807 1.00 26.89 316 GLU A CA 1
ATOM 2297 C C . GLU A 1 316 ? 7.624 -48.918 -33.570 1.00 26.89 316 GLU A C 1
ATOM 2299 O O . GLU A 1 316 ? 8.056 -49.814 -34.292 1.00 26.89 316 GLU A O 1
ATOM 2304 N N . ARG A 1 317 ? 6.580 -49.129 -32.743 1.00 25.19 317 ARG A N 1
ATOM 2305 C CA . ARG A 1 317 ? 5.262 -49.606 -33.229 1.00 25.19 317 ARG A CA 1
ATOM 2306 C C . ARG A 1 317 ? 4.143 -49.516 -32.180 1.00 25.19 317 ARG A C 1
ATOM 2308 O O . ARG A 1 317 ? 4.372 -49.527 -30.977 1.00 25.19 317 ARG A O 1
ATOM 2315 N N . ALA A 1 318 ? 2.939 -49.368 -32.724 1.00 25.52 318 ALA A N 1
ATOM 2316 C CA . ALA A 1 318 ? 1.651 -49.012 -32.140 1.00 25.52 318 ALA A CA 1
ATOM 2317 C C . ALA A 1 318 ? 0.914 -50.144 -31.380 1.00 25.52 318 ALA A C 1
ATOM 2319 O O . ALA A 1 318 ? 1.054 -51.294 -31.771 1.00 25.52 318 ALA A O 1
ATOM 2320 N N . SER A 1 319 ? 0.115 -49.739 -30.364 1.00 25.92 319 SER A N 1
ATOM 2321 C CA . SER A 1 319 ? -1.326 -50.016 -30.038 1.00 25.92 319 SER A CA 1
ATOM 2322 C C . SER A 1 319 ? -1.963 -51.415 -30.274 1.00 25.92 319 SER A C 1
ATOM 2324 O O . SER A 1 319 ? -1.418 -52.170 -31.065 1.00 25.92 319 SER A O 1
ATOM 2326 N N . PRO A 1 320 ? -3.185 -51.757 -29.763 1.00 41.88 320 PRO A N 1
ATOM 2327 C CA . PRO A 1 320 ? -4.126 -51.058 -28.856 1.00 41.88 320 PRO A CA 1
ATOM 2328 C C . PRO A 1 320 ? -4.778 -51.939 -27.731 1.00 41.88 320 PRO A C 1
ATOM 2330 O O . PRO A 1 320 ? -4.643 -53.155 -27.689 1.00 41.88 320 PRO A O 1
ATOM 2333 N N . TYR A 1 321 ? -5.531 -51.282 -26.830 1.00 29.75 321 TYR A N 1
ATOM 2334 C CA . TYR A 1 321 ? -6.552 -51.771 -25.852 1.00 29.75 321 TYR A CA 1
ATOM 2335 C C . TYR A 1 321 ? -7.598 -52.775 -26.453 1.00 29.75 321 TYR A C 1
ATOM 2337 O O . TYR A 1 321 ? -7.679 -52.788 -27.682 1.00 29.75 321 TYR A O 1
ATOM 2345 N N . PRO A 1 322 ? -8.507 -53.497 -25.706 1.00 43.31 322 PRO A N 1
ATOM 2346 C CA . PRO A 1 322 ? -9.269 -52.945 -24.563 1.00 43.31 322 PRO A CA 1
ATOM 2347 C C . PRO A 1 322 ? -9.949 -53.892 -23.501 1.00 43.31 322 PRO A C 1
ATOM 2349 O O . PRO A 1 322 ? -9.981 -55.107 -23.626 1.00 43.31 322 PRO A O 1
ATOM 2352 N N . ARG A 1 323 ? -10.629 -53.241 -22.529 1.00 28.03 323 ARG A N 1
ATOM 2353 C CA . ARG A 1 323 ? -11.807 -53.635 -21.691 1.00 28.03 323 ARG A CA 1
ATOM 2354 C C . ARG A 1 323 ? -11.682 -54.635 -20.518 1.00 28.03 323 ARG A C 1
ATOM 2356 O O . ARG A 1 323 ? -11.530 -55.828 -20.715 1.00 28.03 323 ARG A O 1
ATOM 2363 N N . GLY A 1 324 ? -12.106 -54.141 -19.344 1.00 23.12 324 GLY A N 1
ATOM 2364 C CA . GLY A 1 324 ? -13.296 -54.673 -18.654 1.00 23.12 324 GLY A CA 1
ATOM 2365 C C . GLY A 1 324 ? -13.075 -55.325 -17.283 1.00 23.12 324 GLY A C 1
ATOM 2366 O O . GLY A 1 324 ? -12.345 -56.299 -17.183 1.00 23.12 324 GLY A O 1
ATOM 2367 N N . GLY A 1 325 ? -13.785 -54.840 -16.252 1.00 25.25 325 GLY A N 1
ATOM 2368 C CA . GLY A 1 325 ? -14.071 -55.632 -15.045 1.00 25.25 325 GLY A CA 1
ATOM 2369 C C . GLY A 1 325 ? -14.056 -54.883 -13.707 1.00 25.25 325 GLY A C 1
ATOM 2370 O O . GLY A 1 325 ? -13.062 -54.908 -12.996 1.00 25.25 325 GLY A O 1
ATOM 2371 N N . SER A 1 326 ? -15.194 -54.301 -13.334 1.00 26.25 326 SER A N 1
ATOM 2372 C CA . SER A 1 326 ? -15.695 -54.220 -11.942 1.00 26.25 326 SER A CA 1
ATOM 2373 C C . SER A 1 326 ? -17.046 -54.969 -11.932 1.00 26.25 326 SER A C 1
ATOM 2375 O O . SER A 1 326 ? -17.604 -55.081 -13.029 1.00 26.25 326 SER A O 1
ATOM 2377 N N . PRO A 1 327 ? -17.660 -55.415 -10.805 1.00 40.34 327 PRO A N 1
ATOM 2378 C CA . PRO A 1 327 ? -17.411 -55.095 -9.385 1.00 40.34 327 PRO A CA 1
ATOM 2379 C C . PRO A 1 327 ? -17.544 -56.320 -8.415 1.00 40.34 327 PRO A C 1
ATOM 2381 O O . PRO A 1 327 ? -17.597 -57.457 -8.864 1.00 40.34 327 PRO A O 1
ATOM 2384 N N . ALA A 1 328 ? -17.695 -56.040 -7.104 1.00 25.02 328 ALA A N 1
ATOM 2385 C CA . ALA A 1 328 ? -18.156 -56.899 -5.981 1.00 25.02 328 ALA A CA 1
ATOM 2386 C C . ALA A 1 328 ? -17.042 -57.549 -5.122 1.00 25.02 328 ALA A C 1
ATOM 2388 O O . ALA A 1 328 ? -16.271 -58.380 -5.574 1.00 25.02 328 ALA A O 1
ATOM 2389 N N . HIS A 1 329 ? -16.789 -57.009 -3.922 1.00 24.61 329 HIS A N 1
ATOM 2390 C CA . HIS A 1 329 ? -17.369 -57.408 -2.620 1.00 24.61 329 HIS A CA 1
ATOM 2391 C C . HIS A 1 329 ? -16.726 -58.662 -2.002 1.00 24.61 329 HIS A C 1
ATOM 2393 O O . HIS A 1 329 ? -17.114 -59.786 -2.291 1.00 24.61 329 HIS A O 1
ATOM 2399 N N . SER A 1 330 ? -15.845 -58.438 -1.022 1.00 25.19 330 SER A N 1
ATOM 2400 C CA . SER A 1 330 ? -15.716 -59.322 0.137 1.00 25.19 330 SER A CA 1
ATOM 2401 C C . SER A 1 330 ? -15.481 -58.484 1.393 1.00 25.19 330 SER A C 1
ATOM 2403 O O . SER A 1 330 ? -14.535 -57.704 1.494 1.00 25.19 330 SER A O 1
ATOM 2405 N N . SER A 1 331 ? -16.414 -58.639 2.316 1.00 24.88 331 SER A N 1
ATOM 2406 C CA . SER A 1 331 ? -16.488 -58.095 3.661 1.00 24.88 331 SER A CA 1
ATOM 2407 C C . SER A 1 331 ? -15.510 -58.750 4.647 1.00 24.88 331 SER A C 1
ATOM 2409 O O . SER A 1 331 ? -15.077 -59.879 4.442 1.00 24.88 331 SER A O 1
ATOM 2411 N N . ASN A 1 332 ? -15.365 -58.069 5.789 1.00 24.97 332 ASN A N 1
ATOM 2412 C CA . ASN A 1 332 ? -15.000 -58.552 7.129 1.00 24.97 332 ASN A CA 1
ATOM 2413 C C . ASN A 1 332 ? -13.519 -58.623 7.522 1.00 24.97 332 ASN A C 1
ATOM 2415 O O . ASN A 1 332 ? -12.746 -59.450 7.057 1.00 24.97 332 ASN A O 1
ATOM 2419 N N . GLY A 1 333 ? -13.192 -57.778 8.507 1.00 23.62 333 GLY A N 1
ATOM 2420 C CA . GLY A 1 333 ? -11.936 -57.780 9.251 1.00 23.62 333 GLY A CA 1
ATOM 2421 C C . GLY A 1 333 ? -11.796 -56.576 10.187 1.00 23.62 333 GLY A C 1
ATOM 2422 O O . GLY A 1 333 ? -10.780 -55.892 10.153 1.00 23.62 333 GLY A O 1
ATOM 2423 N N . SER A 1 334 ? -12.831 -56.263 10.972 1.00 24.11 334 SER A N 1
ATOM 2424 C CA . SER A 1 334 ? -12.703 -55.450 12.191 1.00 24.11 334 SER A CA 1
ATOM 2425 C C . SER A 1 334 ? -12.203 -56.317 13.356 1.00 24.11 334 SER A C 1
ATOM 2427 O O . SER A 1 334 ? -12.308 -57.539 13.273 1.00 24.11 334 SER A O 1
ATOM 2429 N N . TRP A 1 335 ? -11.786 -55.659 14.451 1.00 22.58 335 TRP A N 1
ATOM 2430 C CA . TRP A 1 335 ? -11.271 -56.203 15.731 1.00 22.58 335 TRP A CA 1
ATOM 2431 C C . TRP A 1 335 ? -9.764 -56.535 15.680 1.00 22.58 335 TRP A C 1
ATOM 2433 O O . TRP A 1 335 ? -9.299 -57.142 14.733 1.00 22.58 335 TRP A O 1
ATOM 2443 N N . ALA A 1 336 ? -8.895 -56.190 16.631 1.00 23.50 336 ALA A N 1
ATOM 2444 C CA . ALA A 1 336 ? -9.008 -55.527 17.922 1.00 23.50 336 ALA A CA 1
ATOM 2445 C C . ALA A 1 336 ? -7.589 -55.131 18.398 1.00 23.50 336 ALA A C 1
ATOM 2447 O O . ALA A 1 336 ? -6.607 -55.808 18.103 1.00 23.50 336 ALA A O 1
ATOM 2448 N N . THR A 1 337 ? -7.497 -54.067 19.194 1.00 35.19 337 THR A N 1
ATOM 2449 C CA . THR A 1 337 ? -6.424 -53.830 20.183 1.00 35.19 337 THR A CA 1
ATOM 2450 C C . THR A 1 337 ? -6.325 -54.989 21.182 1.00 35.19 337 THR A C 1
ATOM 2452 O O . THR A 1 337 ? -7.380 -55.444 21.631 1.00 35.19 337 THR A O 1
ATOM 2455 N N . PRO A 1 338 ? -5.118 -55.454 21.571 1.00 31.92 338 PRO A N 1
ATOM 2456 C CA . PRO A 1 338 ? -4.717 -55.470 23.004 1.00 31.92 338 PRO A CA 1
ATOM 2457 C C . PRO A 1 338 ? -3.167 -55.509 23.225 1.00 31.92 338 PRO A C 1
ATOM 2459 O O . PRO A 1 338 ? -2.419 -55.483 22.252 1.00 31.92 338 PRO A O 1
ATOM 2462 N N . PRO A 1 339 ? -2.627 -55.688 24.456 1.00 34.09 339 PRO A N 1
ATOM 2463 C CA . PRO A 1 339 ? -2.943 -55.027 25.725 1.00 34.09 339 PRO A CA 1
ATOM 2464 C C . PRO A 1 339 ? -1.700 -54.480 26.481 1.00 34.09 339 PRO A C 1
ATOM 2466 O O . PRO A 1 339 ? -0.541 -54.698 26.139 1.00 34.09 339 PRO A O 1
ATOM 2469 N N . CYS A 1 340 ? -2.013 -53.789 27.579 1.00 23.38 340 CYS A N 1
ATOM 2470 C CA . CYS A 1 340 ? -1.180 -53.317 28.685 1.00 23.38 340 CYS A CA 1
ATOM 2471 C C . CYS A 1 340 ? -0.034 -54.229 29.173 1.00 23.38 340 CYS A C 1
ATOM 2473 O O . CYS A 1 340 ? -0.253 -55.395 29.489 1.00 23.38 340 CYS A O 1
ATOM 2475 N N . ALA A 1 341 ? 1.086 -53.593 29.541 1.00 27.27 341 ALA A N 1
ATOM 2476 C CA . ALA A 1 341 ? 1.851 -53.945 30.740 1.00 27.27 341 ALA A CA 1
ATOM 2477 C C . ALA A 1 341 ? 2.227 -52.668 31.519 1.00 27.27 341 ALA A C 1
ATOM 2479 O O . ALA A 1 341 ? 2.898 -51.769 31.018 1.00 27.27 341 ALA A O 1
ATOM 2480 N N . ARG A 1 342 ? 1.719 -52.586 32.753 1.00 29.59 342 ARG A N 1
ATOM 2481 C CA . ARG A 1 342 ? 1.910 -51.511 33.738 1.00 29.59 342 ARG A CA 1
ATOM 2482 C C . ARG A 1 342 ? 3.264 -51.648 34.440 1.00 29.59 342 ARG A C 1
ATOM 2484 O O . ARG A 1 342 ? 3.630 -52.768 34.775 1.00 29.59 342 ARG A O 1
ATOM 2491 N N . ARG A 1 343 ? 3.895 -50.528 34.825 1.00 27.33 343 ARG A N 1
ATOM 2492 C CA . ARG A 1 343 ? 4.662 -50.353 36.086 1.00 27.33 343 ARG A CA 1
ATOM 2493 C C . ARG A 1 343 ? 4.992 -48.858 36.320 1.00 27.33 343 ARG A C 1
ATOM 2495 O O . ARG A 1 343 ? 4.837 -48.074 35.392 1.00 27.33 343 ARG A O 1
ATOM 2502 N N . PRO A 1 344 ? 5.261 -48.415 37.564 1.00 34.38 344 PRO A N 1
ATOM 2503 C CA . PRO A 1 344 ? 4.315 -47.562 38.278 1.00 34.38 344 PRO A CA 1
ATOM 2504 C C . PRO A 1 344 ? 4.832 -46.153 38.605 1.00 34.38 344 PRO A C 1
ATOM 2506 O O . PRO A 1 344 ? 6.028 -45.877 38.639 1.00 34.38 344 PRO A O 1
ATOM 2509 N N . VAL A 1 345 ? 3.871 -45.294 38.945 1.00 30.05 345 VAL A N 1
ATOM 2510 C CA . VAL A 1 345 ? 4.038 -43.982 39.577 1.00 30.05 345 VAL A CA 1
ATOM 2511 C C . VAL A 1 345 ? 4.660 -44.141 40.970 1.00 30.05 345 VAL A C 1
ATOM 2513 O O . VAL A 1 345 ? 4.150 -44.900 41.796 1.00 30.05 345 VAL A O 1
ATOM 2516 N N . ARG A 1 346 ? 5.715 -43.372 41.266 1.00 28.00 346 ARG A N 1
ATOM 2517 C CA . ARG A 1 346 ? 6.116 -43.046 42.641 1.00 28.00 346 ARG A CA 1
ATOM 2518 C C . ARG A 1 346 ? 6.263 -41.537 42.805 1.00 28.00 346 ARG A C 1
ATOM 2520 O O . ARG A 1 346 ? 6.982 -40.867 42.074 1.00 28.00 346 ARG A O 1
ATOM 2527 N N . SER A 1 347 ? 5.524 -41.056 43.789 1.00 29.94 347 SER A N 1
ATOM 2528 C CA . SER A 1 347 ? 5.409 -39.702 44.304 1.00 29.94 347 SER A CA 1
ATOM 2529 C C . SER A 1 347 ? 6.690 -39.164 44.951 1.00 29.94 347 SER A C 1
ATOM 2531 O O . SER A 1 347 ? 7.432 -39.910 45.586 1.00 29.94 347 SER A O 1
ATOM 2533 N N . ALA A 1 348 ? 6.838 -37.840 44.852 1.00 33.00 348 ALA A N 1
ATOM 2534 C CA . ALA A 1 348 ? 7.372 -36.896 45.839 1.00 33.00 348 ALA A CA 1
ATOM 2535 C C . ALA A 1 348 ? 8.574 -37.333 46.703 1.00 33.00 348 ALA A C 1
ATOM 2537 O O . ALA A 1 348 ? 8.430 -38.076 47.674 1.00 33.00 348 ALA A O 1
ATOM 2538 N N . ARG A 1 349 ? 9.740 -36.715 46.464 1.00 31.09 349 ARG A N 1
ATOM 2539 C CA . ARG A 1 349 ? 10.774 -36.550 47.494 1.00 31.09 349 ARG A CA 1
ATOM 2540 C C . ARG A 1 349 ? 11.139 -35.080 47.664 1.00 31.09 349 ARG A C 1
ATOM 2542 O O . ARG A 1 349 ? 11.459 -34.382 46.709 1.00 31.09 349 ARG A O 1
ATOM 2549 N N . ARG A 1 350 ? 11.009 -34.666 48.923 1.00 32.38 350 ARG A N 1
ATOM 2550 C CA . ARG A 1 350 ? 11.347 -33.376 49.518 1.00 32.38 350 ARG A CA 1
ATOM 2551 C C . ARG A 1 350 ? 12.854 -33.116 49.447 1.00 32.38 350 ARG A C 1
ATOM 2553 O O . ARG A 1 350 ? 13.646 -34.052 49.539 1.00 32.38 350 ARG A O 1
ATOM 2560 N N . SER A 1 351 ? 13.205 -31.840 49.345 1.00 34.44 351 SER A N 1
ATOM 2561 C CA . SER A 1 351 ? 14.556 -31.295 49.497 1.00 34.44 351 SER A CA 1
ATOM 2562 C C . SER A 1 351 ? 15.177 -31.656 50.860 1.00 34.44 351 SER A C 1
ATOM 2564 O O . SER A 1 351 ? 14.442 -31.718 51.850 1.00 34.44 351 SER A O 1
ATOM 2566 N N . PRO A 1 352 ? 16.504 -31.870 50.942 1.00 38.72 352 PRO A N 1
ATOM 2567 C CA . PRO A 1 352 ? 17.203 -32.084 52.207 1.00 38.72 352 PRO A CA 1
ATOM 2568 C C . PRO A 1 352 ? 17.438 -30.759 52.970 1.00 38.72 352 PRO A C 1
ATOM 2570 O O . PRO A 1 352 ? 17.515 -29.701 52.340 1.00 38.72 352 PRO A O 1
ATOM 2573 N N . PRO A 1 353 ? 17.539 -30.798 54.313 1.00 40.75 353 PRO A N 1
ATOM 2574 C CA . PRO A 1 353 ? 17.704 -29.617 55.161 1.00 40.75 353 PRO A CA 1
ATOM 2575 C C . PRO A 1 353 ? 19.163 -29.130 55.244 1.00 40.75 353 PRO A C 1
ATOM 2577 O O . PRO A 1 353 ? 20.103 -29.912 55.106 1.00 40.75 353 PRO A O 1
ATOM 2580 N N . CYS A 1 354 ? 19.334 -27.830 55.513 1.00 35.41 354 CYS A N 1
ATOM 2581 C CA . CYS A 1 354 ? 20.617 -27.198 55.842 1.00 35.41 354 CYS A CA 1
ATOM 2582 C C . CYS A 1 354 ? 21.234 -27.762 57.141 1.00 35.41 354 CYS A C 1
ATOM 2584 O O . CYS A 1 354 ? 20.488 -28.149 58.045 1.00 35.41 354 CYS A O 1
ATOM 2586 N N . PRO A 1 355 ? 22.574 -27.760 57.277 1.00 45.06 355 PRO A N 1
ATOM 2587 C CA . PRO A 1 355 ? 23.255 -28.241 58.475 1.00 45.06 355 PRO A CA 1
ATOM 2588 C C . PRO A 1 355 ? 23.201 -27.232 59.637 1.00 45.06 355 PRO A C 1
ATOM 2590 O O . PRO A 1 355 ? 23.199 -26.017 59.439 1.00 45.06 355 PRO A O 1
ATOM 2593 N N . ALA A 1 356 ? 23.162 -27.777 60.854 1.00 42.75 356 ALA A N 1
ATOM 2594 C CA . ALA A 1 356 ? 23.135 -27.074 62.135 1.00 42.75 356 ALA A CA 1
ATOM 2595 C C . ALA A 1 356 ? 24.493 -26.427 62.508 1.00 42.75 356 ALA A C 1
ATOM 2597 O O . ALA A 1 356 ? 25.534 -26.886 62.031 1.00 42.75 356 ALA A O 1
ATOM 2598 N N . PRO A 1 357 ? 24.509 -25.404 63.388 1.00 46.38 357 PRO A N 1
ATOM 2599 C CA . PRO A 1 357 ? 25.737 -24.821 63.932 1.00 46.38 357 PRO A CA 1
ATOM 2600 C C . PRO A 1 357 ? 26.337 -25.674 65.077 1.00 46.38 357 PRO A C 1
ATOM 2602 O O . PRO A 1 357 ? 25.609 -26.447 65.707 1.00 46.38 357 PRO A O 1
ATOM 2605 N N . PRO A 1 358 ? 27.648 -25.544 65.374 1.00 48.69 358 PRO A N 1
ATOM 2606 C CA . PRO A 1 358 ? 28.318 -26.294 66.441 1.00 48.69 358 PRO A CA 1
ATOM 2607 C C . PRO A 1 358 ? 28.012 -25.744 67.855 1.00 48.69 358 PRO A C 1
ATOM 2609 O O . PRO A 1 358 ? 27.579 -24.598 67.990 1.00 48.69 358 PRO A O 1
ATOM 2612 N N . PRO A 1 359 ? 28.235 -26.546 68.921 1.00 44.25 359 PRO A N 1
ATOM 2613 C CA . PRO A 1 359 ? 27.789 -26.234 70.277 1.00 44.25 359 PRO A CA 1
ATOM 2614 C C . PRO A 1 359 ? 28.728 -25.288 71.042 1.00 44.25 359 PRO A C 1
ATOM 2616 O O . PRO A 1 359 ? 29.944 -25.270 70.859 1.00 44.25 359 PRO A O 1
ATOM 2619 N N . SER A 1 360 ? 28.120 -24.547 71.966 1.00 42.91 360 SER A N 1
ATOM 2620 C CA . SER A 1 360 ? 28.720 -23.637 72.944 1.00 42.91 360 SER A CA 1
ATOM 2621 C C . SER A 1 360 ? 29.593 -24.330 74.001 1.00 42.91 360 SER A C 1
ATOM 2623 O O . SER A 1 360 ? 29.234 -25.393 74.511 1.00 42.91 360 SER A O 1
ATOM 2625 N N . ARG A 1 361 ? 30.665 -23.650 74.434 1.00 33.38 361 ARG A N 1
ATOM 2626 C CA . ARG A 1 361 ? 31.375 -23.885 75.707 1.00 33.38 361 ARG A CA 1
ATOM 2627 C C . ARG A 1 361 ? 31.654 -22.557 76.449 1.00 33.38 361 ARG A C 1
ATOM 2629 O O . ARG A 1 361 ? 31.595 -21.509 75.812 1.00 33.38 361 ARG A O 1
ATOM 2636 N N . PRO A 1 362 ? 31.870 -22.596 77.783 1.00 44.81 362 PRO A N 1
ATOM 2637 C CA . PRO A 1 362 ? 31.326 -21.618 78.733 1.00 44.81 362 PRO A CA 1
ATOM 2638 C C . PRO A 1 362 ? 32.380 -20.785 79.492 1.00 44.81 362 PRO A C 1
ATOM 2640 O O . PRO A 1 362 ? 33.555 -21.140 79.522 1.00 44.81 362 PRO A O 1
ATOM 2643 N N . GLY A 1 363 ? 31.908 -19.756 80.211 1.00 30.70 363 GLY A N 1
ATOM 2644 C CA . GLY A 1 363 ? 32.594 -19.123 81.351 1.00 30.70 363 GLY A CA 1
ATOM 2645 C C . GLY A 1 363 ? 32.779 -17.611 81.172 1.00 30.70 363 GLY A C 1
ATOM 2646 O O . GLY A 1 363 ? 33.623 -17.196 80.395 1.00 30.70 363 GLY A O 1
ATOM 2647 N N . CYS A 1 364 ? 31.950 -16.741 81.759 1.00 30.00 364 CYS A N 1
ATOM 2648 C CA . CYS A 1 364 ? 31.861 -16.320 83.177 1.00 30.00 364 CYS A CA 1
ATOM 2649 C C . CYS A 1 364 ? 32.216 -14.802 83.273 1.00 30.00 364 CYS A C 1
ATOM 2651 O O . CYS A 1 364 ? 32.693 -14.246 82.290 1.00 30.00 364 CYS A O 1
ATOM 2653 N N . PRO A 1 365 ? 31.898 -14.072 84.362 1.00 48.44 365 PRO A N 1
ATOM 2654 C CA . PRO A 1 365 ? 30.763 -13.140 84.388 1.00 48.44 365 PRO A CA 1
ATOM 2655 C C . PRO A 1 365 ? 31.148 -11.697 84.786 1.00 48.44 365 PRO A C 1
ATOM 2657 O O . PRO A 1 365 ? 32.270 -11.464 85.227 1.00 48.44 365 PRO A O 1
ATOM 2660 N N . ARG A 1 366 ? 30.186 -10.755 84.738 1.00 28.73 366 ARG A N 1
ATOM 2661 C CA . ARG A 1 366 ? 29.894 -9.800 85.839 1.00 28.73 366 ARG A CA 1
ATOM 2662 C C . ARG A 1 366 ? 28.711 -8.863 85.531 1.00 28.73 366 ARG A C 1
ATOM 2664 O O . ARG A 1 366 ? 28.689 -8.177 84.517 1.00 28.73 366 ARG A O 1
ATOM 2671 N N . SER A 1 367 ? 27.754 -8.869 86.462 1.00 32.53 367 SER A N 1
ATOM 2672 C CA . SER A 1 367 ? 26.848 -7.775 86.865 1.00 32.53 367 SER A CA 1
ATOM 2673 C C . SER A 1 367 ? 27.646 -6.500 87.191 1.00 32.53 367 SER A C 1
ATOM 2675 O O . SER A 1 367 ? 28.804 -6.633 87.574 1.00 32.53 367 SER A O 1
ATOM 2677 N N . SER A 1 368 ? 27.159 -5.266 87.087 1.00 32.25 368 SER A N 1
ATOM 2678 C CA . SER A 1 368 ? 25.960 -4.605 87.643 1.00 32.25 368 SER A CA 1
ATOM 2679 C C . SER A 1 368 ? 25.736 -3.302 86.826 1.00 32.25 368 SER A C 1
ATOM 2681 O O . SER A 1 368 ? 26.653 -2.860 86.147 1.00 32.25 368 SER A O 1
ATOM 2683 N N . ASP A 1 369 ? 24.558 -2.695 86.672 1.00 32.91 369 ASP A N 1
ATOM 2684 C CA . ASP A 1 369 ? 23.786 -1.976 87.689 1.00 32.91 369 ASP A CA 1
ATOM 2685 C C . ASP A 1 369 ? 22.400 -1.562 87.139 1.00 32.91 369 ASP A C 1
ATOM 2687 O O . ASP A 1 369 ? 22.228 -1.268 85.955 1.00 32.91 369 ASP A O 1
ATOM 2691 N N . ARG A 1 370 ? 21.409 -1.546 88.037 1.00 36.28 370 ARG A N 1
ATOM 2692 C CA . ARG A 1 370 ? 20.072 -0.902 87.936 1.00 36.28 370 ARG A CA 1
ATOM 2693 C C . ARG A 1 370 ? 20.202 0.619 88.266 1.00 36.28 370 ARG A C 1
ATOM 2695 O O . ARG A 1 370 ? 21.293 0.968 88.706 1.00 36.28 370 ARG A O 1
ATOM 2702 N N . PRO A 1 371 ? 19.178 1.523 88.178 1.00 47.34 371 PRO A N 1
ATOM 2703 C CA . PRO A 1 371 ? 17.725 1.280 88.281 1.00 47.34 371 PRO A CA 1
ATOM 2704 C C . PRO A 1 371 ? 16.745 2.190 87.469 1.00 47.34 371 PRO A C 1
ATOM 2706 O O . PRO A 1 371 ? 17.106 3.195 86.872 1.00 47.34 371 PRO A O 1
ATOM 2709 N N . ASP A 1 372 ? 15.479 1.759 87.524 1.00 35.09 372 ASP A N 1
ATOM 2710 C CA . ASP A 1 372 ? 14.172 2.448 87.633 1.00 35.09 372 ASP A CA 1
ATOM 2711 C C . ASP A 1 372 ? 13.615 3.562 86.710 1.00 35.09 372 ASP A C 1
ATOM 2713 O O . ASP A 1 372 ? 14.123 4.670 86.583 1.00 35.09 372 ASP A O 1
ATOM 2717 N N . ASP A 1 373 ? 12.400 3.226 86.246 1.00 36.88 373 ASP A N 1
ATOM 2718 C CA . ASP A 1 373 ? 11.107 3.923 86.371 1.00 36.88 373 ASP A CA 1
ATOM 2719 C C . ASP A 1 373 ? 10.870 5.295 85.710 1.00 36.88 373 ASP A C 1
ATOM 2721 O O . ASP A 1 373 ? 11.323 6.344 86.165 1.00 36.88 373 ASP A O 1
ATOM 2725 N N . ARG A 1 374 ? 9.980 5.286 84.702 1.00 32.97 374 ARG A N 1
ATOM 2726 C CA . ARG A 1 374 ? 8.887 6.266 84.573 1.00 32.97 374 ARG A CA 1
ATOM 2727 C C . ARG A 1 374 ? 7.769 5.752 83.660 1.00 32.97 374 ARG A C 1
ATOM 2729 O O . ARG A 1 374 ? 7.915 5.633 82.445 1.00 32.97 374 ARG A O 1
ATOM 2736 N N . ARG A 1 375 ? 6.604 5.535 84.273 1.00 37.53 375 ARG A N 1
ATOM 2737 C CA . ARG A 1 375 ? 5.279 5.385 83.647 1.00 37.53 375 ARG A CA 1
ATOM 2738 C C . ARG A 1 375 ? 5.011 6.411 82.533 1.00 37.53 375 ARG A C 1
ATOM 2740 O O . ARG A 1 375 ? 5.086 7.616 82.765 1.00 37.53 375 ARG A O 1
ATOM 2747 N N . ARG A 1 376 ? 4.483 5.937 81.399 1.00 32.25 376 ARG A N 1
ATOM 2748 C CA . ARG A 1 376 ? 3.447 6.645 80.624 1.00 32.25 376 ARG A CA 1
ATOM 2749 C C . ARG A 1 376 ? 2.559 5.646 79.885 1.00 32.25 376 ARG A C 1
ATOM 2751 O O . ARG A 1 376 ? 2.935 5.070 78.872 1.00 32.25 376 ARG A O 1
ATOM 2758 N N . THR A 1 377 ? 1.354 5.467 80.406 1.00 40.84 377 THR A N 1
ATOM 2759 C CA . THR A 1 377 ? 0.201 4.963 79.663 1.00 40.84 377 THR A CA 1
ATOM 2760 C C . THR A 1 377 ? -0.130 5.943 78.539 1.00 40.84 377 THR A C 1
ATOM 2762 O O . THR A 1 377 ? -0.389 7.115 78.814 1.00 40.84 377 THR A O 1
ATOM 2765 N N . MET A 1 378 ? -0.168 5.484 77.289 1.00 33.59 378 MET A N 1
ATOM 2766 C CA . MET A 1 378 ? -0.835 6.216 76.215 1.00 33.59 378 MET A CA 1
ATOM 2767 C C . MET A 1 378 ? -1.589 5.244 75.310 1.00 33.59 378 MET A C 1
ATOM 2769 O O . MET A 1 378 ? -1.014 4.487 74.532 1.00 33.59 378 MET A O 1
ATOM 2773 N N . SER A 1 379 ? -2.911 5.293 75.471 1.00 39.06 379 SER A N 1
ATOM 2774 C CA . SER A 1 379 ? -3.905 4.905 74.479 1.00 39.06 379 SER A CA 1
ATOM 2775 C C . SER A 1 379 ? -3.494 5.428 73.102 1.00 39.06 379 SER A C 1
ATOM 2777 O O . SER A 1 379 ? -3.267 6.626 72.937 1.00 39.06 379 SER A O 1
ATOM 2779 N N . THR A 1 380 ? -3.397 4.539 72.117 1.00 34.75 380 THR A N 1
ATOM 2780 C CA . THR A 1 380 ? -3.366 4.923 70.705 1.00 34.75 380 THR A CA 1
ATOM 2781 C C . THR A 1 380 ? -4.636 4.417 70.042 1.00 34.75 380 THR A C 1
ATOM 2783 O O . THR A 1 380 ? -4.717 3.330 69.478 1.00 34.75 380 THR A O 1
ATOM 2786 N N . SER A 1 381 ? -5.652 5.270 70.115 1.00 39.09 381 SER A N 1
ATOM 2787 C CA . SER A 1 381 ? -6.676 5.422 69.092 1.00 39.09 381 SER A CA 1
ATOM 2788 C C . SER A 1 381 ? -6.001 5.742 67.752 1.00 39.09 381 SER A C 1
ATOM 2790 O O . SER A 1 381 ? -5.833 6.895 67.365 1.00 39.09 381 SER A O 1
ATOM 2792 N N . GLY A 1 382 ? -5.571 4.703 67.038 1.00 32.53 382 GLY A N 1
ATOM 2793 C CA . GLY A 1 382 ? -5.130 4.812 65.653 1.00 32.53 382 GLY A CA 1
ATOM 2794 C C . GLY A 1 382 ? -6.337 5.000 64.743 1.00 32.53 382 GLY A C 1
ATOM 2795 O O . GLY A 1 382 ? -6.891 4.031 64.230 1.00 32.53 382 GLY A O 1
ATOM 2796 N N . THR A 1 383 ? -6.763 6.246 64.546 1.00 38.12 383 THR A N 1
ATOM 2797 C CA . THR A 1 383 ? -7.642 6.624 63.441 1.00 38.12 383 THR A CA 1
ATOM 2798 C C . THR A 1 383 ? -6.960 6.236 62.133 1.00 38.12 383 THR A C 1
ATOM 2800 O O . THR A 1 383 ? -5.999 6.868 61.693 1.00 38.12 383 THR A O 1
ATOM 2803 N N . ALA A 1 384 ? -7.463 5.177 61.497 1.00 37.47 384 ALA A N 1
ATOM 2804 C CA . ALA A 1 384 ? -7.175 4.879 60.106 1.00 37.47 384 ALA A CA 1
ATOM 2805 C C . ALA A 1 384 ? -7.664 6.068 59.268 1.00 37.47 384 ALA A C 1
ATOM 2807 O O . ALA A 1 384 ? -8.836 6.175 58.913 1.00 37.47 384 ALA A O 1
ATOM 2808 N N . THR A 1 385 ? -6.762 7.005 58.994 1.00 36.50 385 THR A N 1
ATOM 2809 C CA . THR A 1 385 ? -6.968 8.062 58.014 1.00 36.50 385 THR A CA 1
ATOM 2810 C C . THR A 1 385 ? -7.016 7.389 56.649 1.00 36.50 385 THR A C 1
ATOM 2812 O O . THR A 1 385 ? -6.003 7.211 55.976 1.00 36.50 385 THR A O 1
ATOM 2815 N N . THR A 1 386 ? -8.216 6.985 56.225 1.00 38.66 386 THR A N 1
ATOM 2816 C CA . THR A 1 386 ? -8.522 6.770 54.812 1.00 38.66 386 THR A CA 1
ATOM 2817 C C . THR A 1 386 ? -8.181 8.065 54.094 1.00 38.66 386 THR A C 1
ATOM 2819 O O . THR A 1 386 ? -8.946 9.027 54.125 1.00 38.66 386 THR A O 1
ATOM 2822 N N . THR A 1 387 ? -6.983 8.124 53.518 1.00 45.62 387 THR A N 1
ATOM 2823 C CA . THR A 1 387 ? -6.508 9.264 52.744 1.00 45.62 387 THR A CA 1
ATOM 2824 C C . THR A 1 387 ? -7.382 9.321 51.502 1.00 45.62 387 THR A C 1
ATOM 2826 O O . THR A 1 387 ? -7.184 8.576 50.539 1.00 45.62 387 THR A O 1
ATOM 2829 N N . GLU A 1 388 ? -8.425 10.148 51.557 1.00 48.91 388 GLU A N 1
ATOM 2830 C CA . GLU A 1 388 ? -9.294 10.401 50.420 1.00 48.91 388 GLU A CA 1
ATOM 2831 C C . GLU A 1 388 ? -8.394 10.809 49.240 1.00 48.91 388 GLU A C 1
ATOM 2833 O O . GLU A 1 388 ? -7.535 11.686 49.392 1.00 48.91 388 GLU A O 1
ATOM 2838 N N . PRO A 1 389 ? -8.487 10.148 48.073 1.00 52.97 389 PRO A N 1
ATOM 2839 C CA . PRO A 1 389 ? -7.588 10.448 46.971 1.00 52.97 389 PRO A CA 1
ATOM 2840 C C . PRO A 1 389 ? -7.740 11.925 46.580 1.00 52.97 389 PRO A C 1
ATOM 2842 O O . PRO A 1 389 ? -8.874 12.404 46.472 1.00 52.97 389 PRO A O 1
ATOM 2845 N N . PRO A 1 390 ? -6.626 12.647 46.348 1.00 56.94 390 PRO A N 1
ATOM 2846 C CA . PRO A 1 390 ? -6.641 14.088 46.136 1.00 56.94 390 PRO A CA 1
ATOM 2847 C C . PRO A 1 390 ? -7.621 14.466 45.026 1.00 56.94 390 PRO A C 1
ATOM 2849 O O . PRO A 1 390 ? -7.475 14.056 43.870 1.00 56.94 390 PRO A O 1
ATOM 2852 N N . ARG A 1 391 ? -8.642 15.250 45.390 1.00 65.44 391 ARG A N 1
ATOM 2853 C CA . ARG A 1 391 ? -9.619 15.795 44.445 1.00 65.44 391 ARG A CA 1
ATOM 2854 C C . ARG A 1 391 ? -8.906 16.734 43.464 1.00 65.44 391 ARG A C 1
ATOM 2856 O O . ARG A 1 391 ? -7.935 17.412 43.798 1.00 65.44 391 ARG A O 1
ATOM 2863 N N . LEU A 1 392 ? -9.399 16.777 42.230 1.00 68.62 392 LEU A N 1
ATOM 2864 C CA . LEU A 1 392 ? -8.925 17.674 41.176 1.00 68.62 392 LEU A CA 1
ATOM 2865 C C . LEU A 1 392 ? -9.077 19.147 41.614 1.00 68.62 392 LEU A C 1
ATOM 2867 O O . LEU A 1 392 ? -10.165 19.716 41.532 1.00 68.62 392 LEU A O 1
ATOM 2871 N N . THR A 1 393 ? -7.993 19.788 42.062 1.00 80.75 393 THR A N 1
ATOM 2872 C CA . THR A 1 393 ? -8.005 21.232 42.356 1.00 80.75 393 THR A CA 1
ATOM 2873 C C . THR A 1 393 ? -8.324 22.033 41.084 1.00 80.75 393 THR A C 1
ATOM 2875 O O . THR A 1 393 ? -7.960 21.598 39.985 1.00 80.75 393 THR A O 1
ATOM 2878 N N . PRO A 1 394 ? -8.959 23.220 41.173 1.00 82.44 394 PRO A N 1
ATOM 2879 C CA . PRO A 1 394 ? -9.203 24.081 40.010 1.00 82.44 394 PRO A CA 1
ATOM 2880 C C . PRO A 1 394 ? -7.943 24.316 39.165 1.00 82.44 394 PRO A C 1
ATOM 2882 O O . PRO A 1 394 ? -7.982 24.172 37.947 1.00 82.44 394 PRO A O 1
ATOM 2885 N N . ARG A 1 395 ? -6.802 24.572 39.818 1.00 86.19 395 ARG A N 1
ATOM 2886 C CA . ARG A 1 395 ? -5.511 24.788 39.152 1.00 86.19 395 ARG A CA 1
ATOM 2887 C C . ARG A 1 395 ? -5.020 23.548 38.398 1.00 86.19 395 ARG A C 1
ATOM 2889 O O . ARG A 1 395 ? -4.620 23.665 37.245 1.00 86.19 395 ARG A O 1
ATOM 2896 N N . SER A 1 396 ? -5.094 22.361 39.011 1.00 86.44 396 SER A N 1
ATOM 2897 C CA . SER A 1 396 ? -4.654 21.121 38.351 1.00 86.44 396 SER A CA 1
ATOM 2898 C C . SER A 1 396 ? -5.538 20.729 37.166 1.00 86.44 396 SER A C 1
ATOM 2900 O O . SER A 1 396 ? -5.011 20.303 36.145 1.00 86.44 396 SER A O 1
ATOM 2902 N N . ARG A 1 397 ? -6.859 20.948 37.249 1.00 88.12 397 ARG A N 1
ATOM 2903 C CA . ARG A 1 397 ? -7.783 20.746 36.117 1.00 88.12 397 ARG A CA 1
ATOM 2904 C C . ARG A 1 397 ? -7.416 21.606 34.925 1.00 88.12 397 ARG A C 1
ATOM 2906 O O . ARG A 1 397 ? -7.291 21.085 33.823 1.00 88.12 397 ARG A O 1
ATOM 2913 N N . ARG A 1 398 ? -7.235 22.909 35.164 1.00 92.06 398 ARG A N 1
ATOM 2914 C CA . ARG A 1 398 ? -6.934 23.872 34.103 1.00 92.06 398 ARG A CA 1
ATOM 2915 C C . ARG A 1 398 ? -5.644 23.516 33.377 1.00 92.06 398 ARG A C 1
ATOM 2917 O O . ARG A 1 398 ? -5.621 23.522 32.153 1.00 92.06 398 ARG A O 1
ATOM 2924 N N . TRP A 1 399 ? -4.603 23.147 34.118 1.00 93.75 399 TRP A N 1
ATOM 2925 C CA . TRP A 1 399 ? -3.331 22.775 33.510 1.00 93.75 399 TRP A CA 1
ATOM 2926 C C . TRP A 1 399 ? -3.379 21.427 32.772 1.00 93.75 399 TRP A C 1
ATOM 2928 O O . TRP A 1 399 ? -2.887 21.361 31.653 1.00 93.75 399 TRP A O 1
ATOM 2938 N N . ILE A 1 400 ? -4.026 20.386 33.318 1.00 95.38 400 ILE A N 1
ATOM 2939 C CA . ILE A 1 400 ? -4.181 19.087 32.625 1.00 95.38 400 ILE A CA 1
ATOM 2940 C C . ILE A 1 400 ? -4.973 19.254 31.324 1.00 95.38 400 ILE A C 1
ATOM 2942 O O . ILE A 1 400 ? -4.553 18.792 30.267 1.00 95.38 400 ILE A O 1
ATOM 2946 N N . ALA A 1 401 ? -6.122 19.927 31.394 1.00 95.81 401 ALA A N 1
ATOM 2947 C CA . ALA A 1 401 ? -6.952 20.183 30.224 1.00 95.81 401 ALA A CA 1
ATOM 2948 C C . ALA A 1 401 ? -6.227 21.061 29.195 1.00 95.81 401 ALA A C 1
ATOM 2950 O O . ALA A 1 401 ? -6.243 20.749 28.005 1.00 95.81 401 ALA A O 1
ATOM 2951 N N . GLY A 1 402 ? -5.544 22.111 29.660 1.00 95.94 402 GLY A N 1
ATOM 2952 C CA . GLY A 1 402 ? -4.705 22.962 28.825 1.00 95.94 402 GLY A CA 1
ATOM 2953 C C . GLY A 1 402 ? -3.595 22.175 28.134 1.00 95.94 402 GLY A C 1
ATOM 2954 O O . GLY A 1 402 ? -3.415 22.336 26.937 1.00 95.94 402 GLY A O 1
ATOM 2955 N N . GLY A 1 403 ? -2.906 21.274 28.837 1.00 97.38 403 GLY A N 1
ATOM 2956 C CA . GLY A 1 403 ? -1.847 20.443 28.265 1.00 97.38 403 GLY A CA 1
ATOM 2957 C C . GLY A 1 403 ? -2.347 19.436 27.223 1.00 97.38 403 GLY A C 1
ATOM 2958 O O . GLY A 1 403 ? -1.696 19.263 26.196 1.00 97.38 403 GLY A O 1
ATOM 2959 N N . LEU A 1 404 ? -3.529 18.836 27.415 1.00 97.62 404 LEU A N 1
ATOM 2960 C CA . LEU A 1 404 ? -4.155 17.963 26.409 1.00 97.62 404 LEU A CA 1
ATOM 2961 C C . LEU A 1 404 ? -4.537 18.732 25.135 1.00 97.62 404 LEU A C 1
ATOM 2963 O O . LEU A 1 404 ? -4.239 18.285 24.025 1.00 97.62 404 LEU A O 1
ATOM 2967 N N . ILE A 1 405 ? -5.175 19.896 25.287 1.00 97.69 405 ILE A N 1
ATOM 2968 C CA . ILE A 1 405 ? -5.629 20.718 24.157 1.00 97.69 405 ILE A CA 1
ATOM 2969 C C . ILE A 1 405 ? -4.429 21.351 23.447 1.00 97.69 405 ILE A C 1
ATOM 2971 O O . ILE A 1 405 ? -4.268 21.167 22.243 1.00 97.69 405 ILE A O 1
ATOM 2975 N N . ALA A 1 406 ? -3.558 22.043 24.186 1.00 97.25 406 ALA A N 1
ATOM 2976 C CA . ALA A 1 406 ? -2.377 22.697 23.635 1.00 97.25 406 ALA A CA 1
ATOM 2977 C C . ALA A 1 406 ? -1.417 21.682 23.013 1.00 97.25 406 ALA A C 1
ATOM 2979 O O . ALA A 1 406 ? -0.960 21.911 21.902 1.00 97.25 406 ALA A O 1
ATOM 2980 N N . GLY A 1 407 ? -1.176 20.536 23.662 1.00 96.81 407 GLY A N 1
ATOM 2981 C CA . GLY A 1 407 ? -0.386 19.451 23.076 1.00 96.81 407 GLY A CA 1
ATOM 2982 C C . GLY A 1 407 ? -0.960 18.990 21.735 1.00 96.81 407 GLY A C 1
ATOM 2983 O O . GLY A 1 407 ? -0.221 18.831 20.773 1.00 96.81 407 GLY A O 1
ATOM 2984 N N . THR A 1 408 ? -2.287 18.882 21.616 1.00 97.56 408 THR A N 1
ATOM 2985 C CA . THR A 1 408 ? -2.924 18.495 20.348 1.00 97.56 408 THR A CA 1
ATOM 2986 C C . THR A 1 408 ? -2.766 19.563 19.269 1.00 97.56 408 THR A C 1
ATOM 2988 O O . THR A 1 408 ? -2.373 19.250 18.148 1.00 97.56 408 THR A O 1
ATOM 2991 N N . VAL A 1 409 ? -3.019 20.830 19.599 1.00 95.56 409 VAL A N 1
ATOM 2992 C CA . VAL A 1 409 ? -2.884 21.952 18.656 1.00 95.56 409 VAL A CA 1
ATOM 2993 C C . VAL A 1 409 ? -1.436 22.108 18.183 1.00 95.56 409 VAL A C 1
ATOM 2995 O O . VAL A 1 409 ? -1.190 22.236 16.983 1.00 95.56 409 VAL A O 1
ATOM 2998 N N . LEU A 1 410 ? -0.480 22.031 19.113 1.00 95.19 410 LEU A N 1
ATOM 2999 C CA . LEU A 1 410 ? 0.955 22.100 18.836 1.00 95.19 410 LEU A CA 1
ATOM 3000 C C . LEU A 1 410 ? 1.465 20.892 18.048 1.00 95.19 410 LEU A C 1
ATOM 3002 O O . LEU A 1 410 ? 2.496 21.003 17.405 1.00 95.19 410 LEU A O 1
ATOM 3006 N N . TYR A 1 411 ? 0.770 19.756 18.060 1.00 94.31 411 TYR A N 1
ATOM 3007 C CA . TYR A 1 411 ? 1.113 18.634 17.189 1.00 94.31 411 TYR A CA 1
ATOM 3008 C C . TYR A 1 411 ? 0.557 18.829 15.774 1.00 94.31 411 TYR A C 1
ATOM 3010 O O . TYR A 1 411 ? 1.264 18.672 14.779 1.00 94.31 411 TYR A O 1
ATOM 3018 N N . VAL A 1 412 ? -0.732 19.166 15.672 1.00 92.56 412 VAL A N 1
ATOM 3019 C CA . VAL A 1 412 ? -1.469 19.175 14.400 1.00 92.56 412 VAL A CA 1
ATOM 3020 C C . VAL A 1 412 ? -1.030 20.320 13.494 1.00 92.56 412 VAL A C 1
ATOM 3022 O O . VAL A 1 412 ? -0.734 20.076 12.325 1.00 92.56 412 VAL A O 1
ATOM 3025 N N . LEU A 1 413 ? -0.967 21.555 14.004 1.00 89.62 413 LEU A N 1
ATOM 3026 C CA . LEU A 1 413 ? -0.690 22.723 13.158 1.00 89.62 413 LEU A CA 1
ATOM 3027 C C . LEU A 1 413 ? 0.715 22.679 12.532 1.00 89.62 413 LEU A C 1
ATOM 3029 O O . LEU A 1 413 ? 0.816 22.833 11.313 1.00 89.62 413 LEU A O 1
ATOM 3033 N N . PRO A 1 414 ? 1.798 22.403 13.288 1.00 87.00 414 PRO A N 1
ATOM 3034 C CA . PRO A 1 414 ? 3.131 22.294 12.703 1.00 87.00 414 PRO A CA 1
ATOM 3035 C C . PRO A 1 414 ? 3.252 21.104 11.753 1.00 87.00 414 PRO A C 1
ATOM 3037 O O . PRO A 1 414 ? 3.893 21.225 10.714 1.00 87.00 414 PRO A O 1
ATOM 3040 N N . SER A 1 415 ? 2.599 19.976 12.056 1.00 83.44 415 SER A N 1
ATOM 3041 C CA . SER A 1 415 ? 2.593 18.802 11.172 1.00 83.44 415 SER A CA 1
ATOM 3042 C C . SER A 1 415 ? 1.853 19.057 9.855 1.00 83.44 415 SER A C 1
ATOM 3044 O O . SER A 1 415 ? 2.270 18.555 8.817 1.00 83.44 415 SER A O 1
ATOM 3046 N N . ALA A 1 416 ? 0.797 19.874 9.860 1.00 82.75 416 ALA A N 1
ATOM 3047 C CA . ALA A 1 416 ? 0.139 20.310 8.630 1.00 82.75 416 ALA A CA 1
ATOM 3048 C C . ALA A 1 416 ? 1.041 21.247 7.805 1.00 82.75 416 ALA A C 1
ATOM 3050 O O . ALA A 1 416 ? 1.142 21.092 6.590 1.00 82.75 416 ALA A O 1
ATOM 3051 N N . ALA A 1 417 ? 1.749 22.173 8.464 1.00 77.69 417 ALA A N 1
ATOM 3052 C CA . ALA A 1 417 ? 2.691 23.092 7.816 1.00 77.69 417 ALA A CA 1
ATOM 3053 C C . ALA A 1 417 ? 3.963 22.398 7.284 1.00 77.69 417 ALA A C 1
ATOM 3055 O O . ALA A 1 417 ? 4.607 22.890 6.360 1.00 77.69 417 ALA A O 1
ATOM 3056 N N . HIS A 1 418 ? 4.321 21.248 7.857 1.00 78.50 418 HIS A N 1
ATOM 3057 C CA . HIS A 1 418 ? 5.490 20.445 7.499 1.00 78.50 418 HIS A CA 1
ATOM 3058 C C . HIS A 1 418 ? 5.424 19.849 6.075 1.00 78.50 418 HIS A C 1
ATOM 3060 O O . HIS A 1 418 ? 6.453 19.696 5.406 1.00 78.50 418 HIS A O 1
ATOM 3066 N N . GLY A 1 419 ? 4.220 19.515 5.595 1.00 79.06 419 GLY A N 1
ATOM 3067 C CA . GLY A 1 419 ? 4.008 18.810 4.325 1.00 79.06 419 GLY A CA 1
ATOM 3068 C C . GLY A 1 419 ? 4.589 17.385 4.302 1.00 79.06 419 GLY A C 1
ATOM 3069 O O . GLY A 1 419 ? 5.014 16.851 5.329 1.00 79.06 419 GLY A O 1
ATOM 3070 N N . ASN A 1 420 ? 4.603 16.761 3.120 1.00 81.31 420 ASN A N 1
ATOM 3071 C CA . ASN A 1 420 ? 5.075 15.386 2.924 1.00 81.31 420 ASN A CA 1
ATOM 3072 C C . ASN A 1 420 ? 6.466 15.380 2.266 1.00 81.31 420 ASN A C 1
ATOM 3074 O O . ASN A 1 420 ? 6.551 15.578 1.052 1.00 81.31 420 ASN A O 1
ATOM 3078 N N . PRO A 1 421 ? 7.556 15.161 3.027 1.00 83.56 421 PRO A N 1
ATOM 3079 C CA . PRO A 1 421 ? 8.897 15.127 2.457 1.00 83.56 421 PRO A CA 1
ATOM 3080 C C . PRO A 1 421 ? 9.091 13.906 1.534 1.00 83.56 421 PRO A C 1
ATOM 3082 O O . PRO A 1 421 ? 8.589 12.819 1.840 1.00 83.56 421 PRO A O 1
ATOM 3085 N N . PRO A 1 422 ? 9.856 14.038 0.434 1.00 82.12 422 PRO A N 1
ATOM 3086 C CA . PRO A 1 422 ? 10.111 12.960 -0.524 1.00 82.12 422 PRO A CA 1
ATOM 3087 C C . PRO A 1 422 ? 11.187 11.980 -0.017 1.00 82.12 422 PRO A C 1
ATOM 3089 O O . PRO A 1 422 ? 12.294 11.905 -0.550 1.00 82.12 422 PRO A O 1
ATOM 3092 N N . ILE A 1 423 ? 10.849 11.194 1.009 1.00 79.38 423 ILE A N 1
ATOM 3093 C CA . ILE A 1 423 ? 11.768 10.290 1.734 1.00 79.38 423 ILE A CA 1
ATOM 3094 C C . ILE A 1 423 ? 12.351 9.131 0.902 1.00 79.38 423 ILE A C 1
ATOM 3096 O O . ILE A 1 423 ? 13.212 8.399 1.385 1.00 79.38 423 ILE A O 1
ATOM 3100 N N . GLU A 1 424 ? 11.889 8.940 -0.333 1.00 76.19 424 GLU A N 1
ATOM 3101 C CA . GLU A 1 424 ? 12.389 7.910 -1.254 1.00 76.19 424 GLU A CA 1
ATOM 3102 C C . GLU A 1 424 ? 13.719 8.300 -1.918 1.00 76.19 424 GLU A C 1
ATOM 3104 O O . GLU A 1 424 ? 14.425 7.436 -2.437 1.00 76.19 424 GLU A O 1
ATOM 3109 N N . SER A 1 425 ? 14.077 9.588 -1.883 1.00 86.06 425 SER A N 1
ATOM 3110 C CA . SER A 1 425 ? 15.332 10.116 -2.415 1.00 86.06 425 SER A CA 1
ATOM 3111 C C . SER A 1 425 ? 16.024 10.981 -1.367 1.00 86.06 425 SER A C 1
ATOM 3113 O O . SER A 1 425 ? 15.459 11.962 -0.875 1.00 86.06 425 SER A O 1
ATOM 3115 N N . ALA A 1 426 ? 17.270 10.627 -1.039 1.00 89.94 426 ALA A N 1
ATOM 3116 C CA . ALA A 1 426 ? 18.097 11.415 -0.132 1.00 89.94 426 ALA A CA 1
ATOM 3117 C C . ALA A 1 426 ? 18.283 12.841 -0.665 1.00 89.94 426 ALA A C 1
ATOM 3119 O O . ALA A 1 426 ? 18.057 13.798 0.065 1.00 89.94 426 ALA A O 1
ATOM 3120 N N . GLU A 1 427 ? 18.597 12.986 -1.950 1.00 89.94 427 GLU A N 1
ATOM 3121 C CA . GLU A 1 427 ? 18.791 14.282 -2.605 1.00 89.94 427 GLU A CA 1
ATOM 3122 C C . GLU A 1 427 ? 17.523 15.142 -2.569 1.00 89.94 427 GLU A C 1
ATOM 3124 O O . GLU A 1 427 ? 17.561 16.286 -2.114 1.00 89.94 427 GLU A O 1
ATOM 3129 N N . ALA A 1 428 ? 16.376 14.574 -2.958 1.00 90.31 428 ALA A N 1
ATOM 3130 C CA . ALA A 1 428 ? 15.106 15.298 -2.925 1.00 90.31 428 ALA A CA 1
ATOM 3131 C C . ALA A 1 428 ? 14.728 15.705 -1.493 1.00 90.31 428 ALA A C 1
ATOM 3133 O O . ALA A 1 428 ? 14.209 16.798 -1.273 1.00 90.31 428 ALA A O 1
ATOM 3134 N N . THR A 1 429 ? 15.021 14.850 -0.507 1.00 91.50 429 THR A N 1
ATOM 3135 C CA . THR A 1 429 ? 14.813 15.175 0.908 1.00 91.50 429 THR A CA 1
ATOM 3136 C C . THR A 1 429 ? 15.688 16.350 1.335 1.00 91.50 429 THR A C 1
ATOM 3138 O O . THR A 1 429 ? 15.191 17.263 1.988 1.00 91.50 429 THR A O 1
ATOM 3141 N N . LEU A 1 430 ? 16.971 16.374 0.962 1.00 94.44 430 LEU A N 1
ATOM 3142 C CA . LEU A 1 430 ? 17.874 17.469 1.328 1.00 94.44 430 LEU A CA 1
ATOM 3143 C C . LEU A 1 430 ? 17.452 18.799 0.704 1.00 94.44 430 LEU A C 1
ATOM 3145 O O . LEU A 1 430 ? 17.444 19.802 1.414 1.00 94.44 430 LEU A O 1
ATOM 3149 N N . HIS A 1 431 ? 17.038 18.808 -0.566 1.00 93.25 431 HIS A N 1
ATOM 3150 C CA . HIS A 1 431 ? 16.463 20.002 -1.191 1.00 93.25 431 HIS A CA 1
ATOM 3151 C C . HIS A 1 431 ? 15.192 20.464 -0.469 1.00 93.25 431 HIS A C 1
ATOM 3153 O O . HIS A 1 431 ? 15.101 21.626 -0.076 1.00 93.25 431 HIS A O 1
ATOM 3159 N N . TYR A 1 432 ? 14.262 19.544 -0.188 1.00 93.00 432 TYR A N 1
ATOM 3160 C CA . TYR A 1 432 ? 13.017 19.857 0.520 1.00 93.00 432 TYR A CA 1
ATOM 3161 C C . TYR A 1 432 ? 13.262 20.468 1.910 1.00 93.00 432 TYR A C 1
ATOM 3163 O O . TYR A 1 432 ? 12.574 21.411 2.313 1.00 93.00 432 TYR A O 1
ATOM 3171 N N . VAL A 1 433 ? 14.248 19.934 2.642 1.00 94.12 433 VAL A N 1
ATOM 3172 C CA . VAL A 1 433 ? 14.663 20.426 3.964 1.00 94.12 433 VAL A CA 1
ATOM 3173 C C . VAL A 1 433 ? 15.370 21.775 3.853 1.00 94.12 433 VAL A C 1
ATOM 3175 O O . VAL A 1 433 ? 15.113 22.654 4.673 1.00 94.12 433 VAL A O 1
ATOM 3178 N N . ALA A 1 434 ? 16.233 21.969 2.853 1.00 93.81 434 ALA A N 1
ATOM 3179 C CA . ALA A 1 434 ? 16.957 23.222 2.649 1.00 93.81 434 ALA A CA 1
ATOM 3180 C C . ALA A 1 434 ? 16.013 24.391 2.334 1.00 93.81 434 ALA A C 1
ATOM 3182 O O . ALA A 1 434 ? 16.122 25.448 2.960 1.00 93.81 434 ALA A O 1
ATOM 3183 N N . GLU A 1 435 ? 15.030 24.169 1.454 1.00 94.12 435 GLU A N 1
ATOM 3184 C CA . GLU A 1 435 ? 13.958 25.128 1.139 1.00 94.12 435 GLU A CA 1
ATOM 3185 C C . GLU A 1 435 ? 13.162 25.562 2.380 1.00 94.12 435 GLU A C 1
ATOM 3187 O O . GLU A 1 435 ? 12.588 26.647 2.413 1.00 94.12 435 GLU A O 1
ATOM 3192 N N . ARG A 1 436 ? 13.124 24.716 3.416 1.00 92.88 436 ARG A N 1
ATOM 3193 C CA . ARG A 1 436 ? 12.364 24.924 4.660 1.00 92.88 436 ARG A CA 1
ATOM 3194 C C . ARG A 1 436 ? 13.270 25.070 5.880 1.00 92.88 436 ARG A C 1
ATOM 3196 O O . ARG A 1 436 ? 12.821 24.876 7.007 1.00 92.88 436 ARG A O 1
ATOM 3203 N N . SER A 1 437 ? 14.539 25.419 5.685 1.00 89.06 437 SER A N 1
ATOM 3204 C CA . SER A 1 437 ? 15.558 25.415 6.745 1.00 89.06 437 SER A CA 1
ATOM 3205 C C . SER A 1 437 ? 15.178 26.246 7.981 1.00 89.06 437 SER A C 1
ATOM 3207 O O . SER A 1 437 ? 15.441 25.815 9.106 1.00 89.06 437 SER A O 1
ATOM 3209 N N . ALA A 1 438 ? 14.494 27.380 7.791 1.00 89.50 438 ALA A N 1
ATOM 3210 C CA . ALA A 1 438 ? 14.038 28.254 8.874 1.00 89.50 438 ALA A CA 1
ATOM 3211 C C . ALA A 1 438 ? 12.959 27.617 9.772 1.00 89.50 438 ALA A C 1
ATOM 3213 O O . ALA A 1 438 ? 12.948 27.845 10.981 1.00 89.50 438 ALA A O 1
ATOM 3214 N N . THR A 1 439 ? 12.056 26.810 9.209 1.00 92.56 439 THR A N 1
ATOM 3215 C CA . THR A 1 439 ? 10.886 26.267 9.924 1.00 92.56 439 THR A CA 1
ATOM 3216 C C . THR A 1 439 ? 11.013 24.782 10.255 1.00 92.56 439 THR A C 1
ATOM 3218 O O . THR A 1 439 ? 10.416 24.326 11.231 1.00 92.56 439 THR A O 1
ATOM 3221 N N . TRP A 1 440 ? 11.839 24.030 9.520 1.00 93.12 440 TRP A N 1
ATOM 3222 C CA . TRP A 1 440 ? 11.985 22.581 9.657 1.00 93.12 440 TRP A CA 1
ATOM 3223 C C . TRP A 1 440 ? 12.354 22.159 11.078 1.00 93.12 440 TRP A C 1
ATOM 3225 O O . TRP A 1 440 ? 11.663 21.347 11.695 1.00 93.12 440 TRP A O 1
ATOM 3235 N N . ARG A 1 441 ? 13.435 22.718 11.632 1.00 94.25 441 ARG A N 1
ATOM 3236 C CA . ARG A 1 441 ? 13.891 22.367 12.984 1.00 94.25 441 ARG A CA 1
ATOM 3237 C C . ARG A 1 441 ? 12.870 22.775 14.060 1.00 94.25 441 ARG A C 1
ATOM 3239 O O . ARG A 1 441 ? 12.513 21.901 14.852 1.00 94.25 441 ARG A O 1
ATOM 3246 N N . PRO A 1 442 ? 12.360 24.024 14.098 1.00 94.25 442 PRO A N 1
ATOM 3247 C CA . PRO A 1 442 ? 11.329 24.417 15.059 1.00 94.25 442 PRO A CA 1
ATOM 3248 C C . PRO A 1 442 ? 10.094 23.511 15.049 1.00 94.25 442 PRO A C 1
ATOM 3250 O O . PRO A 1 442 ? 9.668 23.073 16.114 1.00 94.25 442 PRO A O 1
ATOM 3253 N N . ILE A 1 443 ? 9.562 23.165 13.871 1.00 94.31 443 ILE A N 1
ATOM 3254 C CA . ILE A 1 443 ? 8.373 22.305 13.740 1.00 94.31 443 ILE A CA 1
ATOM 3255 C C . ILE A 1 443 ? 8.575 20.957 14.448 1.00 94.31 443 ILE A C 1
ATOM 3257 O O . ILE A 1 443 ? 7.725 20.526 15.228 1.00 94.31 443 ILE A O 1
ATOM 3261 N N . HIS A 1 444 ? 9.717 20.301 14.230 1.00 94.81 444 HIS A N 1
ATOM 3262 C CA . HIS A 1 444 ? 9.990 19.003 14.850 1.00 94.81 444 HIS A CA 1
ATOM 3263 C C . HIS A 1 444 ? 10.201 19.098 16.362 1.00 94.81 444 HIS A C 1
ATOM 3265 O O . HIS A 1 444 ? 9.737 18.224 17.091 1.00 94.81 444 HIS A O 1
ATOM 3271 N N . LEU A 1 445 ? 10.849 20.160 16.850 1.00 95.19 445 LEU A N 1
ATOM 3272 C CA . LEU A 1 445 ? 11.007 20.392 18.289 1.00 95.19 445 LEU A CA 1
ATOM 3273 C C . LEU A 1 445 ? 9.657 20.660 18.971 1.00 95.19 445 LEU A C 1
ATOM 3275 O O . LEU A 1 445 ? 9.406 20.142 20.060 1.00 95.19 445 LEU A O 1
ATOM 3279 N N . VAL A 1 446 ? 8.759 21.399 18.313 1.00 96.31 446 VAL A N 1
ATOM 3280 C CA . VAL A 1 446 ? 7.390 21.622 18.801 1.00 96.31 446 VAL A CA 1
ATOM 3281 C C . VAL A 1 446 ? 6.605 20.308 18.850 1.00 96.31 446 VAL A C 1
ATOM 3283 O O . VAL A 1 446 ? 5.931 20.047 19.844 1.00 96.31 446 VAL A O 1
ATOM 3286 N N . ASN A 1 447 ? 6.758 19.430 17.855 1.00 95.25 447 ASN A N 1
ATOM 3287 C CA . ASN A 1 447 ? 6.140 18.100 17.873 1.00 95.25 447 ASN A CA 1
ATOM 3288 C C . ASN A 1 447 ? 6.629 17.233 19.051 1.00 95.25 447 ASN A C 1
ATOM 3290 O O . ASN A 1 447 ? 5.831 16.521 19.663 1.00 95.25 447 ASN A O 1
ATOM 3294 N N . ILE A 1 448 ? 7.913 17.315 19.420 1.00 96.50 448 ILE A N 1
ATOM 3295 C CA . ILE A 1 448 ? 8.442 16.643 20.621 1.00 96.50 448 ILE A CA 1
ATOM 3296 C C . ILE A 1 448 ? 7.788 17.215 21.886 1.00 96.50 448 ILE A C 1
ATOM 3298 O O . ILE A 1 448 ? 7.304 16.456 22.730 1.00 96.50 448 ILE A O 1
ATOM 3302 N N . ALA A 1 449 ? 7.731 18.544 22.008 1.00 97.25 449 ALA A N 1
ATOM 3303 C CA . ALA A 1 449 ? 7.104 19.213 23.147 1.00 97.25 449 ALA A CA 1
ATOM 3304 C C . ALA A 1 449 ? 5.607 18.872 23.274 1.00 97.25 449 ALA A C 1
ATOM 3306 O O . ALA A 1 449 ? 5.110 18.670 24.381 1.00 97.25 449 ALA A O 1
ATOM 3307 N N . ALA A 1 450 ? 4.900 18.742 22.151 1.00 97.12 450 ALA A N 1
ATOM 3308 C CA . ALA A 1 450 ? 3.497 18.349 22.104 1.00 97.12 450 ALA A CA 1
ATOM 3309 C C . ALA A 1 450 ? 3.250 16.946 22.687 1.00 97.12 450 ALA A C 1
ATOM 3311 O O . ALA A 1 450 ? 2.374 16.776 23.539 1.00 97.12 450 ALA A O 1
ATOM 3312 N N . VAL A 1 451 ? 4.050 15.946 22.294 1.00 97.00 451 VAL A N 1
ATOM 3313 C CA . VAL A 1 451 ? 3.930 14.577 22.835 1.00 97.00 451 VAL A CA 1
ATOM 3314 C C . VAL A 1 451 ? 4.305 14.529 24.317 1.00 97.00 451 VAL A C 1
ATOM 3316 O O . VAL A 1 451 ? 3.641 13.843 25.096 1.00 97.00 451 VAL A O 1
ATOM 3319 N N . LEU A 1 452 ? 5.304 15.310 24.739 1.00 97.00 452 LEU A N 1
ATOM 3320 C CA . LEU A 1 452 ? 5.650 15.451 26.154 1.00 97.00 452 LEU A CA 1
ATOM 3321 C C . LEU A 1 452 ? 4.491 16.050 26.968 1.00 97.00 452 LEU A C 1
ATOM 3323 O O . LEU A 1 452 ? 4.174 15.545 28.047 1.00 97.00 452 LEU A O 1
ATOM 3327 N N . LEU A 1 453 ? 3.818 17.082 26.446 1.00 96.81 453 LEU A N 1
ATOM 3328 C CA . LEU A 1 453 ? 2.630 17.668 27.075 1.00 96.81 453 LEU A CA 1
ATOM 3329 C C . LEU A 1 453 ? 1.500 16.647 27.218 1.00 96.81 453 LEU A C 1
ATOM 3331 O O . LEU A 1 453 ? 0.877 16.587 28.282 1.00 96.81 453 LEU A O 1
ATOM 3335 N N . TRP A 1 454 ? 1.256 15.814 26.204 1.00 96.69 454 TRP A N 1
ATOM 3336 C CA . TRP A 1 454 ? 0.301 14.711 26.317 1.00 96.69 454 TRP A CA 1
ATOM 3337 C C . TRP A 1 454 ? 0.690 13.721 27.412 1.00 96.69 454 TRP A C 1
ATOM 3339 O O . TRP A 1 454 ? -0.133 13.438 28.281 1.00 96.69 454 TRP A O 1
ATOM 3349 N N . ALA A 1 455 ? 1.931 13.231 27.415 1.00 96.62 455 ALA A N 1
ATOM 3350 C CA . ALA A 1 455 ? 2.399 12.252 28.392 1.00 96.62 455 ALA A CA 1
ATOM 3351 C C . ALA A 1 455 ? 2.280 12.773 29.833 1.00 96.62 455 ALA A C 1
ATOM 3353 O O . ALA A 1 455 ? 1.743 12.081 30.700 1.00 96.62 455 ALA A O 1
ATOM 3354 N N . VAL A 1 456 ? 2.702 14.017 30.080 1.00 95.88 456 VAL A N 1
ATOM 3355 C CA . VAL A 1 456 ? 2.603 14.658 31.401 1.00 95.88 456 VAL A CA 1
ATOM 3356 C C . VAL A 1 456 ? 1.144 14.866 31.808 1.00 95.88 456 VAL A C 1
ATOM 3358 O O . VAL A 1 456 ? 0.773 14.559 32.942 1.00 95.88 456 VAL A O 1
ATOM 3361 N N . SER A 1 457 ? 0.294 15.342 30.894 1.00 96.25 457 SER A N 1
ATOM 3362 C CA . SER A 1 457 ? -1.120 15.610 31.191 1.00 96.25 457 SER A CA 1
ATOM 3363 C C . SER A 1 457 ? -1.901 14.327 31.474 1.00 96.25 457 SER A C 1
ATOM 3365 O O . SER A 1 457 ? -2.695 14.283 32.415 1.00 96.25 457 SER A O 1
ATOM 3367 N N . LEU A 1 458 ? -1.652 13.266 30.702 1.00 95.62 458 LEU A N 1
ATOM 3368 C CA . LEU A 1 458 ? -2.277 11.957 30.883 1.00 95.62 458 LEU A CA 1
ATOM 3369 C C . LEU A 1 458 ? -1.803 11.271 32.170 1.00 95.62 458 LEU A C 1
ATOM 3371 O O . LEU A 1 458 ? -2.636 10.764 32.920 1.00 95.62 458 LEU A O 1
ATOM 3375 N N . ALA A 1 459 ? -0.506 11.336 32.487 1.00 93.94 459 ALA A N 1
ATOM 3376 C CA . ALA A 1 459 ? 0.026 10.829 33.750 1.00 93.94 459 ALA A CA 1
ATOM 3377 C C . ALA A 1 459 ? -0.569 11.577 34.957 1.00 93.94 459 ALA A C 1
ATOM 3379 O O . ALA A 1 459 ? -1.007 10.958 35.930 1.00 93.94 459 ALA A O 1
ATOM 3380 N N . ALA A 1 460 ? -0.653 12.909 34.877 1.00 93.12 460 ALA A N 1
ATOM 3381 C CA . ALA A 1 460 ? -1.260 13.734 35.915 1.00 93.12 460 ALA A CA 1
ATOM 3382 C C . ALA A 1 460 ? -2.763 13.444 36.077 1.00 93.12 460 ALA A C 1
ATOM 3384 O O . ALA A 1 460 ? -3.260 13.391 37.206 1.00 93.12 460 ALA A O 1
ATOM 3385 N N . LEU A 1 461 ? -3.499 13.234 34.984 1.00 93.25 461 LEU A N 1
ATOM 3386 C CA . LEU A 1 461 ? -4.897 12.810 35.047 1.00 93.25 461 LEU A CA 1
ATOM 3387 C C . LEU A 1 461 ? -5.026 11.427 35.702 1.00 93.25 461 LEU A C 1
ATOM 3389 O O . LEU A 1 461 ? -5.847 11.250 36.601 1.00 93.25 461 LEU A O 1
ATOM 3393 N N . GLY A 1 462 ? -4.166 10.488 35.306 1.00 92.19 462 GLY A N 1
ATOM 3394 C CA . GLY A 1 462 ? -4.084 9.128 35.833 1.00 92.19 462 GLY A CA 1
ATOM 3395 C C . GLY A 1 462 ? -3.901 9.064 37.347 1.00 92.19 462 GLY A C 1
ATOM 3396 O O . GLY A 1 462 ? -4.599 8.320 38.036 1.00 92.19 462 GLY A O 1
ATOM 3397 N N . ASP A 1 463 ? -3.039 9.925 37.894 1.00 89.69 463 ASP A N 1
ATOM 3398 C CA . ASP A 1 463 ? -2.811 10.031 39.338 1.00 89.69 463 ASP A CA 1
ATOM 3399 C C . ASP A 1 463 ? -4.049 10.460 40.134 1.00 89.69 463 ASP A C 1
ATOM 3401 O O . ASP A 1 463 ? -4.058 10.337 41.360 1.00 89.69 463 ASP A O 1
ATOM 3405 N N . ARG A 1 464 ? -5.108 10.927 39.471 1.00 88.62 464 ARG A N 1
ATOM 3406 C CA . ARG A 1 464 ? -6.343 11.424 40.092 1.00 88.62 464 ARG A CA 1
ATOM 3407 C C . ARG A 1 464 ? -7.552 10.511 39.853 1.00 88.62 464 ARG A C 1
ATOM 3409 O O . ARG A 1 464 ? -8.637 10.812 40.351 1.00 88.62 464 ARG A O 1
ATOM 3416 N N . LEU A 1 465 ? -7.361 9.399 39.139 1.00 90.25 465 LEU A N 1
ATOM 3417 C CA . LEU A 1 465 ? -8.348 8.322 39.011 1.00 90.25 465 LEU A CA 1
ATOM 3418 C C . LEU A 1 465 ? -8.440 7.505 40.314 1.00 90.25 465 LEU A C 1
ATOM 3420 O O . LEU A 1 465 ? -7.586 7.627 41.200 1.00 90.25 465 LEU A O 1
ATOM 3424 N N . GLN A 1 466 ? -9.483 6.679 40.450 1.00 86.75 466 GLN A N 1
ATOM 3425 C CA . GLN A 1 466 ? -9.726 5.867 41.653 1.00 86.75 466 GLN A CA 1
ATOM 3426 C C . GLN A 1 466 ? -9.665 4.357 41.405 1.00 86.75 466 GLN A C 1
ATOM 3428 O O . GLN A 1 466 ? -10.015 3.871 40.332 1.00 86.75 466 GLN A O 1
ATOM 3433 N N . GLY A 1 467 ? -9.275 3.609 42.443 1.00 90.25 467 GLY A N 1
ATOM 3434 C CA . GLY A 1 467 ? -9.273 2.146 42.429 1.00 90.25 467 GLY A CA 1
ATOM 3435 C C . GLY A 1 467 ? -8.443 1.570 41.270 1.00 90.25 467 GLY A C 1
ATOM 3436 O O . GLY A 1 467 ? -7.393 2.135 40.953 1.00 90.25 467 GLY A O 1
ATOM 3437 N N . PRO A 1 468 ? -8.931 0.518 40.583 1.00 91.94 468 PRO A N 1
ATOM 3438 C CA . PRO A 1 468 ? -8.202 -0.137 39.492 1.00 91.94 468 PRO A CA 1
ATOM 3439 C C . PRO A 1 468 ? -7.793 0.803 38.349 1.00 91.94 468 PRO A C 1
ATOM 3441 O O . PRO A 1 468 ? -6.764 0.593 37.711 1.00 91.94 468 PRO A O 1
ATOM 3444 N N . ALA A 1 469 ? -8.563 1.869 38.100 1.00 92.81 469 ALA A N 1
ATOM 3445 C CA . ALA A 1 469 ? -8.240 2.864 37.078 1.00 92.81 469 ALA A CA 1
ATOM 3446 C C . ALA A 1 469 ? -6.911 3.577 37.366 1.00 92.81 469 ALA A C 1
ATOM 3448 O O . ALA A 1 469 ? -6.119 3.830 36.457 1.00 92.81 469 ALA A O 1
ATOM 3449 N N . ARG A 1 470 ? -6.643 3.871 38.644 1.00 92.94 470 ARG A N 1
ATOM 3450 C CA . ARG A 1 470 ? -5.397 4.508 39.074 1.00 92.94 470 ARG A CA 1
ATOM 3451 C C . ARG A 1 470 ? -4.213 3.576 38.880 1.00 92.94 470 ARG A C 1
ATOM 3453 O O . ARG A 1 470 ? -3.183 4.018 38.388 1.00 92.94 470 ARG A O 1
ATOM 3460 N N . ASP A 1 471 ? -4.361 2.306 39.235 1.00 92.69 471 ASP A N 1
ATOM 3461 C CA . ASP A 1 471 ? -3.275 1.328 39.142 1.00 92.69 471 ASP A CA 1
ATOM 3462 C C . ASP A 1 471 ? -2.871 1.083 37.683 1.00 92.69 471 ASP A C 1
ATOM 3464 O O . ASP A 1 471 ? -1.682 1.119 37.357 1.00 92.69 471 ASP A O 1
ATOM 3468 N N . VAL A 1 472 ? -3.853 0.971 36.779 1.00 94.50 472 VAL A N 1
ATOM 3469 C CA . VAL A 1 472 ? -3.607 0.890 35.329 1.00 94.50 472 VAL A CA 1
ATOM 3470 C C . VAL A 1 472 ? -2.912 2.152 34.814 1.00 94.50 472 VAL A C 1
ATOM 3472 O O . VAL A 1 472 ? -1.919 2.054 34.093 1.00 94.50 472 VAL A O 1
ATOM 3475 N N . ALA A 1 473 ? -3.367 3.344 35.212 1.00 93.62 473 ALA A N 1
ATOM 3476 C CA . ALA A 1 473 ? -2.725 4.590 34.794 1.00 93.62 473 ALA A CA 1
ATOM 3477 C C . ALA A 1 473 ? -1.293 4.734 35.340 1.00 93.62 473 ALA A C 1
ATOM 3479 O O . ALA A 1 473 ? -0.407 5.230 34.644 1.00 93.62 473 ALA A O 1
ATOM 3480 N N . ARG A 1 474 ? -1.034 4.264 36.568 1.00 92.00 474 ARG A N 1
ATOM 3481 C CA . ARG A 1 474 ? 0.306 4.251 37.169 1.00 92.00 474 ARG A CA 1
ATOM 3482 C C . ARG A 1 474 ? 1.256 3.339 36.408 1.00 92.00 474 ARG A C 1
ATOM 3484 O O . ARG A 1 474 ? 2.360 3.779 36.095 1.00 92.00 474 ARG A O 1
ATOM 3491 N N . ALA A 1 475 ? 0.818 2.130 36.057 1.00 88.00 475 ALA A N 1
ATOM 3492 C CA . ALA A 1 475 ? 1.575 1.241 35.175 1.00 88.00 475 ALA A CA 1
ATOM 3493 C C . ALA A 1 475 ? 1.821 1.894 33.799 1.00 88.00 475 ALA A C 1
ATOM 3495 O O . ALA A 1 475 ? 2.918 1.809 33.244 1.00 88.00 475 ALA A O 1
ATOM 3496 N N . GLY A 1 476 ? 0.834 2.642 33.295 1.00 89.25 476 GLY A N 1
ATOM 3497 C CA . GLY A 1 476 ? 0.925 3.416 32.059 1.00 89.25 476 GLY A CA 1
ATOM 3498 C C . GLY A 1 476 ? 1.985 4.520 32.050 1.00 89.25 476 GLY A C 1
ATOM 3499 O O . GLY A 1 476 ? 2.447 4.892 30.970 1.00 89.25 476 GLY A O 1
ATOM 3500 N N . ARG A 1 477 ? 2.453 5.012 33.206 1.00 90.69 477 ARG A N 1
ATOM 3501 C CA . ARG A 1 477 ? 3.495 6.056 33.258 1.00 90.69 477 ARG A CA 1
ATOM 3502 C C . ARG A 1 477 ? 4.816 5.609 32.653 1.00 90.69 477 ARG A C 1
ATOM 3504 O O . ARG A 1 477 ? 5.442 6.389 31.939 1.00 90.69 477 ARG A O 1
ATOM 3511 N N . LEU A 1 478 ? 5.209 4.356 32.883 1.00 89.06 478 LEU A N 1
ATOM 3512 C CA . LEU A 1 478 ? 6.408 3.796 32.262 1.00 89.06 478 LEU A CA 1
ATOM 3513 C C . LEU A 1 478 ? 6.260 3.789 30.738 1.00 89.06 478 LEU A C 1
ATOM 3515 O O . LEU A 1 478 ? 7.150 4.247 30.028 1.00 89.06 478 LEU A O 1
ATOM 3519 N N . THR A 1 479 ? 5.103 3.345 30.236 1.00 87.94 479 THR A N 1
ATOM 3520 C CA . THR A 1 479 ? 4.841 3.331 28.791 1.00 87.94 479 THR A CA 1
ATOM 3521 C C . THR A 1 479 ? 4.827 4.736 28.193 1.00 87.94 479 THR A C 1
ATOM 3523 O O . THR A 1 479 ? 5.388 4.931 27.123 1.00 87.94 479 THR A O 1
ATOM 3526 N N . ALA A 1 480 ? 4.283 5.731 28.901 1.00 92.31 480 ALA A N 1
ATOM 3527 C CA . ALA A 1 480 ? 4.279 7.124 28.461 1.00 92.31 480 ALA A CA 1
ATOM 3528 C C . ALA A 1 480 ? 5.691 7.725 28.413 1.00 92.31 480 ALA A C 1
ATOM 3530 O O . ALA A 1 480 ? 6.044 8.393 27.441 1.00 92.31 480 ALA A O 1
ATOM 3531 N N . ALA A 1 481 ? 6.517 7.459 29.430 1.00 93.81 481 ALA A N 1
ATOM 3532 C CA . ALA A 1 481 ? 7.903 7.914 29.473 1.00 93.81 481 ALA A CA 1
ATOM 3533 C C . ALA A 1 481 ? 8.732 7.294 28.338 1.00 93.81 481 ALA A C 1
ATOM 3535 O O . ALA A 1 481 ? 9.401 8.015 27.601 1.00 93.81 481 ALA A O 1
ATOM 3536 N N . VAL A 1 482 ? 8.628 5.974 28.144 1.00 94.25 482 VAL A N 1
ATOM 3537 C CA . VAL A 1 482 ? 9.323 5.255 27.064 1.00 94.25 482 VAL A CA 1
ATOM 3538 C C . VAL A 1 482 ? 8.835 5.721 25.690 1.00 94.25 482 VAL A C 1
ATOM 3540 O O . VAL A 1 482 ? 9.658 6.004 24.822 1.00 94.25 482 VAL A O 1
ATOM 3543 N N . ALA A 1 483 ? 7.521 5.873 25.497 1.00 95.50 483 ALA A N 1
ATOM 3544 C CA . ALA A 1 483 ? 6.950 6.380 24.250 1.00 95.50 483 ALA A CA 1
ATOM 3545 C C . ALA A 1 483 ? 7.468 7.778 23.915 1.00 95.50 483 ALA A C 1
ATOM 3547 O O . ALA A 1 483 ? 7.934 8.009 22.802 1.00 95.50 483 ALA A O 1
ATOM 3548 N N . THR A 1 484 ? 7.449 8.686 24.891 1.00 96.75 484 THR A N 1
ATOM 3549 C CA . THR A 1 484 ? 7.923 10.062 24.710 1.00 96.75 484 THR A CA 1
ATOM 3550 C C . THR A 1 484 ? 9.419 10.100 24.417 1.00 96.75 484 THR A C 1
ATOM 3552 O O . THR A 1 484 ? 9.835 10.816 23.514 1.00 96.75 484 THR A O 1
ATOM 3555 N N . ALA A 1 485 ? 10.230 9.303 25.119 1.00 96.12 485 ALA A N 1
ATOM 3556 C CA . ALA A 1 485 ? 11.673 9.243 24.898 1.00 96.12 485 ALA A CA 1
ATOM 3557 C C . ALA A 1 485 ? 12.020 8.717 23.496 1.00 96.12 485 ALA A C 1
ATOM 3559 O O . ALA A 1 485 ? 12.798 9.339 22.775 1.00 96.12 485 ALA A O 1
ATOM 3560 N N . VAL A 1 486 ? 11.407 7.608 23.070 1.00 95.94 486 VAL A N 1
ATOM 3561 C CA . VAL A 1 486 ? 11.644 7.032 21.736 1.00 95.94 486 VAL A CA 1
ATOM 3562 C C . VAL A 1 486 ? 11.124 7.960 20.636 1.00 95.94 486 VAL A C 1
ATOM 3564 O O . VAL A 1 486 ? 11.802 8.156 19.627 1.00 95.94 486 VAL A O 1
ATOM 3567 N N . PHE A 1 487 ? 9.964 8.591 20.840 1.00 96.56 487 PHE A N 1
ATOM 3568 C CA . PHE A 1 487 ? 9.439 9.606 19.929 1.00 96.56 487 PHE A CA 1
ATOM 3569 C C . PHE A 1 487 ? 10.373 10.817 19.824 1.00 96.56 487 PHE A C 1
ATOM 3571 O O . PHE A 1 487 ? 10.639 11.290 18.720 1.00 96.56 487 PHE A O 1
ATOM 3578 N N . ALA A 1 488 ? 10.920 11.284 20.950 1.00 96.44 488 ALA A N 1
ATOM 3579 C CA . ALA A 1 488 ? 11.875 12.383 20.981 1.00 96.44 488 ALA A CA 1
ATOM 3580 C C . ALA A 1 488 ? 13.151 12.039 20.209 1.00 96.44 488 ALA A C 1
ATOM 3582 O O . ALA A 1 488 ? 13.609 12.865 19.426 1.00 96.44 488 ALA A O 1
ATOM 3583 N N . VAL A 1 489 ? 13.692 10.825 20.353 1.00 95.06 489 VAL A N 1
ATOM 3584 C CA . VAL A 1 489 ? 14.845 10.367 19.558 1.00 95.06 489 VAL A CA 1
ATOM 3585 C C . VAL A 1 489 ? 14.508 10.366 18.066 1.00 95.06 489 VAL A C 1
ATOM 3587 O O . VAL A 1 489 ? 15.251 10.940 17.271 1.00 95.06 489 VAL A O 1
ATOM 3590 N N . TYR A 1 490 ? 13.362 9.791 17.691 1.00 94.56 490 TYR A N 1
ATOM 3591 C CA . TYR A 1 490 ? 12.902 9.750 16.302 1.00 94.56 490 TYR A CA 1
ATOM 3592 C C . TYR A 1 490 ? 12.773 11.158 15.687 1.00 94.56 490 TYR A C 1
ATOM 3594 O O . TYR A 1 490 ? 13.344 11.430 14.632 1.00 94.56 490 TYR A O 1
ATOM 3602 N N . PHE A 1 491 ? 12.094 12.091 16.360 1.00 94.56 491 PHE A N 1
ATOM 3603 C CA . PHE A 1 491 ? 11.936 13.464 15.866 1.00 94.56 491 PHE A CA 1
ATOM 3604 C C . PHE A 1 491 ? 13.212 14.307 15.991 1.00 94.56 491 PHE A C 1
ATOM 3606 O O . PHE A 1 491 ? 13.392 15.247 15.220 1.00 94.56 491 PHE A O 1
ATOM 3613 N N . SER A 1 492 ? 14.136 13.963 16.894 1.00 93.44 492 SER A N 1
ATOM 3614 C CA . SER A 1 492 ? 15.441 14.631 16.993 1.00 93.44 492 SER A CA 1
ATOM 3615 C C . SER A 1 492 ? 16.320 14.334 15.782 1.00 93.44 492 SER A C 1
ATOM 3617 O O . SER A 1 492 ? 17.036 15.221 15.321 1.00 93.44 492 SER A O 1
ATOM 3619 N N . LEU A 1 493 ? 16.239 13.124 15.216 1.00 91.62 493 LEU A N 1
ATOM 3620 C CA . LEU A 1 493 ? 16.919 12.802 13.959 1.00 91.62 493 LEU A CA 1
ATOM 3621 C C . LEU A 1 493 ? 16.423 13.705 12.819 1.00 91.62 493 LEU A C 1
ATOM 3623 O O . LEU A 1 493 ? 17.236 14.255 12.076 1.00 91.62 493 LEU A O 1
ATOM 3627 N N . HIS A 1 494 ? 15.112 13.949 12.737 1.00 91.69 494 HIS A N 1
ATOM 3628 C CA . HIS A 1 494 ? 14.560 14.921 11.790 1.00 91.69 494 HIS A CA 1
ATOM 3629 C C . HIS A 1 494 ? 14.999 16.359 12.093 1.00 91.69 494 HIS A C 1
ATOM 3631 O O . HIS A 1 494 ? 15.390 17.079 11.179 1.00 91.69 494 HIS A O 1
ATOM 3637 N N . ALA A 1 495 ? 14.965 16.786 13.358 1.00 93.19 495 ALA A N 1
ATOM 3638 C CA . ALA A 1 495 ? 15.251 18.167 13.759 1.00 93.19 495 ALA A CA 1
ATOM 3639 C C . ALA A 1 495 ? 16.738 18.554 13.643 1.00 93.19 495 ALA A C 1
ATOM 3641 O O . ALA A 1 495 ? 17.069 19.721 13.400 1.00 93.19 495 ALA A O 1
ATOM 3642 N N . MET A 1 496 ? 17.638 17.588 13.846 1.00 92.19 496 MET A N 1
ATOM 3643 C CA . MET A 1 496 ? 19.074 17.836 13.983 1.00 92.19 496 MET A CA 1
ATOM 3644 C C . MET A 1 496 ? 19.881 17.272 12.816 1.00 92.19 496 MET A C 1
ATOM 3646 O O . MET A 1 496 ? 20.676 18.010 12.237 1.00 92.19 496 MET A O 1
ATOM 3650 N N . ALA A 1 497 ? 19.678 16.006 12.436 1.00 90.69 497 ALA A N 1
ATOM 3651 C CA . ALA A 1 497 ? 20.534 15.358 11.442 1.00 90.69 497 ALA A CA 1
ATOM 3652 C C . ALA A 1 497 ? 20.266 15.877 10.020 1.00 90.69 497 ALA A C 1
ATOM 3654 O O . ALA A 1 497 ? 21.206 16.242 9.312 1.00 90.69 497 ALA A O 1
ATOM 3655 N N . LEU A 1 498 ? 18.993 15.967 9.615 1.00 92.50 498 LEU A N 1
ATOM 3656 C CA . LEU A 1 498 ? 18.633 16.372 8.251 1.00 92.50 498 LEU A CA 1
ATOM 3657 C C . LEU A 1 498 ? 18.994 17.834 7.928 1.00 92.50 498 LEU A C 1
ATOM 3659 O O . LEU A 1 498 ? 19.583 18.050 6.872 1.00 92.50 498 LEU A O 1
ATOM 3663 N N . PRO A 1 499 ? 18.759 18.839 8.799 1.00 94.12 499 PRO A N 1
ATOM 3664 C CA . PRO A 1 499 ? 19.153 20.218 8.501 1.00 94.12 499 PRO A CA 1
ATOM 3665 C C . PRO A 1 499 ? 20.662 20.408 8.367 1.00 94.12 499 PRO A C 1
ATOM 3667 O O . PRO A 1 499 ? 21.108 21.178 7.522 1.00 94.12 499 PRO A O 1
ATOM 3670 N N . VAL A 1 500 ? 21.460 19.697 9.174 1.00 92.12 500 VAL A N 1
ATOM 3671 C CA . VAL A 1 500 ? 22.928 19.753 9.075 1.00 92.12 500 VAL A CA 1
ATOM 3672 C C . VAL A 1 500 ? 23.394 19.163 7.746 1.00 92.12 500 VAL A C 1
ATOM 3674 O O . VAL A 1 500 ? 24.251 19.746 7.083 1.00 92.12 500 VAL A O 1
ATOM 3677 N N . ALA A 1 501 ? 22.812 18.037 7.331 1.00 92.75 501 ALA A N 1
ATOM 3678 C CA . ALA A 1 501 ? 23.109 17.446 6.033 1.00 92.75 501 ALA A CA 1
ATOM 3679 C C . ALA A 1 501 ? 22.653 18.344 4.871 1.00 92.75 501 ALA A C 1
ATOM 3681 O O . ALA A 1 501 ? 23.405 18.526 3.919 1.00 92.75 501 ALA A O 1
ATOM 3682 N N . ALA A 1 502 ? 21.472 18.960 4.967 1.00 94.12 502 ALA A N 1
ATOM 3683 C CA . ALA A 1 502 ? 20.925 19.834 3.930 1.00 94.12 502 ALA A CA 1
ATOM 3684 C C . ALA A 1 502 ? 21.774 21.098 3.740 1.00 94.12 502 ALA A C 1
ATOM 3686 O O . ALA A 1 502 ? 22.088 21.462 2.609 1.00 94.12 502 ALA A O 1
ATOM 3687 N N . ALA A 1 503 ? 22.224 21.716 4.837 1.00 93.00 503 ALA A N 1
ATOM 3688 C CA . ALA A 1 503 ? 23.120 22.869 4.787 1.00 93.00 503 ALA A CA 1
ATOM 3689 C C . ALA A 1 503 ? 24.466 22.530 4.126 1.00 93.00 503 ALA A C 1
ATOM 3691 O O . ALA A 1 503 ? 24.954 23.295 3.301 1.00 93.00 503 ALA A O 1
ATOM 3692 N N . ARG A 1 504 ? 25.045 21.359 4.437 1.00 92.75 504 ARG A N 1
ATOM 3693 C CA . ARG A 1 504 ? 26.277 20.882 3.781 1.00 92.75 504 ARG A CA 1
ATOM 3694 C C . ARG A 1 504 ? 26.065 20.607 2.296 1.00 92.75 504 ARG A C 1
ATOM 3696 O O . ARG A 1 504 ? 26.945 20.899 1.499 1.00 92.75 504 ARG A O 1
ATOM 3703 N N . PHE A 1 505 ? 24.917 20.043 1.937 1.00 92.75 505 PHE A N 1
ATOM 3704 C CA . PHE A 1 505 ? 24.597 19.689 0.561 1.00 92.75 505 PHE A CA 1
ATOM 3705 C C . PHE A 1 505 ? 24.434 20.931 -0.323 1.00 92.75 505 PHE A C 1
ATOM 3707 O O . PHE A 1 505 ? 25.108 21.041 -1.342 1.00 92.75 505 PHE A O 1
ATOM 3714 N N . VAL A 1 506 ? 23.623 21.905 0.107 1.00 91.69 506 VAL A N 1
ATOM 3715 C CA . VAL A 1 506 ? 23.410 23.160 -0.639 1.00 91.69 506 VAL A CA 1
ATOM 3716 C C . VAL A 1 506 ? 24.633 24.081 -0.584 1.00 91.69 506 VAL A C 1
ATOM 3718 O O . VAL A 1 506 ? 24.898 24.801 -1.539 1.00 91.69 506 VAL A O 1
ATOM 3721 N N . GLY A 1 507 ? 25.420 24.022 0.492 1.00 88.81 507 GLY A N 1
ATOM 3722 C CA . GLY A 1 507 ? 26.670 24.773 0.637 1.00 88.81 507 GLY A CA 1
ATOM 3723 C C . GLY A 1 507 ? 27.853 24.242 -0.184 1.00 88.81 507 GLY A C 1
ATOM 3724 O O . GLY A 1 507 ? 28.960 24.735 0.001 1.00 88.81 507 GLY A O 1
ATOM 3725 N N . GLY A 1 508 ? 27.649 23.245 -1.053 1.00 85.38 508 GLY A N 1
ATOM 3726 C CA . GLY A 1 508 ? 28.705 22.676 -1.893 1.00 85.38 508 GLY A CA 1
ATOM 3727 C C . GLY A 1 508 ? 29.619 21.712 -1.136 1.00 85.38 508 GLY A C 1
ATOM 3728 O O . GLY A 1 508 ? 30.814 21.959 -0.990 1.00 85.38 508 GLY A O 1
ATOM 3729 N N . ALA A 1 509 ? 29.062 20.605 -0.633 1.00 80.75 509 ALA A N 1
AT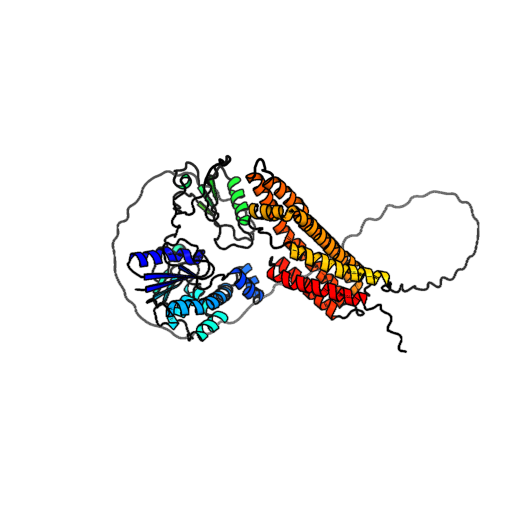OM 3730 C CA . ALA A 1 509 ? 29.835 19.565 0.047 1.00 80.75 509 ALA A CA 1
ATOM 3731 C C . ALA A 1 509 ? 31.030 19.090 -0.802 1.00 80.75 509 ALA A C 1
ATOM 3733 O O . ALA A 1 509 ? 30.875 18.813 -1.987 1.00 80.75 509 ALA A O 1
ATOM 3734 N N . ALA A 1 510 ? 32.195 18.912 -0.168 1.00 74.44 510 ALA A N 1
ATOM 3735 C CA . ALA A 1 510 ? 33.410 18.432 -0.838 1.00 74.44 510 ALA A CA 1
ATOM 3736 C C . ALA A 1 510 ? 33.249 17.034 -1.473 1.00 74.44 510 ALA A C 1
ATOM 3738 O O . ALA A 1 510 ? 33.884 16.741 -2.481 1.00 74.44 510 ALA A O 1
ATOM 3739 N N . ASP A 1 511 ? 32.384 16.188 -0.899 1.00 86.00 511 ASP A N 1
ATOM 3740 C CA . ASP A 1 511 ? 31.977 14.894 -1.463 1.00 86.00 511 ASP A CA 1
ATOM 3741 C C . ASP A 1 511 ? 30.451 14.705 -1.316 1.00 86.00 511 ASP A C 1
ATOM 3743 O O . ASP A 1 511 ? 29.966 14.180 -0.302 1.00 86.00 511 ASP A O 1
ATOM 3747 N N . PRO A 1 512 ? 29.658 15.152 -2.308 1.00 80.44 512 PRO A N 1
ATOM 3748 C CA . PRO A 1 512 ? 28.203 15.027 -2.279 1.00 80.44 512 PRO A CA 1
ATOM 3749 C C . PRO A 1 512 ? 27.727 13.569 -2.276 1.00 80.44 512 PRO A C 1
ATOM 3751 O O . PRO A 1 512 ? 26.706 13.258 -1.665 1.00 80.44 512 PRO A O 1
ATOM 3754 N N . ALA A 1 513 ? 28.466 12.652 -2.907 1.00 80.38 513 ALA A N 1
ATOM 3755 C CA . ALA A 1 513 ? 28.080 11.245 -3.001 1.00 80.38 513 ALA A CA 1
ATOM 3756 C C . ALA A 1 513 ? 28.194 10.533 -1.644 1.00 80.38 513 ALA A C 1
ATOM 3758 O O . ALA A 1 513 ? 27.295 9.774 -1.250 1.00 80.38 513 ALA A O 1
ATOM 3759 N N . ALA A 1 514 ? 29.263 10.811 -0.892 1.00 85.69 514 ALA A N 1
ATOM 3760 C CA . ALA A 1 514 ? 29.395 10.326 0.478 1.00 85.69 514 ALA A CA 1
ATOM 3761 C C . ALA A 1 514 ? 28.304 10.903 1.389 1.00 85.69 514 ALA A C 1
ATOM 3763 O O . ALA A 1 514 ? 27.709 10.158 2.173 1.00 85.69 514 ALA A O 1
ATOM 3764 N N . LEU A 1 515 ? 27.990 12.198 1.260 1.00 86.81 515 LEU A N 1
ATOM 3765 C CA . LEU A 1 515 ? 26.930 12.839 2.040 1.00 86.81 515 LEU A CA 1
ATOM 3766 C C . LEU A 1 515 ? 25.551 12.226 1.751 1.00 86.81 515 LEU A C 1
ATOM 3768 O O . LEU A 1 515 ? 24.822 11.902 2.687 1.00 86.81 515 LEU A O 1
ATOM 3772 N N . LEU A 1 516 ? 25.208 11.991 0.481 1.00 89.75 516 LEU A N 1
ATOM 3773 C CA . LEU A 1 516 ? 23.954 11.328 0.108 1.00 89.75 516 LEU A CA 1
ATOM 3774 C C . LEU A 1 516 ? 23.869 9.911 0.686 1.00 89.75 516 LEU A C 1
ATOM 3776 O O . LEU A 1 516 ? 22.845 9.543 1.255 1.00 89.75 516 LEU A O 1
ATOM 3780 N N . THR A 1 517 ? 24.965 9.148 0.648 1.00 88.06 517 THR A N 1
ATOM 3781 C CA . THR A 1 517 ? 25.028 7.807 1.258 1.00 88.06 517 THR A CA 1
ATOM 3782 C C . THR A 1 517 ? 24.812 7.856 2.777 1.00 88.06 517 THR A C 1
ATOM 3784 O O . THR A 1 517 ? 24.121 7.006 3.345 1.00 88.06 517 THR A O 1
ATOM 3787 N N . GLN A 1 518 ? 25.380 8.855 3.461 1.00 89.75 518 GLN A N 1
ATOM 3788 C CA . GLN A 1 518 ? 25.147 9.072 4.894 1.00 89.75 518 GLN A CA 1
ATOM 3789 C C . GLN A 1 518 ? 23.677 9.400 5.175 1.00 89.75 518 GLN A C 1
ATOM 3791 O O . GLN A 1 518 ? 23.093 8.864 6.116 1.00 89.75 518 GLN A O 1
ATOM 3796 N N . VAL A 1 519 ? 23.060 10.239 4.344 1.00 91.38 519 VAL A N 1
ATOM 3797 C CA . VAL A 1 519 ? 21.653 10.628 4.489 1.00 91.38 519 VAL A CA 1
ATOM 3798 C C . VAL A 1 519 ? 20.719 9.455 4.214 1.00 91.38 519 VAL A C 1
ATOM 3800 O O . VAL A 1 519 ? 19.773 9.263 4.969 1.00 91.38 519 VAL A O 1
ATOM 3803 N N . GLU A 1 520 ? 21.008 8.600 3.232 1.00 89.69 520 GLU A N 1
ATOM 3804 C CA . GLU A 1 520 ? 20.276 7.341 3.040 1.00 89.69 520 GLU A CA 1
ATOM 3805 C C . GLU A 1 520 ? 20.321 6.460 4.297 1.00 89.69 520 GLU A C 1
ATOM 3807 O O . GLU A 1 520 ? 19.307 5.884 4.694 1.00 89.69 520 GLU A O 1
ATOM 3812 N N . ALA A 1 521 ? 21.476 6.372 4.966 1.00 88.62 521 ALA A N 1
ATOM 3813 C CA . ALA A 1 521 ? 21.588 5.641 6.224 1.00 88.62 521 ALA A CA 1
ATOM 3814 C C . ALA A 1 521 ? 20.736 6.279 7.336 1.00 88.62 521 ALA A C 1
ATOM 3816 O O . ALA A 1 521 ? 20.046 5.558 8.059 1.00 88.62 521 ALA A O 1
ATOM 3817 N N . VAL A 1 522 ? 20.724 7.612 7.441 1.00 89.25 522 VAL A N 1
ATOM 3818 C CA . VAL A 1 522 ? 19.853 8.343 8.378 1.00 89.25 522 VAL A CA 1
ATOM 3819 C C . VAL A 1 522 ? 18.376 8.087 8.068 1.00 89.25 522 VAL A C 1
ATOM 3821 O O . VAL A 1 522 ? 17.612 7.801 8.987 1.00 89.25 522 VAL A O 1
ATOM 3824 N N . LEU A 1 523 ? 17.970 8.108 6.796 1.00 87.38 523 LEU A N 1
ATOM 3825 C CA . LEU A 1 523 ? 16.594 7.831 6.369 1.00 87.38 523 LEU A CA 1
ATOM 3826 C C . LEU A 1 523 ? 16.164 6.389 6.676 1.00 87.38 523 LEU A C 1
ATOM 3828 O O . LEU A 1 523 ? 15.029 6.165 7.092 1.00 87.38 523 LEU A O 1
ATOM 3832 N N . LEU A 1 524 ? 17.069 5.411 6.561 1.00 84.69 524 LEU A N 1
ATOM 3833 C CA . LEU A 1 524 ? 16.800 4.033 6.987 1.00 84.69 524 LEU A CA 1
ATOM 3834 C C . LEU A 1 524 ? 16.571 3.932 8.501 1.00 84.69 524 LEU A C 1
ATOM 3836 O O . LEU A 1 524 ? 15.644 3.247 8.938 1.00 84.69 524 LEU A O 1
ATOM 3840 N N . VAL A 1 525 ? 17.392 4.618 9.304 1.00 89.00 525 VAL A N 1
ATOM 3841 C CA . VAL A 1 525 ? 17.217 4.673 10.765 1.00 89.00 525 VAL A CA 1
ATOM 3842 C C . VAL A 1 525 ? 15.907 5.374 11.121 1.00 89.00 525 VAL A C 1
ATOM 3844 O O . VAL A 1 525 ? 15.164 4.880 11.970 1.00 89.00 525 VAL A O 1
ATOM 3847 N N . LEU A 1 526 ? 15.580 6.477 10.446 1.00 88.19 526 LEU A N 1
ATOM 3848 C CA . LEU A 1 526 ? 14.306 7.180 10.597 1.00 88.19 526 LEU A CA 1
ATOM 3849 C C . LEU A 1 526 ? 13.122 6.260 10.286 1.00 88.19 526 LEU A C 1
ATOM 3851 O O . LEU A 1 526 ? 12.207 6.163 11.097 1.00 88.19 526 LEU A O 1
ATOM 3855 N N . GLY A 1 527 ? 13.159 5.520 9.175 1.00 84.56 527 GLY A N 1
ATOM 3856 C CA . GLY A 1 527 ? 12.104 4.571 8.814 1.00 84.56 527 GLY A CA 1
ATOM 3857 C C . GLY A 1 527 ? 11.923 3.446 9.841 1.00 84.56 527 GLY A C 1
ATOM 3858 O O . GLY A 1 527 ? 10.797 3.133 10.224 1.00 84.56 527 GLY A O 1
ATOM 3859 N N . ALA A 1 528 ? 13.021 2.869 10.340 1.00 82.69 528 ALA A N 1
ATOM 3860 C CA . ALA A 1 528 ? 12.973 1.799 11.341 1.00 82.69 528 ALA A CA 1
ATOM 3861 C C . ALA A 1 528 ? 12.475 2.285 12.715 1.00 82.69 528 ALA A C 1
ATOM 3863 O O . ALA A 1 528 ? 11.716 1.595 13.403 1.00 82.69 528 ALA A O 1
ATOM 3864 N N . THR A 1 529 ? 12.891 3.484 13.125 1.00 91.25 529 THR A N 1
ATOM 3865 C CA . THR A 1 529 ? 12.503 4.064 14.419 1.00 91.25 529 THR A CA 1
ATOM 3866 C C . THR A 1 529 ? 11.091 4.644 14.401 1.00 91.25 529 THR A C 1
ATOM 3868 O O . THR A 1 529 ? 10.425 4.596 15.436 1.00 91.25 529 THR A O 1
ATOM 3871 N N . ALA A 1 530 ? 10.592 5.095 13.243 1.00 91.50 530 ALA A N 1
ATOM 3872 C CA . ALA A 1 530 ? 9.255 5.661 13.092 1.00 91.50 530 ALA A CA 1
ATOM 3873 C C . ALA A 1 530 ? 8.173 4.720 13.635 1.00 91.50 530 ALA A C 1
ATOM 3875 O O . ALA A 1 530 ? 7.463 5.079 14.569 1.00 91.50 530 ALA A O 1
ATOM 3876 N N . PHE A 1 531 ? 8.067 3.493 13.118 1.00 90.88 531 PHE A N 1
ATOM 3877 C CA . PHE A 1 531 ? 7.002 2.567 13.526 1.00 90.88 531 PHE A CA 1
ATOM 3878 C C . PHE A 1 531 ? 7.121 2.116 14.983 1.00 90.88 531 PHE A C 1
ATOM 3880 O O . PHE A 1 531 ? 6.107 1.947 15.656 1.00 90.88 531 PHE A O 1
ATOM 3887 N N . THR A 1 532 ? 8.343 2.013 15.508 1.00 93.19 532 THR A N 1
ATOM 3888 C CA . THR A 1 532 ? 8.567 1.731 16.933 1.00 93.19 532 THR A CA 1
ATOM 3889 C C . THR A 1 532 ? 8.052 2.878 17.806 1.00 93.19 532 THR A C 1
ATOM 3891 O O . THR A 1 532 ? 7.314 2.643 18.763 1.00 93.19 532 THR A O 1
ATOM 3894 N N . ALA A 1 533 ? 8.373 4.128 17.453 1.00 95.56 533 ALA A N 1
ATOM 3895 C CA . ALA A 1 533 ? 7.860 5.307 18.147 1.00 95.56 533 ALA A CA 1
ATOM 3896 C C . ALA A 1 533 ? 6.325 5.382 18.072 1.00 95.56 533 ALA A C 1
ATOM 3898 O O . ALA A 1 533 ? 5.667 5.596 19.088 1.00 95.56 533 ALA A O 1
ATOM 3899 N N . GLN A 1 534 ? 5.745 5.145 16.890 1.00 96.00 534 GLN A N 1
ATOM 3900 C CA . GLN A 1 534 ? 4.293 5.145 16.680 1.00 96.00 534 GLN A CA 1
ATOM 3901 C C . GLN A 1 534 ? 3.589 4.054 17.501 1.00 96.00 534 GLN A C 1
ATOM 3903 O O . GLN A 1 534 ? 2.564 4.324 18.124 1.00 96.00 534 GLN A O 1
ATOM 3908 N N . ALA A 1 535 ? 4.150 2.843 17.564 1.00 95.94 535 ALA A N 1
ATOM 3909 C CA . ALA A 1 535 ? 3.602 1.750 18.365 1.00 95.94 535 ALA A CA 1
ATOM 3910 C C . ALA A 1 535 ? 3.559 2.112 19.855 1.00 95.94 535 ALA A C 1
ATOM 3912 O O . ALA A 1 535 ? 2.538 1.911 20.513 1.00 95.94 535 ALA A O 1
ATOM 3913 N N . LEU A 1 536 ? 4.638 2.696 20.383 1.00 97.19 536 LEU A N 1
ATOM 3914 C CA . LEU A 1 536 ? 4.707 3.102 21.786 1.00 97.19 536 LEU A CA 1
ATOM 3915 C C . LEU A 1 536 ? 3.732 4.240 22.114 1.00 97.19 536 LEU A C 1
ATOM 3917 O O . LEU A 1 536 ? 3.108 4.212 23.174 1.00 97.19 536 LEU A O 1
ATOM 3921 N N . VAL A 1 537 ? 3.545 5.202 21.204 1.00 96.94 537 VAL A N 1
ATOM 3922 C CA . VAL A 1 537 ? 2.502 6.233 21.345 1.00 96.94 537 VAL A CA 1
ATOM 3923 C C . VAL A 1 537 ? 1.113 5.587 21.371 1.00 96.94 537 VAL A C 1
ATOM 3925 O O . VAL A 1 537 ? 0.326 5.888 22.266 1.00 96.94 537 VAL A O 1
ATOM 3928 N N . GLY A 1 538 ? 0.829 4.635 20.476 1.00 97.50 538 GLY A N 1
ATOM 3929 C CA . GLY A 1 538 ? -0.422 3.869 20.491 1.00 97.50 538 GLY A CA 1
ATOM 3930 C C . GLY A 1 538 ? -0.664 3.138 21.819 1.00 97.50 538 GLY A C 1
ATOM 3931 O O . GLY A 1 538 ? -1.751 3.238 22.390 1.00 97.50 538 GLY A O 1
ATOM 3932 N N . VAL A 1 539 ? 0.363 2.476 22.370 1.00 97.69 539 VAL A N 1
ATOM 3933 C CA . VAL A 1 539 ? 0.306 1.834 23.699 1.00 97.69 539 VAL A CA 1
ATOM 3934 C C . VAL A 1 539 ? 0.013 2.857 24.794 1.00 97.69 539 VAL A C 1
ATOM 3936 O O . VAL A 1 539 ? -0.882 2.631 25.605 1.00 97.69 539 VAL A O 1
ATOM 3939 N N . MET A 1 540 ? 0.723 3.990 24.810 1.00 97.50 540 MET A N 1
ATOM 3940 C CA . MET A 1 540 ? 0.504 5.060 25.787 1.00 97.50 540 MET A CA 1
ATOM 3941 C C . MET A 1 540 ? -0.959 5.518 25.779 1.00 97.50 540 MET A C 1
ATOM 3943 O O . MET A 1 540 ? -1.588 5.565 26.837 1.00 97.50 540 MET A O 1
ATOM 3947 N N . ILE A 1 541 ? -1.514 5.824 24.604 1.00 97.94 541 ILE A N 1
ATOM 3948 C CA . ILE A 1 541 ? -2.910 6.257 24.463 1.00 97.94 541 ILE A CA 1
ATOM 3949 C C . ILE A 1 541 ? -3.872 5.140 24.888 1.00 97.94 541 ILE A C 1
ATOM 3951 O O . ILE A 1 541 ? -4.798 5.393 25.657 1.00 97.94 541 ILE A O 1
ATOM 3955 N N . GLY A 1 542 ? -3.617 3.898 24.471 1.00 97.81 542 GLY A N 1
ATOM 3956 C CA . GLY A 1 542 ? -4.462 2.745 24.781 1.00 97.81 542 GLY A CA 1
ATOM 3957 C C . GLY A 1 542 ? -4.536 2.434 26.276 1.00 97.81 542 GLY A C 1
ATOM 3958 O O . GLY A 1 542 ? -5.628 2.233 26.806 1.00 97.81 542 GLY A O 1
ATOM 3959 N N . VAL A 1 543 ? -3.402 2.461 26.985 1.00 97.56 543 VAL A N 1
ATOM 3960 C CA . VAL A 1 543 ? -3.354 2.221 28.439 1.00 97.56 543 VAL A CA 1
ATOM 3961 C C . VAL A 1 543 ? -4.110 3.307 29.206 1.00 97.56 543 VAL A C 1
ATOM 3963 O O . VAL A 1 543 ? -4.862 2.995 30.130 1.00 97.56 543 VAL A O 1
ATOM 3966 N N . HIS A 1 544 ? -3.978 4.576 28.809 1.00 96.56 544 HIS A N 1
ATOM 3967 C CA . HIS A 1 544 ? -4.738 5.656 29.441 1.00 96.56 544 HIS A CA 1
ATOM 3968 C C . HIS A 1 544 ? -6.227 5.593 29.076 1.00 96.56 544 HIS A C 1
ATOM 3970 O O . HIS A 1 544 ? -7.067 5.810 29.943 1.00 96.56 544 HIS A O 1
ATOM 3976 N N . GLY A 1 545 ? -6.576 5.214 27.844 1.00 97.19 545 GLY A N 1
ATOM 3977 C CA . GLY A 1 545 ? -7.953 4.911 27.453 1.00 97.19 545 GLY A CA 1
ATOM 3978 C C . GLY A 1 545 ? -8.573 3.819 28.328 1.00 97.19 545 GLY A C 1
ATOM 3979 O O . GLY A 1 545 ? -9.642 4.024 28.902 1.00 97.19 545 GLY A O 1
ATOM 3980 N N . LEU A 1 546 ? -7.859 2.705 28.531 1.00 97.50 546 LEU A N 1
ATOM 3981 C CA . LEU A 1 546 ? -8.269 1.626 29.433 1.00 97.50 546 LEU A CA 1
ATOM 3982 C C . LEU A 1 546 ? -8.459 2.132 30.866 1.00 97.50 546 LEU A C 1
ATOM 3984 O O . LEU A 1 546 ? -9.511 1.895 31.456 1.00 97.50 546 LEU A O 1
ATOM 3988 N N . ALA A 1 547 ? -7.501 2.881 31.415 1.00 96.38 547 ALA A N 1
ATOM 3989 C CA . ALA A 1 547 ? -7.639 3.463 32.748 1.00 96.38 547 ALA A CA 1
ATOM 3990 C C . ALA A 1 547 ? -8.919 4.312 32.873 1.00 96.38 547 ALA A C 1
ATOM 3992 O O . ALA A 1 547 ? -9.673 4.167 33.832 1.00 96.38 547 ALA A O 1
ATOM 3993 N N . LEU A 1 548 ? -9.222 5.134 31.866 1.00 95.50 548 LEU A N 1
ATOM 3994 C CA . LEU A 1 548 ? -10.429 5.960 31.838 1.00 95.50 548 LEU A CA 1
ATOM 3995 C C . LEU A 1 548 ? -11.725 5.146 31.684 1.00 95.50 548 LEU A C 1
ATOM 3997 O O . LEU A 1 548 ? -12.759 5.591 32.171 1.00 95.50 548 LEU A O 1
ATOM 4001 N N . THR A 1 549 ? -11.704 3.960 31.056 1.00 96.50 549 THR A N 1
ATOM 4002 C CA . THR A 1 549 ? -12.894 3.076 31.021 1.00 96.50 549 THR A CA 1
ATOM 4003 C C . THR A 1 549 ? -13.254 2.512 32.392 1.00 96.50 549 THR A C 1
ATOM 4005 O O . THR A 1 549 ? -14.427 2.241 32.662 1.00 96.50 549 THR A O 1
ATOM 4008 N N . LEU A 1 550 ? -12.245 2.329 33.248 1.00 94.38 550 LEU A N 1
ATOM 4009 C CA . LEU A 1 550 ? -12.387 1.757 34.584 1.00 94.38 550 LEU A CA 1
ATOM 4010 C C . LEU A 1 550 ? -12.815 2.803 35.622 1.00 94.38 550 LEU A C 1
ATOM 4012 O O . LEU A 1 550 ? -13.338 2.442 36.679 1.00 94.38 550 LEU A O 1
ATOM 4016 N N . ASP A 1 551 ? -12.617 4.090 35.334 1.00 91.12 551 ASP A N 1
ATOM 4017 C CA . ASP A 1 551 ? -13.013 5.176 36.222 1.00 91.12 551 ASP A CA 1
ATOM 4018 C C . ASP A 1 551 ? -14.526 5.437 36.141 1.00 91.12 551 ASP A C 1
ATOM 4020 O O . ASP A 1 551 ? -15.103 5.603 35.068 1.00 91.12 551 ASP A O 1
ATOM 4024 N N . ARG A 1 552 ? -15.194 5.479 37.300 1.00 85.31 552 ARG A N 1
ATOM 4025 C CA . ARG A 1 552 ? -16.651 5.697 37.381 1.00 85.31 552 ARG A CA 1
ATOM 4026 C C . ARG A 1 552 ? -17.047 7.171 37.383 1.00 85.31 552 ARG A C 1
ATOM 4028 O O . ARG A 1 552 ? -18.232 7.473 37.277 1.00 85.31 552 ARG A O 1
ATOM 4035 N N . ARG A 1 553 ? -16.091 8.089 37.549 1.00 84.88 553 ARG A N 1
ATOM 4036 C CA . ARG A 1 553 ? -16.373 9.526 37.588 1.00 84.88 553 ARG A CA 1
ATOM 4037 C C . ARG A 1 553 ? -16.444 10.066 36.177 1.00 84.88 553 ARG A C 1
ATOM 4039 O O . ARG A 1 553 ? -17.302 10.903 35.925 1.00 84.88 553 ARG A O 1
ATOM 4046 N N . LEU A 1 554 ? -15.588 9.608 35.262 1.00 85.25 554 LEU A N 1
ATOM 4047 C CA . LEU A 1 554 ? -15.577 9.992 33.847 1.00 85.25 554 LEU A CA 1
ATOM 4048 C C . LEU A 1 554 ? -16.602 9.207 32.996 1.00 85.25 554 LEU A C 1
ATOM 4050 O O . LEU A 1 554 ? -16.949 8.077 33.329 1.00 85.25 554 LEU A O 1
ATOM 4054 N N . PRO A 1 555 ? -17.144 9.794 31.907 1.00 90.12 555 PRO A N 1
ATOM 4055 C CA . PRO A 1 555 ? -18.000 9.066 30.977 1.00 90.12 555 PRO A CA 1
ATOM 4056 C C . PRO A 1 555 ? -17.234 7.889 30.372 1.00 90.12 555 PRO A C 1
ATOM 4058 O O . PRO A 1 555 ? -16.204 8.086 29.728 1.00 90.12 555 PRO A O 1
ATOM 4061 N N . ARG A 1 556 ? -17.764 6.671 30.517 1.00 93.75 556 ARG A N 1
ATOM 4062 C CA . ARG A 1 556 ? -17.112 5.443 30.026 1.00 93.75 556 ARG A CA 1
ATOM 4063 C C . ARG A 1 556 ? -16.757 5.491 28.542 1.00 93.75 556 ARG A C 1
ATOM 4065 O O . ARG A 1 556 ? -15.709 4.988 28.150 1.00 93.75 556 ARG A O 1
ATOM 4072 N N . TRP A 1 557 ? -17.602 6.123 27.726 1.00 95.25 557 TRP A N 1
ATOM 4073 C CA . TRP A 1 557 ? -17.372 6.243 26.287 1.00 95.25 557 TRP A CA 1
ATOM 4074 C C . TRP A 1 557 ? -16.066 6.984 25.962 1.00 95.25 557 TRP A C 1
ATOM 4076 O O . TRP A 1 557 ? -15.407 6.622 24.993 1.00 95.25 557 TRP A O 1
ATOM 4086 N N . LEU A 1 558 ? -15.635 7.949 26.791 1.00 95.62 558 LEU A N 1
ATOM 4087 C CA . LEU A 1 558 ? -14.349 8.631 26.596 1.00 95.62 558 LEU A CA 1
ATOM 4088 C C . LEU A 1 558 ? -13.178 7.669 26.769 1.00 95.62 558 LEU A C 1
ATOM 4090 O O . LEU A 1 558 ? -12.224 7.723 25.997 1.00 95.62 558 LEU A O 1
ATOM 4094 N N . GLY A 1 559 ? -13.252 6.768 27.749 1.00 96.75 559 GLY A N 1
ATOM 4095 C CA . GLY A 1 559 ? -12.251 5.719 27.902 1.00 96.75 559 GLY A CA 1
ATOM 4096 C C . GLY A 1 559 ? -12.247 4.754 26.720 1.00 96.75 559 GLY A C 1
ATOM 4097 O O . GLY A 1 559 ? -11.184 4.441 26.190 1.00 96.75 559 GLY A O 1
ATOM 4098 N N . VAL A 1 560 ? -13.430 4.323 26.263 1.00 97.62 560 VAL A N 1
ATOM 4099 C CA . VAL A 1 560 ? -13.555 3.347 25.166 1.00 97.62 560 VAL A CA 1
ATOM 4100 C C . VAL A 1 560 ? -12.993 3.925 23.872 1.00 97.62 560 VAL A C 1
ATOM 4102 O O . VAL A 1 560 ? -12.222 3.252 23.195 1.00 97.62 560 VAL A O 1
ATOM 4105 N N . VAL A 1 561 ? -13.312 5.183 23.553 1.00 98.00 561 VAL A N 1
ATOM 4106 C CA . VAL A 1 561 ? -12.763 5.868 22.375 1.00 98.00 561 VAL A CA 1
ATOM 4107 C C . VAL A 1 561 ? -11.240 5.965 22.458 1.00 98.00 561 VAL A C 1
ATOM 4109 O O . VAL A 1 561 ? -10.571 5.635 21.483 1.00 98.00 561 VAL A O 1
ATOM 4112 N N . GLY A 1 562 ? -10.683 6.344 23.614 1.00 97.75 562 GLY A N 1
ATOM 4113 C CA . GLY A 1 562 ? -9.229 6.393 23.808 1.00 97.75 562 GLY A CA 1
ATOM 4114 C C . GLY A 1 562 ? -8.562 5.023 23.654 1.00 97.75 562 GLY A C 1
ATOM 4115 O O . GLY A 1 562 ? -7.517 4.908 23.017 1.00 97.75 562 GLY A O 1
ATOM 4116 N N . LEU A 1 563 ? -9.192 3.965 24.172 1.00 98.25 563 LEU A N 1
ATOM 4117 C CA . LEU A 1 563 ? -8.703 2.594 24.036 1.00 98.25 563 LEU A CA 1
ATOM 4118 C C . LEU A 1 563 ? -8.708 2.138 22.570 1.00 98.25 563 LEU A C 1
ATOM 4120 O O . LEU A 1 563 ? -7.708 1.611 22.091 1.00 98.25 563 LEU A O 1
ATOM 4124 N N . VAL A 1 564 ? -9.805 2.378 21.847 1.00 97.94 564 VAL A N 1
ATOM 4125 C CA . VAL A 1 564 ? -9.923 2.055 20.416 1.00 97.94 564 VAL A CA 1
ATOM 4126 C C . VAL A 1 564 ? -8.906 2.844 19.592 1.00 97.94 564 VAL A C 1
ATOM 4128 O O . VAL A 1 564 ? -8.242 2.262 18.737 1.00 97.94 564 VAL A O 1
ATOM 4131 N N . ALA A 1 565 ? -8.739 4.138 19.874 1.00 98.00 565 ALA A N 1
ATOM 4132 C CA . ALA A 1 565 ? -7.757 4.982 19.204 1.00 98.00 565 ALA A CA 1
ATOM 4133 C C . ALA A 1 565 ? -6.326 4.459 19.411 1.00 98.00 565 ALA A C 1
ATOM 4135 O O . ALA A 1 565 ? -5.595 4.259 18.444 1.00 98.00 565 ALA A O 1
ATOM 4136 N N . GLY A 1 566 ? -5.947 4.149 20.654 1.00 98.00 566 GLY A N 1
ATOM 4137 C CA . GLY A 1 566 ? -4.622 3.614 20.967 1.00 98.00 566 GLY A CA 1
ATOM 4138 C C . GLY A 1 566 ? -4.355 2.233 20.359 1.00 98.00 566 GLY A C 1
ATOM 4139 O O . GLY A 1 566 ? -3.299 2.016 19.765 1.00 98.00 566 GLY A O 1
ATOM 4140 N N . LEU A 1 567 ? -5.318 1.306 20.449 1.00 97.94 567 LEU A N 1
ATOM 4141 C CA . LEU A 1 567 ? -5.183 -0.041 19.878 1.00 97.94 567 LEU A CA 1
ATOM 4142 C C . LEU A 1 567 ? -5.124 -0.023 18.350 1.00 97.94 567 LEU A C 1
ATOM 4144 O O . LEU A 1 567 ? -4.326 -0.753 17.766 1.00 97.94 567 LEU A O 1
ATOM 4148 N N . GLY A 1 568 ? -5.937 0.812 17.703 1.00 94.00 568 GLY A N 1
ATOM 4149 C CA . GLY A 1 568 ? -5.907 0.977 16.255 1.00 94.00 568 GLY A CA 1
ATOM 4150 C C . GLY A 1 568 ? -4.591 1.586 15.764 1.00 94.00 568 GLY A C 1
ATOM 4151 O O . GLY A 1 568 ? -4.006 1.092 14.799 1.00 94.00 568 GLY A O 1
ATOM 4152 N N . TRP A 1 569 ? -4.076 2.596 16.473 1.00 98.06 569 TRP A N 1
ATOM 4153 C CA . TRP A 1 569 ? -2.761 3.182 16.199 1.00 98.06 569 TRP A CA 1
ATOM 4154 C C . TRP A 1 569 ? -1.652 2.132 16.346 1.00 98.06 569 TRP A C 1
ATOM 4156 O O . TRP A 1 569 ? -0.852 1.943 15.428 1.00 98.06 569 TRP A O 1
ATOM 4166 N N . LEU A 1 570 ? -1.637 1.391 17.459 1.00 97.12 570 LEU A N 1
ATOM 4167 C CA . LEU A 1 570 ? -0.687 0.303 17.688 1.00 97.12 570 LEU A CA 1
ATOM 4168 C C . LEU A 1 570 ? -0.761 -0.755 16.581 1.00 97.12 570 LEU A C 1
ATOM 4170 O O . LEU A 1 570 ? 0.275 -1.163 16.061 1.00 97.12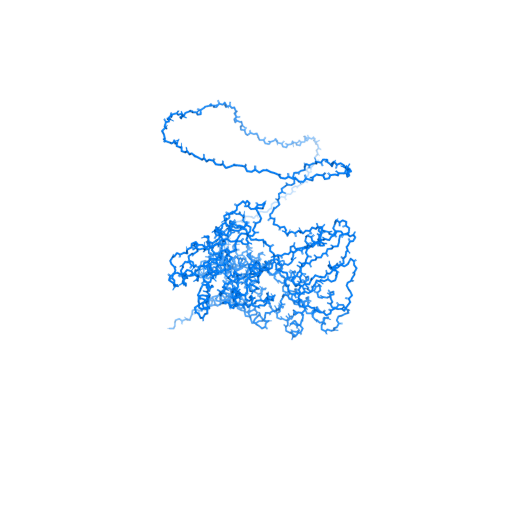 570 LEU A O 1
ATOM 4174 N N . ALA A 1 571 ? -1.967 -1.180 16.201 1.00 91.62 571 ALA A N 1
ATOM 4175 C CA . ALA A 1 571 ? -2.158 -2.167 15.146 1.00 91.62 571 ALA A CA 1
ATOM 4176 C C . ALA A 1 571 ? -1.558 -1.685 13.820 1.00 91.62 571 ALA A C 1
ATOM 4178 O O . ALA A 1 571 ? -0.786 -2.423 13.212 1.00 91.62 571 ALA A O 1
ATOM 4179 N N . GLY A 1 572 ? -1.840 -0.439 13.422 1.00 86.88 572 GLY A N 1
ATOM 4180 C CA . GLY A 1 572 ? -1.254 0.180 12.232 1.00 86.88 572 GLY A CA 1
ATOM 4181 C C . GLY A 1 572 ? 0.275 0.244 12.283 1.00 86.88 572 GLY A C 1
ATOM 4182 O O . GLY A 1 572 ? 0.944 -0.054 11.295 1.00 86.88 572 GLY A O 1
ATOM 4183 N N . ALA A 1 573 ? 0.844 0.553 13.450 1.00 92.38 573 ALA A N 1
ATOM 4184 C CA . ALA A 1 573 ? 2.290 0.584 13.641 1.00 92.38 573 ALA A CA 1
ATOM 4185 C C . ALA A 1 573 ? 2.938 -0.807 13.540 1.00 92.38 573 ALA A C 1
ATOM 4187 O O . ALA A 1 573 ? 3.972 -0.952 12.892 1.00 92.38 573 ALA A O 1
ATOM 4188 N N . VAL A 1 574 ? 2.314 -1.838 14.120 1.00 90.94 574 VAL A N 1
ATOM 4189 C CA . VAL A 1 574 ? 2.803 -3.229 14.077 1.00 90.94 574 VAL A CA 1
ATOM 4190 C C . VAL A 1 574 ? 2.785 -3.796 12.658 1.00 90.94 574 VAL A C 1
ATOM 4192 O O . VAL A 1 574 ? 3.702 -4.522 12.282 1.00 90.94 574 VAL A O 1
ATOM 4195 N N . ILE A 1 575 ? 1.767 -3.460 11.861 1.00 87.44 575 ILE A N 1
ATOM 4196 C CA . ILE A 1 575 ? 1.680 -3.900 10.460 1.00 87.44 575 ILE A CA 1
ATOM 4197 C C . ILE A 1 575 ? 2.418 -2.971 9.487 1.00 87.44 575 ILE A C 1
ATOM 4199 O O . ILE A 1 575 ? 2.405 -3.235 8.287 1.00 87.44 575 ILE A O 1
ATOM 4203 N N . ILE A 1 576 ? 3.079 -1.923 9.994 1.00 84.38 576 ILE A N 1
ATOM 4204 C CA . ILE A 1 576 ? 3.887 -0.984 9.206 1.00 84.38 576 ILE A CA 1
ATOM 4205 C C . ILE A 1 576 ? 3.026 -0.278 8.134 1.00 84.38 576 ILE A C 1
ATOM 4207 O O . ILE A 1 576 ? 3.411 -0.163 6.972 1.00 84.38 576 ILE A O 1
ATOM 4211 N N . ASP A 1 577 ? 1.828 0.187 8.514 1.00 81.25 577 ASP A N 1
ATOM 4212 C CA . ASP A 1 577 ? 0.875 0.826 7.596 1.00 81.25 577 ASP A CA 1
ATOM 4213 C C . ASP A 1 577 ? 0.328 2.154 8.145 1.00 81.25 577 ASP A C 1
ATOM 4215 O O . ASP A 1 577 ? -0.530 2.200 9.035 1.00 81.25 577 ASP A O 1
ATOM 4219 N N . PHE A 1 578 ? 0.789 3.263 7.559 1.00 81.19 578 PHE A N 1
ATOM 4220 C CA . PHE A 1 578 ? 0.307 4.599 7.904 1.00 81.19 578 PHE A CA 1
ATOM 4221 C C . PHE A 1 578 ? -1.166 4.827 7.550 1.00 81.19 578 PHE A C 1
ATOM 4223 O O . PHE A 1 578 ? -1.819 5.609 8.236 1.00 81.19 578 PHE A O 1
ATOM 4230 N N . ALA A 1 579 ? -1.725 4.140 6.548 1.00 82.25 579 ALA A N 1
ATOM 4231 C CA . ALA A 1 579 ? -3.138 4.288 6.199 1.00 82.25 579 ALA A CA 1
ATOM 4232 C C . ALA A 1 579 ? -4.058 3.796 7.325 1.00 82.25 579 ALA A C 1
ATOM 4234 O O . ALA A 1 579 ? -5.168 4.302 7.479 1.00 82.25 579 ALA A O 1
ATOM 4235 N N . VAL A 1 580 ? -3.577 2.848 8.134 1.00 84.69 580 VAL A N 1
ATOM 4236 C CA . VAL A 1 580 ? -4.255 2.419 9.359 1.00 84.69 580 VAL A CA 1
ATOM 4237 C C . VAL A 1 580 ? -3.958 3.380 10.505 1.00 84.69 580 VAL A C 1
ATOM 4239 O O . VAL A 1 580 ? -4.881 3.748 11.217 1.00 84.69 580 VAL A O 1
ATOM 4242 N N . ILE A 1 581 ? -2.716 3.844 10.672 1.00 89.94 581 ILE A N 1
ATOM 4243 C CA . ILE A 1 581 ? -2.344 4.770 11.759 1.00 89.94 581 ILE A CA 1
ATOM 4244 C C . ILE A 1 581 ? -3.134 6.090 11.684 1.00 89.94 581 ILE A C 1
ATOM 4246 O O . ILE A 1 581 ? -3.712 6.509 12.683 1.00 89.94 581 ILE A O 1
ATOM 4250 N N . VAL A 1 582 ? -3.199 6.726 10.509 1.00 89.06 582 VAL A N 1
ATOM 4251 C CA . VAL A 1 582 ? -3.764 8.076 10.296 1.00 89.06 582 VAL A CA 1
ATOM 4252 C C . VAL A 1 582 ? -5.197 8.273 10.828 1.00 89.06 582 VAL A C 1
ATOM 4254 O O . VAL A 1 582 ? -5.426 9.248 11.543 1.00 89.06 582 VAL A O 1
ATOM 4257 N N . PRO A 1 583 ? -6.194 7.410 10.553 1.00 91.56 583 PRO A N 1
ATOM 4258 C CA . PRO A 1 583 ? -7.528 7.600 11.126 1.00 91.56 583 PRO A CA 1
ATOM 4259 C C . PRO A 1 583 ? -7.528 7.516 12.660 1.00 91.56 583 PRO A C 1
ATOM 4261 O O . PRO A 1 583 ? -8.285 8.234 13.315 1.00 91.56 583 PRO A O 1
ATOM 4264 N N . PHE A 1 584 ? -6.661 6.691 13.253 1.00 96.88 584 PHE A N 1
ATOM 4265 C CA . PHE A 1 584 ? -6.552 6.578 14.707 1.00 96.88 584 PHE A CA 1
ATOM 4266 C C . PHE A 1 584 ? -5.746 7.718 15.342 1.00 96.88 584 PHE A C 1
ATOM 4268 O O . PHE A 1 584 ? -6.033 8.086 16.484 1.00 96.88 584 PHE A O 1
ATOM 4275 N N . THR A 1 585 ? -4.811 8.344 14.618 1.00 94.25 585 THR A N 1
ATOM 4276 C CA . THR A 1 585 ? -4.177 9.591 15.078 1.00 94.25 585 THR A CA 1
ATOM 4277 C C . THR A 1 585 ? -5.185 10.733 15.104 1.00 94.25 585 THR A C 1
ATOM 4279 O O . THR A 1 585 ? -5.310 11.399 16.129 1.00 94.25 585 THR A O 1
ATOM 4282 N N . ALA A 1 586 ? -5.987 10.892 14.046 1.00 93.69 586 ALA A N 1
ATOM 4283 C CA . ALA A 1 586 ? -7.061 11.881 13.993 1.00 93.69 586 ALA A CA 1
ATOM 4284 C C . ALA A 1 586 ? -8.103 11.654 15.103 1.00 93.69 586 ALA A C 1
ATOM 4286 O O . ALA A 1 586 ? -8.506 12.599 15.786 1.00 93.69 586 ALA A O 1
ATOM 4287 N N . LEU A 1 587 ? -8.483 10.393 15.346 1.00 97.06 587 LEU A N 1
ATOM 4288 C CA . LEU A 1 587 ? -9.361 10.035 16.460 1.00 97.06 587 LEU A CA 1
ATOM 4289 C C . LEU A 1 587 ? -8.736 10.390 17.815 1.00 97.06 587 LEU A C 1
ATOM 4291 O O . LEU A 1 587 ? -9.431 10.912 18.683 1.00 97.06 587 LEU A O 1
ATOM 4295 N N . THR A 1 588 ? -7.434 10.151 17.991 1.00 97.62 588 THR A N 1
ATOM 4296 C CA . THR A 1 588 ? -6.698 10.519 19.211 1.00 97.62 588 THR A CA 1
ATOM 4297 C C . THR A 1 588 ? -6.685 12.031 19.422 1.00 97.62 588 THR A C 1
ATOM 4299 O O . THR A 1 588 ? -6.875 12.479 20.549 1.00 97.62 588 THR A O 1
ATOM 4302 N N . TRP A 1 589 ? -6.514 12.830 18.365 1.00 96.62 589 TRP A N 1
ATOM 4303 C CA . TRP A 1 589 ? -6.554 14.294 18.457 1.00 96.62 589 TRP A CA 1
ATOM 4304 C C . TRP A 1 589 ? -7.923 14.793 18.919 1.00 96.62 589 TRP A C 1
ATOM 4306 O O . TRP A 1 589 ? -8.015 15.553 19.884 1.00 96.62 589 TRP A O 1
ATOM 4316 N N . LEU A 1 590 ? -8.995 14.312 18.281 1.00 97.06 590 LEU A N 1
ATOM 4317 C CA . LEU A 1 590 ? -10.360 14.645 18.682 1.00 97.06 590 LEU A CA 1
ATOM 4318 C C . LEU A 1 590 ? -10.624 14.211 20.129 1.00 97.06 590 LEU A C 1
ATOM 4320 O O . LEU A 1 590 ? -11.129 14.989 20.937 1.00 97.06 590 LEU A O 1
ATOM 4324 N N . TRP A 1 591 ? -10.235 12.986 20.471 1.00 98.12 591 TRP A N 1
ATOM 4325 C CA . TRP A 1 591 ? -10.377 12.441 21.814 1.00 98.12 591 TRP A CA 1
ATOM 4326 C C . TRP A 1 591 ? -9.636 13.273 22.866 1.00 98.12 591 TRP A C 1
ATOM 4328 O O . TRP A 1 591 ? -10.227 13.594 23.894 1.00 98.12 591 TRP A O 1
ATOM 4338 N N . ALA A 1 592 ? -8.387 13.671 22.617 1.00 97.94 592 ALA A N 1
ATOM 4339 C CA . ALA A 1 592 ? -7.586 14.455 23.555 1.00 97.94 592 ALA A CA 1
ATOM 4340 C C . ALA A 1 592 ? -8.190 15.848 23.795 1.00 97.94 592 ALA A C 1
ATOM 4342 O O . ALA A 1 592 ? -8.264 16.297 24.942 1.00 97.94 592 ALA A O 1
ATOM 4343 N N . ILE A 1 593 ? -8.690 16.504 22.740 1.00 97.69 593 ILE A N 1
ATOM 4344 C CA . ILE A 1 593 ? -9.393 17.791 22.844 1.00 97.69 593 ILE A CA 1
ATOM 4345 C C . ILE A 1 593 ? -10.671 17.637 23.670 1.00 97.69 593 ILE A C 1
ATOM 4347 O O . ILE A 1 593 ? -10.882 18.377 24.633 1.00 97.69 593 ILE A O 1
ATOM 4351 N N . VAL A 1 594 ? -11.514 16.657 23.335 1.00 97.06 594 VAL A N 1
ATOM 4352 C CA . VAL A 1 594 ? -12.784 16.431 24.036 1.00 97.06 594 VAL A CA 1
ATOM 4353 C C . VAL A 1 594 ? -12.541 16.045 25.496 1.00 97.06 594 VAL A C 1
ATOM 4355 O O . VAL A 1 594 ? -13.200 16.582 26.388 1.00 97.06 594 VAL A O 1
ATOM 4358 N N . LEU A 1 595 ? -11.559 15.181 25.769 1.00 96.69 595 LEU A N 1
ATOM 4359 C CA . LEU A 1 595 ? -11.140 14.829 27.124 1.00 96.69 595 LEU A CA 1
ATOM 4360 C C . LEU A 1 595 ? -10.687 16.072 27.898 1.00 96.69 595 LEU A C 1
ATOM 4362 O O . LEU A 1 595 ? -11.130 16.275 29.028 1.00 96.69 595 LEU A O 1
ATOM 4366 N N . GLY A 1 596 ? -9.872 16.935 27.283 1.00 96.31 596 GLY A N 1
ATOM 4367 C CA . GLY A 1 596 ? -9.461 18.212 27.864 1.00 96.31 596 GLY A CA 1
ATOM 4368 C C . GLY A 1 596 ? -10.654 19.103 28.223 1.00 96.31 596 GLY A C 1
ATOM 4369 O O . GLY A 1 596 ? -10.749 19.576 29.356 1.00 96.31 596 GLY A O 1
ATOM 4370 N N . ILE A 1 597 ? -11.622 19.261 27.316 1.00 95.56 597 ILE A N 1
ATOM 4371 C CA . ILE A 1 597 ? -12.848 20.042 27.555 1.00 95.56 597 ILE A CA 1
ATOM 4372 C C . ILE A 1 597 ? -13.663 19.455 28.717 1.00 95.56 597 ILE A C 1
ATOM 4374 O O . ILE A 1 597 ? -14.125 20.196 29.588 1.00 95.56 597 ILE A O 1
ATOM 4378 N N . VAL A 1 598 ? -13.828 18.131 28.774 1.00 93.31 598 VAL A N 1
ATOM 4379 C CA . VAL A 1 598 ? -14.562 17.461 29.860 1.00 93.31 598 VAL A CA 1
ATOM 4380 C C . VAL A 1 598 ? -13.856 17.644 31.207 1.00 93.31 598 VAL A C 1
ATOM 4382 O O . VAL A 1 598 ? -14.515 17.959 32.202 1.00 93.31 598 VAL A O 1
ATOM 4385 N N . VAL A 1 599 ? -12.528 17.498 31.247 1.00 92.06 599 VAL A N 1
ATOM 4386 C CA . VAL A 1 599 ? -11.715 17.723 32.456 1.00 92.06 599 VAL A CA 1
ATOM 4387 C C . VAL A 1 599 ? -11.799 19.181 32.917 1.00 92.06 599 VAL A C 1
ATOM 4389 O O . VAL A 1 599 ? -11.891 19.435 34.120 1.00 92.06 599 VAL A O 1
ATOM 4392 N N . TRP A 1 600 ? -11.830 20.135 31.982 1.00 92.19 600 TRP A N 1
ATOM 4393 C CA . TRP A 1 600 ? -12.001 21.557 32.280 1.00 92.19 600 TRP A CA 1
ATOM 4394 C C . TRP A 1 600 ? -13.383 21.863 32.877 1.00 92.19 600 TRP A C 1
ATOM 4396 O O . TRP A 1 600 ? -13.482 22.543 33.899 1.00 92.19 600 TRP A O 1
ATOM 4406 N N . ARG A 1 601 ? -14.458 21.343 32.264 1.00 88.00 601 ARG A N 1
ATOM 4407 C CA . ARG A 1 601 ? -15.854 21.674 32.613 1.00 88.00 601 ARG A CA 1
ATOM 4408 C C . ARG A 1 601 ? -16.331 21.083 33.934 1.00 88.00 601 ARG A C 1
ATOM 4410 O O . ARG A 1 601 ? -17.128 21.714 34.620 1.00 88.00 601 ARG A O 1
ATOM 4417 N N . ARG A 1 602 ? -15.837 19.912 34.340 1.00 76.12 602 ARG A N 1
ATOM 4418 C CA . ARG A 1 602 ? -16.277 19.196 35.561 1.00 76.12 602 ARG A CA 1
ATOM 4419 C C . ARG A 1 602 ? -15.790 19.811 36.878 1.00 76.12 602 ARG A C 1
ATOM 4421 O O . ARG A 1 602 ? -15.588 19.132 37.883 1.00 76.12 602 ARG A O 1
ATOM 4428 N N . GLY A 1 603 ? -15.567 21.115 36.858 1.00 56.56 603 GLY A N 1
ATOM 4429 C CA . GLY A 1 603 ? -15.174 21.926 37.990 1.00 56.56 603 GLY A CA 1
ATOM 4430 C C . GLY A 1 603 ? -15.754 23.321 38.027 1.00 56.56 603 GLY A C 1
ATOM 4431 O O . GLY A 1 603 ? -15.407 24.049 38.953 1.00 56.56 603 GLY A O 1
ATOM 4432 N N . ALA A 1 604 ? -16.593 23.690 37.057 1.00 45.88 604 ALA A N 1
ATOM 4433 C CA . ALA A 1 604 ? -17.405 24.881 37.202 1.00 45.88 604 ALA A CA 1
ATOM 4434 C C . ALA A 1 604 ? -18.422 24.615 38.328 1.00 45.88 604 ALA A C 1
ATOM 4436 O O . ALA A 1 604 ? -19.083 23.572 38.283 1.00 45.88 604 ALA A O 1
ATOM 4437 N N . PRO A 1 605 ? -18.524 25.478 39.355 1.00 42.22 605 PRO A N 1
ATOM 4438 C CA . PRO A 1 605 ? -19.685 25.438 40.234 1.00 42.22 605 PRO A CA 1
ATOM 4439 C C . PRO A 1 605 ? -20.942 25.532 39.361 1.00 42.22 605 PRO A C 1
ATOM 4441 O O . PRO A 1 605 ? -20.940 26.250 38.357 1.00 42.22 605 PRO A O 1
ATOM 4444 N N . ALA A 1 606 ? -21.982 24.764 39.696 1.00 38.50 606 ALA A N 1
ATOM 4445 C CA . ALA A 1 606 ? -23.278 24.946 39.052 1.00 38.50 606 ALA A CA 1
ATOM 4446 C C . ALA A 1 606 ? -23.670 26.430 39.208 1.00 38.50 606 ALA A C 1
ATOM 4448 O O . ALA A 1 606 ? -23.405 26.986 40.281 1.00 38.50 606 ALA A O 1
ATOM 4449 N N . PRO A 1 607 ? -24.238 27.093 38.183 1.00 42.19 607 PRO A N 1
ATOM 4450 C CA . PRO A 1 607 ? -24.837 28.400 38.406 1.00 42.19 607 PRO A CA 1
ATOM 4451 C C . PRO A 1 607 ? -25.840 28.244 39.550 1.00 42.19 607 PRO A C 1
ATOM 4453 O O . PRO A 1 607 ? -26.653 27.317 39.530 1.00 42.19 607 PRO A O 1
ATOM 4456 N N . ALA A 1 608 ? -25.699 29.073 40.586 1.00 40.09 608 ALA A N 1
ATOM 4457 C CA . ALA A 1 608 ? -26.651 29.100 41.682 1.00 40.09 608 ALA A CA 1
ATOM 4458 C C . ALA A 1 608 ? -28.038 29.307 41.065 1.00 40.09 608 ALA A C 1
ATOM 4460 O O . ALA A 1 608 ? -28.232 30.256 40.307 1.00 40.09 608 ALA A O 1
ATOM 4461 N N . ALA A 1 609 ? -28.951 28.371 41.317 1.00 46.44 609 ALA A N 1
ATOM 4462 C CA . ALA A 1 609 ? -30.347 28.560 40.972 1.00 46.44 609 ALA A CA 1
ATOM 4463 C C . ALA A 1 609 ? -30.838 29.758 41.795 1.00 46.44 609 ALA A C 1
ATOM 4465 O O . ALA A 1 609 ? -30.886 29.674 43.022 1.00 46.44 609 ALA A O 1
ATOM 4466 N N . THR A 1 610 ? -31.057 30.882 41.115 1.00 50.25 610 THR A N 1
ATOM 4467 C CA . THR A 1 610 ? -31.750 32.066 41.638 1.00 50.25 610 THR A CA 1
ATOM 4468 C C . THR A 1 610 ? -33.241 31.827 41.664 1.00 50.25 610 THR A C 1
ATOM 4470 O O . THR A 1 610 ? -33.733 31.305 40.633 1.00 50.25 610 THR A O 1
#

Secondary structure (DSSP, 8-state):
-EEEEE--SSHHHHGGGHHHHHHHHHTT-EEEEEEESS-TTS--SSEEEEEETT--HHHHHHHHGGG-HHHHHHHHTT--TTHHHHHHHHHHHHHHHHHHHHHHHHS--SEEEE-TT-HHHHHHHHHHT--EEEEE-SSS-HHHHHHHHHT-HHHHHHHHHTT-SSPPPPSEEEE-S-HHHH---SSEE--------SSPPPHHHHS--SS-EEEEE--SS--TTGGGGHHHHHHHHHSSTT-EEEEEETTEE----SS---S--PPP-------TT-SEEEPPP---PPP------PPP-------------------------------------------------PPPPPPPPPPP---------------------------PPPP--HHHHHHHHHHHHHHHHHHHHHHHHH----TT-HHHHHHHHHHTHHHHHHHHHHHHHHHHHHHHHHHHHHTT--THHHHHHHHHHHHHHHHHHHHHHHHHIIIIIHHHHHHHHHTT-S-HHHHHHHHHHHHHHHHHHHHHHHHHHHHHHHHHHHHHHH-SSS-HHHHHHHHHHHHHHHHHHHTT-HHHHHHHHHHHHHHHHHHHHHHHHTTSPPPP--

Foldseek 3Di:
DEEEEEFEQFCVTQQQCLVVQVVCVVVVYRGEYEYAEPPCPAPSVHHYDHLHYRDDLVVLCVVQCVVPVVLVVCVLVVNNPLQSVLQSLLLRLLRRLPSVLVVCVVPPGQEYEYELSNLSSLLSCQLVVHAYEYEDPDLDPSVVSNVSNCPHPSNCVSSVVSVHNDGDDGPFYEHQDDCVRRNDDPGHYDHRDGRFKDDDAPVVLVDADPFAEEEEEAGPPQDPCHCVLCVVVVVVVVVDPDHFYWYQDPHDGDRDDVDDDDDDDDDDDITGDDPPRHPDYDYGDDDDDDDDDDDDDDDDDDDDDDDDDDDDDDYDDDDDDDDDDDDDDDDDDDDDDDDDDDDDDDDDDDDDDDDDDDDDDDDDDDDDDDDDDDDDDDDDPPDPPPPDQDACDLVLLLLLLCLLQVLLVLQPPLVVVLDDQPLVFLVSNLVSCLVVVPSQLVSLVSNLVSLVSNLVSLLSVLSRFDDPLNVLSPVLNVLSVVLSVLSNVLSCLRNPVSSVLSCCCVVPPPDNPVSRVVSNVSSVVSLVSVLVSQLSSLSSQLSSLCSQCPGPVHDNVLSVLSNCLSVQSNVCSVVSHVVSNVVSSVSSSVSSNVVSVVSNPVPDDDPPDD

InterPro domains:
  IPR048284 Erythromycin biosynthesis protein CIII-like, N-terminal domain [PF21036] (23-138)

Radius of gyration: 36.42 Å; chains: 1; bounding box: 72×91×128 Å